Protein AF-A0A0G4GWV9-F1 (afdb_monomer)

Sequence (514 aa):
MKDGGTETILSQEGTQQGDTAGPLLFCLGLHPALVKLQEEFPDDFVSAFMDDIDSGLDETRVTGYVDRAEQLLSEKKLRLRRDKSAAWSCCWQQDSDIPADIAASGVECSTEGITVLGCPLGGNSFIQHSLDKITTSHQPLLEAIVTFAQKGLQGLGLLLRYCASPRLNYWLRLLPPKPGVSLAAAERHDAAIIMAFRRMFRFPGDFPDSVSAQVQLPIRLGGFGLVSASTIARAAFLGSIGVTASDVSSRFRGAPWMPQGGPAALLYLPWLQAAVPALAAISEMVAPSFSLPSLEDLVSRPQVRLQQRLTDQLHKFRFNELFNSLPPDGRARARLLSCQGPLSSGRLSAIPSSDTKVLNNFQYRHAVAGCLGIALPHATVSQRCICGGEVDKFGGHYYVCHTGRERVTRHNNMRNLFIRIFAEADVPSNMKVPLHSLGITPPDDNPNSQRIDIYCVIDGSDYLLDVTIAHPCRPDDSPIPFHRTLNRRSAQLPGGKTAQLAEKDKIDKYGPSA

Nearest PDB structures (foldseek):
  8oyx-assembly1_A  TM=1.896E-01  e=3.001E+00  synthetic construct
  7a0g-assembly1_III  TM=1.745E-01  e=2.737E+00  Serratia marcescens

Mean predicted aligned error: 7.7 Å

Organism: Vitrella brassicaformis (strain CCMP3155) (NCBI:txid1169540)

Structure (mmCIF, N/CA/C/O backbone):
data_AF-A0A0G4GWV9-F1
#
_entry.id   AF-A0A0G4GWV9-F1
#
loop_
_atom_site.group_PDB
_atom_site.id
_atom_site.type_symbol
_atom_site.label_atom_id
_atom_site.label_alt_id
_atom_site.label_comp_id
_atom_site.label_asym_id
_atom_site.label_entity_id
_atom_site.label_seq_id
_atom_site.pdbx_PDB_ins_code
_atom_site.Cartn_x
_atom_site.Cartn_y
_atom_site.Cartn_z
_atom_site.occupancy
_atom_site.B_iso_or_equiv
_atom_site.auth_seq_id
_atom_site.auth_comp_id
_atom_site.auth_asym_id
_atom_site.auth_atom_id
_atom_site.pdbx_PDB_model_num
ATOM 1 N N . MET A 1 1 ? 4.152 -42.670 21.517 1.00 50.66 1 MET A N 1
ATOM 2 C CA . MET A 1 1 ? 3.782 -44.085 21.741 1.00 50.66 1 MET A CA 1
ATOM 3 C C . MET A 1 1 ? 4.665 -44.947 20.840 1.00 50.66 1 MET A C 1
ATOM 5 O O . MET A 1 1 ? 4.975 -44.497 19.743 1.00 50.66 1 MET A O 1
ATOM 9 N N . LYS A 1 2 ? 5.208 -46.066 21.343 1.00 55.41 2 LYS A N 1
ATOM 10 C CA . LYS A 1 2 ? 6.302 -46.858 20.719 1.00 55.41 2 LYS A CA 1
ATOM 11 C C . LYS A 1 2 ? 5.819 -48.165 20.052 1.00 55.41 2 LYS A C 1
ATOM 13 O O . LYS A 1 2 ? 6.638 -48.975 19.642 1.00 55.41 2 LYS A O 1
ATOM 18 N N . ASP A 1 3 ? 4.513 -48.353 19.936 1.00 76.00 3 ASP A N 1
ATOM 19 C CA . ASP A 1 3 ? 3.826 -49.603 19.584 1.00 76.00 3 ASP A CA 1
ATOM 20 C C . ASP A 1 3 ? 2.960 -49.514 18.312 1.00 76.00 3 ASP A C 1
ATOM 22 O O . ASP A 1 3 ? 2.411 -50.520 17.878 1.00 76.00 3 ASP A O 1
ATOM 26 N N . GLY A 1 4 ? 2.856 -48.341 17.673 1.00 74.88 4 GLY A N 1
ATOM 27 C CA . GLY A 1 4 ? 2.122 -48.186 16.407 1.00 74.88 4 GLY A CA 1
ATOM 28 C C . GLY A 1 4 ? 0.599 -48.349 16.520 1.00 74.88 4 GLY A C 1
ATOM 29 O O . GLY A 1 4 ? -0.079 -48.415 15.496 1.00 74.88 4 GLY A O 1
ATOM 30 N N . GLY A 1 5 ? 0.058 -48.395 17.742 1.00 76.19 5 GLY A N 1
ATOM 31 C CA . GLY A 1 5 ? -1.379 -48.418 17.991 1.00 76.19 5 GLY A CA 1
ATOM 32 C C . GLY A 1 5 ? -2.046 -47.129 17.514 1.00 76.19 5 GLY A C 1
ATOM 33 O O . GLY A 1 5 ? -1.529 -46.031 17.724 1.00 76.19 5 GLY A O 1
ATOM 34 N N . THR A 1 6 ? -3.185 -47.263 16.839 1.00 80.38 6 THR A N 1
ATOM 35 C CA . THR A 1 6 ? -3.997 -46.121 16.405 1.00 80.38 6 THR A CA 1
ATOM 36 C C . THR A 1 6 ? -5.132 -45.919 17.404 1.00 80.38 6 THR A C 1
ATOM 38 O O . THR A 1 6 ? -5.976 -46.798 17.557 1.00 80.38 6 THR A O 1
ATOM 41 N N . GLU A 1 7 ? -5.168 -44.769 18.074 1.00 83.94 7 GLU A N 1
ATOM 42 C CA . GLU A 1 7 ? -6.296 -44.354 18.912 1.00 83.94 7 GLU A CA 1
ATOM 43 C C . GLU A 1 7 ? -7.130 -43.301 18.180 1.00 83.94 7 GLU A C 1
ATOM 45 O O . GLU A 1 7 ? -6.596 -42.391 17.544 1.00 83.94 7 GLU A O 1
ATOM 50 N N . THR A 1 8 ? -8.456 -43.426 18.262 1.00 85.50 8 THR A N 1
ATOM 51 C CA . THR A 1 8 ? -9.382 -42.434 17.703 1.00 85.50 8 THR A CA 1
ATOM 52 C C . THR A 1 8 ? -9.742 -41.419 18.778 1.00 85.50 8 THR A C 1
ATOM 54 O O . THR A 1 8 ? -10.329 -41.777 19.795 1.00 85.50 8 THR A O 1
ATOM 57 N N . ILE A 1 9 ? -9.431 -40.146 18.530 1.00 87.00 9 ILE A N 1
ATOM 58 C CA . ILE A 1 9 ? -9.819 -39.027 19.393 1.00 87.00 9 ILE A CA 1
ATOM 59 C C . ILE A 1 9 ? -10.986 -38.303 18.718 1.00 87.00 9 ILE A C 1
ATOM 61 O O . ILE A 1 9 ? -10.841 -37.777 17.615 1.00 87.00 9 ILE A O 1
ATOM 65 N N . LEU A 1 10 ? -12.149 -38.284 19.369 1.00 87.81 10 LEU A N 1
ATOM 66 C CA . LEU A 1 10 ? -13.320 -37.556 18.879 1.00 87.81 10 LEU A CA 1
ATOM 67 C C . LEU A 1 10 ? -13.212 -36.074 19.262 1.00 87.81 10 LEU A C 1
ATOM 69 O O . LEU A 1 10 ? -13.004 -35.747 20.429 1.00 87.81 10 LEU A O 1
ATOM 73 N N . SER A 1 11 ? -13.398 -35.174 18.294 1.00 85.69 11 SER A N 1
ATOM 74 C CA . SER A 1 11 ? -13.563 -33.741 18.562 1.00 85.69 11 SER A CA 1
ATOM 75 C C . SER A 1 11 ? -14.993 -33.497 19.051 1.00 85.69 11 SER A C 1
ATOM 77 O O . SER A 1 11 ? -15.941 -33.581 18.275 1.00 85.69 11 SER A O 1
ATOM 79 N N . GLN A 1 12 ? -15.149 -33.295 20.362 1.00 87.12 12 GLN A N 1
ATOM 80 C CA . GLN A 1 12 ? -16.458 -33.150 21.016 1.00 87.12 12 GLN A CA 1
ATOM 81 C C . GLN A 1 12 ? -16.874 -31.688 21.229 1.00 87.12 12 GLN A C 1
ATOM 83 O O . GLN A 1 12 ? -18.065 -31.411 21.354 1.00 87.12 12 GLN A O 1
ATOM 88 N N . GLU A 1 13 ? -15.915 -30.756 21.261 1.00 85.62 13 GLU A N 1
ATOM 89 C CA . GLU A 1 13 ? -16.152 -29.323 21.457 1.00 85.62 13 GLU A CA 1
ATOM 90 C C . GLU A 1 13 ? -15.186 -28.492 20.596 1.00 85.62 13 GLU A C 1
ATOM 92 O O . GLU A 1 13 ? -13.995 -28.800 20.506 1.00 85.62 13 GLU A O 1
ATOM 97 N N . GLY A 1 14 ? -15.708 -27.424 19.986 1.00 82.31 14 GLY A N 1
ATOM 98 C CA . GLY A 1 14 ? -14.953 -26.507 19.130 1.00 82.31 14 GLY A CA 1
ATOM 99 C C . GLY A 1 14 ? -14.901 -26.916 17.656 1.00 82.31 14 GLY A C 1
ATOM 100 O O . GLY A 1 14 ? -14.967 -28.086 17.293 1.00 82.31 14 GLY A O 1
ATOM 101 N N . THR A 1 15 ? -14.787 -25.918 16.784 1.00 86.00 15 THR A N 1
ATOM 102 C CA . THR A 1 15 ? -14.557 -26.115 15.348 1.00 86.00 15 THR A CA 1
ATOM 103 C C . THR A 1 15 ? -13.062 -26.269 15.080 1.00 86.00 15 THR A C 1
ATOM 105 O O . THR A 1 15 ? -12.241 -25.659 15.769 1.00 86.00 15 THR A O 1
ATOM 108 N N . GLN A 1 16 ? -12.682 -27.036 14.060 1.00 86.12 16 GLN A N 1
ATOM 109 C CA . GLN A 1 16 ? -11.270 -27.237 13.735 1.00 86.12 16 GLN A CA 1
ATOM 110 C C . GLN A 1 16 ? -10.622 -25.939 13.220 1.00 86.12 16 GLN A C 1
ATOM 112 O O . GLN A 1 16 ? -11.197 -25.220 12.404 1.00 86.12 16 GLN A O 1
ATOM 117 N N . GLN A 1 17 ? -9.396 -25.635 13.660 1.00 85.50 17 GLN A N 1
ATOM 118 C CA . GLN A 1 17 ? -8.643 -24.510 13.098 1.00 85.50 17 GLN A CA 1
ATOM 119 C C . GLN A 1 17 ? -8.349 -24.757 11.614 1.00 85.50 17 GLN A C 1
ATOM 121 O O . GLN A 1 17 ? -7.808 -25.799 11.245 1.00 85.50 17 GLN A O 1
ATOM 126 N N . GLY A 1 18 ? -8.704 -23.787 10.771 1.00 87.88 18 GLY A N 1
ATOM 127 C CA . GLY A 1 18 ? -8.648 -23.919 9.313 1.00 87.88 18 GLY A CA 1
ATOM 128 C C . GLY A 1 18 ? -9.937 -24.452 8.678 1.00 87.88 18 GLY A C 1
ATOM 129 O O . GLY A 1 18 ? -10.016 -24.487 7.451 1.00 87.88 18 GLY A O 1
ATOM 130 N N . ASP A 1 19 ? -10.953 -24.816 9.472 1.00 89.38 19 ASP A N 1
ATOM 131 C CA . ASP A 1 19 ? -12.294 -25.099 8.956 1.00 89.38 19 ASP A CA 1
ATOM 132 C C . ASP A 1 19 ? -12.907 -23.827 8.355 1.00 89.38 19 ASP A C 1
ATOM 134 O O . ASP A 1 19 ? -12.963 -22.772 8.990 1.00 89.38 19 ASP A O 1
ATOM 138 N N . THR A 1 20 ? -13.396 -23.944 7.121 1.00 91.94 20 THR A N 1
ATOM 139 C CA . THR A 1 20 ? -14.034 -22.846 6.388 1.00 91.94 20 THR A CA 1
ATOM 140 C C . THR A 1 20 ? -15.333 -22.393 7.059 1.00 91.94 20 THR A C 1
ATOM 142 O O . THR A 1 20 ? -15.629 -21.200 7.060 1.00 91.94 20 THR A O 1
ATOM 145 N N . ALA A 1 21 ? -16.101 -23.316 7.650 1.00 92.88 21 ALA A N 1
ATOM 146 C CA . ALA A 1 21 ? -17.347 -22.993 8.348 1.00 92.88 21 ALA A CA 1
ATOM 147 C C . ALA A 1 21 ? -17.125 -22.613 9.820 1.00 92.88 21 ALA A C 1
ATOM 149 O O . ALA A 1 21 ? -18.008 -22.011 10.435 1.00 92.88 21 ALA A O 1
ATOM 150 N N . GLY A 1 22 ? -15.950 -22.929 10.374 1.00 92.81 22 GLY A N 1
ATOM 151 C CA . GLY A 1 22 ? -15.634 -22.761 11.791 1.00 92.81 22 GLY A CA 1
ATOM 152 C C . GLY A 1 22 ? -15.952 -21.364 12.337 1.00 92.81 22 GLY A C 1
ATOM 153 O O . GLY A 1 22 ? -16.731 -21.254 13.286 1.00 92.81 22 GLY A O 1
ATOM 154 N N . PRO A 1 23 ? -15.451 -20.284 11.704 1.00 94.06 23 PRO A N 1
ATOM 155 C CA . PRO A 1 23 ? -15.734 -18.919 12.136 1.00 94.06 23 PRO A CA 1
ATOM 156 C C . PRO A 1 23 ? -17.225 -18.562 12.186 1.00 94.06 23 PRO A C 1
ATOM 158 O O . PRO A 1 23 ? -17.688 -17.955 13.149 1.00 94.06 23 PRO A O 1
ATOM 161 N N . LEU A 1 24 ? -17.995 -18.971 11.172 1.00 93.94 24 LEU A N 1
ATOM 162 C CA . LEU A 1 24 ? -19.437 -18.723 11.119 1.00 93.94 24 LEU A CA 1
ATOM 163 C C . LEU A 1 24 ? -20.156 -19.444 12.263 1.00 93.94 24 LEU A C 1
ATOM 165 O O . LEU A 1 24 ? -20.971 -18.836 12.950 1.00 93.94 24 LEU A O 1
ATOM 169 N N . LEU A 1 25 ? -19.849 -20.727 12.470 1.00 93.44 25 LEU A N 1
ATOM 170 C CA . LEU A 1 25 ? -20.466 -21.540 13.519 1.00 93.44 25 LEU A CA 1
ATOM 171 C C . LEU A 1 25 ? -20.151 -20.994 14.916 1.00 93.44 25 LEU A C 1
ATOM 173 O O . LEU A 1 25 ? -21.047 -20.927 15.758 1.00 93.44 25 LEU A O 1
ATOM 177 N N . PHE A 1 26 ? -18.914 -20.544 15.142 1.00 93.44 26 PHE A N 1
ATOM 178 C CA . PHE A 1 26 ? -18.528 -19.871 16.381 1.00 93.44 26 PHE A CA 1
ATOM 179 C C . PHE A 1 26 ? -19.364 -18.605 16.614 1.00 93.44 26 PHE A C 1
ATOM 181 O O . PHE A 1 26 ? -20.005 -18.469 17.656 1.00 93.44 26 PHE A O 1
ATOM 188 N N . CYS A 1 27 ? -19.436 -17.718 15.617 1.00 94.81 27 CYS A N 1
ATOM 189 C CA . CYS A 1 27 ? -20.220 -16.488 15.710 1.00 94.81 27 CYS A CA 1
ATOM 190 C C . CYS A 1 27 ? -21.717 -16.755 15.913 1.00 94.81 27 CYS A C 1
ATOM 192 O O . CYS A 1 27 ? -22.352 -16.048 16.688 1.00 94.81 27 CYS A O 1
ATOM 194 N N . LEU A 1 28 ? -22.285 -17.786 15.277 1.00 94.50 28 LEU A N 1
ATOM 195 C CA . LEU A 1 28 ? -23.681 -18.187 15.486 1.00 94.50 28 LEU A CA 1
ATOM 196 C C . LEU A 1 28 ? -23.948 -18.621 16.934 1.00 94.50 28 LEU A C 1
ATOM 198 O O . LEU A 1 28 ? -25.007 -18.308 17.476 1.00 94.50 28 LEU A O 1
ATOM 202 N N . GLY A 1 29 ? -22.997 -19.310 17.570 1.00 93.94 29 GLY A N 1
ATOM 203 C CA . GLY A 1 29 ? -23.090 -19.695 18.981 1.00 93.94 29 GLY A CA 1
ATOM 204 C C . GLY A 1 29 ? -22.927 -18.516 19.946 1.00 93.94 29 GLY A C 1
ATOM 205 O O . GLY A 1 29 ? -23.626 -18.452 20.960 1.00 93.94 29 GLY A O 1
ATOM 206 N N . LEU A 1 30 ? -22.040 -17.573 19.613 1.00 95.88 30 LEU A N 1
ATOM 207 C CA . LEU A 1 30 ? -21.751 -16.374 20.405 1.00 95.88 30 LEU A CA 1
ATOM 208 C C . LEU A 1 30 ? -22.863 -15.314 20.309 1.00 95.88 30 LEU A C 1
ATOM 210 O O . LEU A 1 30 ? -23.190 -14.667 21.303 1.00 95.88 30 LEU A O 1
ATOM 214 N N . HIS A 1 31 ? -23.471 -15.145 19.132 1.00 96.25 31 HIS A N 1
ATOM 215 C CA . HIS A 1 31 ? -24.389 -14.043 18.831 1.00 96.25 31 HIS A CA 1
ATOM 216 C C . HIS A 1 31 ? -25.540 -13.866 19.842 1.00 96.25 31 HIS A C 1
ATOM 218 O O . HIS A 1 31 ? -25.755 -12.731 20.267 1.00 96.25 31 HIS A O 1
ATOM 224 N N . PRO A 1 32 ? -26.234 -14.923 20.319 1.00 97.19 32 PRO A N 1
ATOM 225 C CA . PRO A 1 32 ? -27.290 -14.761 21.321 1.00 97.19 32 PRO A CA 1
ATOM 226 C C . PRO A 1 32 ? -26.811 -14.145 22.643 1.00 97.19 32 PRO A C 1
ATOM 228 O O . PRO A 1 32 ? -27.583 -13.449 23.295 1.00 97.19 32 PRO A O 1
ATOM 231 N N . ALA A 1 33 ? -25.558 -14.388 23.049 1.00 97.38 33 ALA A N 1
ATOM 232 C CA . ALA A 1 33 ? -24.993 -13.773 24.251 1.00 97.38 33 ALA A CA 1
ATOM 233 C C . ALA A 1 33 ? -24.763 -12.269 24.043 1.00 97.38 33 ALA A C 1
ATOM 235 O O . ALA A 1 33 ? -25.102 -11.477 24.916 1.00 97.38 33 ALA A O 1
ATOM 236 N N . LEU A 1 34 ? -24.265 -11.871 22.868 1.00 97.06 34 LEU A N 1
ATOM 237 C CA . LEU A 1 34 ? -24.050 -10.461 22.522 1.00 97.06 34 LEU A CA 1
ATOM 238 C C . LEU A 1 34 ? -25.366 -9.683 22.411 1.00 97.06 34 LEU A C 1
ATOM 240 O O . LEU A 1 34 ? -25.446 -8.562 22.900 1.00 97.06 34 LEU A O 1
ATOM 244 N N . VAL A 1 35 ? -26.404 -10.280 21.810 1.00 96.81 35 VAL A N 1
ATOM 245 C CA . VAL A 1 35 ? -27.744 -9.668 21.734 1.00 96.81 35 VAL A CA 1
ATOM 246 C C . VAL A 1 35 ? -28.284 -9.406 23.135 1.00 96.81 35 VAL A C 1
ATOM 248 O O . VAL A 1 35 ? -28.686 -8.289 23.437 1.00 96.81 35 VAL A O 1
ATOM 251 N N . LYS A 1 36 ? -28.210 -10.409 24.014 1.00 97.75 36 LYS A N 1
ATOM 252 C CA . LYS A 1 36 ? -28.675 -10.286 25.395 1.00 97.75 36 LYS A CA 1
ATOM 253 C C . LYS A 1 36 ? -27.868 -9.264 26.202 1.00 97.75 36 LYS A C 1
ATOM 255 O O . LYS A 1 36 ? -28.449 -8.520 26.981 1.00 97.75 36 LYS A O 1
ATOM 260 N N . LEU A 1 37 ? -26.551 -9.180 25.988 1.00 96.81 37 LEU A N 1
ATOM 261 C CA . LEU A 1 37 ? -25.728 -8.115 26.572 1.00 96.81 37 LEU A CA 1
ATOM 262 C C . LEU A 1 37 ? -26.189 -6.734 26.102 1.00 96.81 37 LEU A C 1
ATOM 264 O O . LEU A 1 37 ? -26.388 -5.853 26.926 1.00 96.81 37 LEU A O 1
ATOM 268 N N . GLN A 1 38 ? -26.407 -6.538 24.802 1.00 95.19 38 GLN A N 1
ATOM 269 C CA . GLN A 1 38 ? -26.859 -5.245 24.288 1.00 95.19 38 GLN A CA 1
ATOM 270 C C . GLN A 1 38 ? -28.263 -4.862 24.796 1.00 95.19 38 GLN A C 1
ATOM 272 O O . GLN A 1 38 ? -28.525 -3.680 25.000 1.00 95.19 38 GLN A O 1
ATOM 277 N N . GLU A 1 39 ? -29.154 -5.837 25.014 1.00 96.06 39 GLU A N 1
ATOM 278 C CA . GLU A 1 39 ? -30.483 -5.627 25.611 1.00 96.06 39 GLU A CA 1
ATOM 279 C C . GLU A 1 39 ? -30.410 -5.205 27.088 1.00 96.06 39 GLU A C 1
ATOM 281 O O . GLU A 1 39 ? -31.179 -4.348 27.520 1.00 96.06 39 GLU A O 1
ATOM 286 N N . GLU A 1 40 ? -29.499 -5.800 27.862 1.00 96.69 40 GLU A N 1
ATOM 287 C CA . GLU A 1 40 ? -29.320 -5.505 29.292 1.00 96.69 40 GLU A CA 1
ATOM 288 C C . GLU A 1 40 ? -28.504 -4.224 29.543 1.00 96.69 40 GLU A C 1
ATOM 290 O O . GLU A 1 40 ? -28.665 -3.589 30.585 1.00 96.69 40 GLU A O 1
ATOM 295 N N . PHE A 1 41 ? -27.689 -3.809 28.569 1.00 95.31 41 PHE A N 1
ATOM 296 C CA . PHE A 1 41 ? -26.883 -2.585 28.587 1.00 95.31 41 PHE A CA 1
ATOM 297 C C . PHE A 1 41 ? -27.255 -1.672 27.398 1.00 95.31 41 PHE A C 1
ATOM 299 O O . PHE A 1 41 ? -26.440 -1.445 26.501 1.00 95.31 41 PHE A O 1
ATOM 306 N N . PRO A 1 42 ? -28.497 -1.145 27.345 1.00 92.75 42 PRO A N 1
ATOM 307 C CA . PRO A 1 42 ? -29.033 -0.459 26.162 1.00 92.75 42 PRO A CA 1
ATOM 308 C C . PRO A 1 42 ? -28.376 0.895 25.868 1.00 92.75 42 PRO A C 1
ATOM 310 O O . PRO A 1 42 ? -28.467 1.389 24.744 1.00 92.75 42 PRO A O 1
ATOM 313 N N . ASP A 1 43 ? -27.724 1.494 26.865 1.00 92.94 43 ASP A N 1
ATOM 314 C CA . ASP A 1 43 ? -27.031 2.777 26.731 1.00 92.94 43 ASP A CA 1
ATOM 315 C C . ASP A 1 43 ? -25.549 2.634 26.373 1.00 92.94 43 ASP A C 1
ATOM 317 O O . ASP A 1 43 ? -24.880 3.643 26.152 1.00 92.94 43 ASP A O 1
ATOM 321 N N . ASP A 1 44 ? -25.037 1.406 26.324 1.00 92.88 44 ASP A N 1
ATOM 322 C CA . ASP A 1 44 ? -23.629 1.119 26.103 1.00 92.88 44 ASP A CA 1
ATOM 323 C C . ASP A 1 44 ? -23.402 0.464 24.734 1.00 92.88 44 ASP A C 1
ATOM 325 O O . ASP A 1 44 ? -24.268 -0.219 24.183 1.00 92.88 44 ASP A O 1
ATOM 329 N N . PHE A 1 45 ? -22.206 0.645 24.181 1.00 93.19 45 PHE A N 1
ATOM 330 C CA . PHE A 1 45 ? -21.823 0.028 22.916 1.00 93.19 45 PHE A CA 1
ATOM 331 C C . PHE A 1 45 ? -21.314 -1.396 23.150 1.00 93.19 45 PHE A C 1
ATOM 333 O O . PHE A 1 45 ? -20.355 -1.569 23.900 1.00 93.19 45 PHE A O 1
ATOM 340 N N . VAL A 1 46 ? -21.882 -2.388 22.456 1.00 94.31 46 VAL A N 1
ATOM 341 C CA . VAL A 1 46 ? -21.371 -3.769 22.419 1.00 94.31 46 VAL A CA 1
ATOM 342 C C . VAL A 1 46 ? -21.145 -4.204 20.973 1.00 94.31 46 VAL A C 1
ATOM 344 O O . VAL A 1 46 ? -22.048 -4.165 20.137 1.00 94.31 46 VAL A O 1
ATOM 347 N N . SER A 1 47 ? -19.932 -4.653 20.665 1.00 92.75 47 SER A N 1
ATOM 348 C CA . SER A 1 47 ? -19.573 -5.184 19.351 1.00 92.75 47 SER A CA 1
ATOM 349 C C . SER A 1 47 ? -18.585 -6.331 19.494 1.00 92.75 47 SER A C 1
ATOM 351 O O . SER A 1 47 ? -17.935 -6.480 20.521 1.00 92.75 47 SER A O 1
ATOM 353 N N . ALA A 1 48 ? -18.466 -7.152 18.456 1.00 95.19 48 ALA A N 1
ATOM 354 C CA . ALA A 1 48 ? -17.460 -8.199 18.423 1.00 95.19 48 ALA A CA 1
ATOM 355 C C . ALA A 1 48 ? -16.905 -8.402 17.016 1.00 95.19 48 ALA A C 1
ATOM 357 O O . ALA A 1 48 ? -17.636 -8.335 16.021 1.00 95.19 48 ALA A O 1
ATOM 358 N N . PHE A 1 49 ? -15.616 -8.708 16.945 1.00 94.69 49 PHE A N 1
ATOM 359 C CA . PHE A 1 49 ? -14.984 -9.307 15.784 1.00 94.69 49 PHE A CA 1
ATOM 360 C C . PHE A 1 49 ? -14.503 -10.699 16.182 1.00 94.69 49 PHE A C 1
ATOM 362 O O . PHE A 1 49 ? -13.454 -10.849 16.796 1.00 94.69 49 PHE A O 1
ATOM 369 N N . MET A 1 50 ? -15.271 -11.729 15.821 1.00 93.00 50 MET A N 1
ATOM 370 C CA . MET A 1 50 ? -15.030 -13.087 16.322 1.00 93.00 50 MET A CA 1
ATOM 371 C C . MET A 1 50 ? -15.071 -13.121 17.862 1.00 93.00 50 MET A C 1
ATOM 373 O O . MET A 1 50 ? -16.093 -12.764 18.442 1.00 93.00 50 MET A O 1
ATOM 377 N N . ASP A 1 51 ? -14.008 -13.599 18.506 1.00 92.50 51 ASP A N 1
ATOM 378 C CA . ASP A 1 51 ? -13.844 -13.705 19.954 1.00 92.50 51 ASP A CA 1
ATOM 379 C C . ASP A 1 51 ? -13.388 -12.398 20.620 1.00 92.50 51 ASP A C 1
ATOM 381 O O . ASP A 1 51 ? -13.510 -12.278 21.840 1.00 92.50 51 ASP A O 1
ATOM 385 N N . ASP A 1 52 ? -12.937 -11.411 19.840 1.00 94.62 52 ASP A N 1
ATOM 386 C CA . ASP A 1 52 ? -12.632 -10.070 20.338 1.00 94.62 52 ASP A CA 1
ATOM 387 C C . ASP A 1 52 ? -13.942 -9.294 20.535 1.00 94.62 52 ASP A C 1
ATOM 389 O O . ASP A 1 52 ? -14.540 -8.800 19.576 1.00 94.62 52 ASP A O 1
ATOM 393 N N . ILE A 1 53 ? -14.412 -9.228 21.783 1.00 95.62 53 ILE A N 1
ATOM 394 C CA . ILE A 1 53 ? -15.585 -8.447 22.195 1.00 95.62 53 ILE A CA 1
ATOM 395 C C . ILE A 1 53 ? -15.107 -7.073 22.670 1.00 95.62 53 ILE A C 1
ATOM 397 O O . ILE A 1 53 ? -14.354 -6.974 23.637 1.00 95.62 53 ILE A O 1
ATOM 401 N N . ASP A 1 54 ? -15.586 -6.021 22.012 1.00 94.38 54 ASP A N 1
ATOM 402 C CA . ASP A 1 54 ? -15.287 -4.626 22.319 1.00 94.38 54 ASP A CA 1
ATOM 403 C C . ASP A 1 54 ? -16.520 -3.950 22.919 1.00 94.38 54 ASP A C 1
ATOM 405 O O . ASP A 1 54 ? -17.650 -4.146 22.456 1.00 94.38 54 ASP A O 1
ATOM 409 N N . SER A 1 55 ? -16.328 -3.123 23.947 1.00 94.19 55 SER A N 1
ATOM 410 C CA . SER A 1 55 ? -17.435 -2.391 24.564 1.00 94.19 55 SER A CA 1
ATOM 411 C C . SER A 1 55 ? -17.058 -0.982 24.993 1.00 94.19 55 SER A C 1
ATOM 413 O O . SER A 1 55 ? -15.952 -0.736 25.466 1.00 94.19 55 SER A O 1
ATOM 415 N N . GLY A 1 56 ? -17.991 -0.051 24.795 1.00 94.06 56 GLY A N 1
ATOM 416 C CA . GLY A 1 56 ? -17.900 1.331 25.259 1.00 94.06 56 GLY A CA 1
ATOM 417 C C . GLY A 1 56 ? -18.925 1.540 26.360 1.00 94.06 56 GLY A C 1
ATOM 418 O O . GLY A 1 56 ? -20.115 1.589 26.057 1.00 94.06 56 GLY A O 1
ATOM 419 N N . LEU A 1 57 ? -18.454 1.608 27.604 1.00 92.56 57 LEU A N 1
ATOM 420 C CA . LEU A 1 57 ? -19.279 1.537 28.809 1.00 92.56 57 LEU A CA 1
ATOM 421 C C . LEU A 1 57 ? -19.104 2.790 29.674 1.00 92.56 57 LEU A C 1
ATOM 423 O O . LEU A 1 57 ? -18.018 3.373 29.707 1.00 92.56 57 LEU A O 1
ATOM 427 N N . ASP A 1 58 ? -20.139 3.146 30.434 1.00 90.81 58 ASP A N 1
ATOM 428 C CA . ASP A 1 58 ? -19.971 4.003 31.615 1.00 90.81 58 ASP A CA 1
ATOM 429 C C . ASP A 1 58 ? -19.147 3.276 32.693 1.00 90.81 58 ASP A C 1
ATOM 431 O O . ASP A 1 58 ? -19.368 2.089 32.952 1.00 90.81 58 ASP A O 1
ATOM 435 N N . GLU A 1 59 ? -18.213 3.982 33.341 1.00 91.06 59 GLU A N 1
ATOM 436 C CA . GLU A 1 59 ? -17.292 3.395 34.327 1.00 91.06 59 GLU A CA 1
ATOM 437 C C . GLU A 1 59 ? -18.038 2.683 35.467 1.00 91.06 59 GLU A C 1
ATOM 439 O O . GLU A 1 59 ? -17.618 1.614 35.906 1.00 91.06 59 GLU A O 1
ATOM 444 N N . THR A 1 60 ? -19.205 3.192 35.876 1.00 91.06 60 THR A N 1
ATOM 445 C CA . THR A 1 60 ? -20.018 2.589 36.947 1.00 91.06 60 THR A CA 1
ATOM 446 C C . THR A 1 60 ? -20.627 1.234 36.576 1.00 91.06 60 THR A C 1
ATOM 448 O O . THR A 1 60 ? -21.079 0.500 37.455 1.00 91.06 60 THR A O 1
ATOM 451 N N . ARG A 1 61 ? -20.654 0.885 35.282 1.00 93.00 61 ARG A N 1
ATOM 452 C CA . ARG A 1 61 ? -21.268 -0.346 34.757 1.00 93.00 61 ARG A CA 1
ATOM 453 C C . ARG A 1 61 ? -20.255 -1.411 34.348 1.00 93.00 61 ARG A C 1
ATOM 455 O O . ARG A 1 61 ? -20.659 -2.543 34.091 1.00 93.00 61 ARG A O 1
ATOM 462 N N . VAL A 1 62 ? -18.959 -1.093 34.314 1.00 93.25 62 VAL A N 1
ATOM 463 C CA . VAL A 1 62 ? -17.906 -1.986 33.794 1.00 93.25 62 VAL A CA 1
ATOM 464 C C . VAL A 1 62 ? -17.870 -3.328 34.526 1.00 93.25 62 VAL A C 1
ATOM 466 O O . VAL A 1 62 ? -17.886 -4.375 33.884 1.00 93.25 62 VAL A O 1
ATOM 469 N N . THR A 1 63 ? -17.854 -3.323 35.859 1.00 93.75 63 THR A N 1
ATOM 470 C CA . THR A 1 63 ? -17.775 -4.555 36.663 1.00 93.75 63 THR A CA 1
ATOM 471 C C . THR A 1 63 ? -18.999 -5.446 36.460 1.00 93.75 63 THR A C 1
ATOM 473 O O . THR A 1 63 ? -18.857 -6.626 36.134 1.00 93.75 63 THR A O 1
ATOM 476 N N . GLY A 1 64 ? -20.199 -4.863 36.532 1.00 95.19 64 GLY A N 1
ATOM 477 C CA . GLY A 1 64 ? -21.453 -5.566 36.254 1.00 95.19 64 GLY A CA 1
ATOM 478 C C . GLY A 1 64 ? -21.526 -6.124 34.828 1.00 95.19 64 GLY A C 1
ATOM 479 O O . GLY A 1 64 ? -21.985 -7.250 34.634 1.00 95.19 64 GLY A O 1
ATOM 480 N N . TYR A 1 65 ? -21.026 -5.380 33.838 1.00 95.81 65 TYR A N 1
ATOM 481 C CA . TYR A 1 65 ? -20.938 -5.838 32.452 1.00 95.81 65 TYR A CA 1
ATOM 482 C C . TYR A 1 65 ? -20.006 -7.042 32.305 1.00 95.81 65 TYR A C 1
ATOM 484 O O . TYR A 1 65 ? -20.396 -8.043 31.709 1.00 95.81 65 TYR A O 1
ATOM 492 N N . VAL A 1 66 ? -18.793 -6.979 32.862 1.00 95.69 66 VAL A N 1
ATOM 493 C CA . VAL A 1 66 ? -17.798 -8.060 32.754 1.00 95.69 66 VAL A CA 1
ATOM 494 C C . VAL A 1 66 ? -18.307 -9.342 33.412 1.00 95.69 66 VAL A C 1
ATOM 496 O O . VAL A 1 66 ? -18.229 -10.413 32.805 1.00 95.69 66 VAL A O 1
ATOM 499 N N . ASP A 1 67 ? -18.879 -9.242 34.614 1.00 96.31 67 ASP A N 1
ATOM 500 C CA . ASP A 1 67 ? -19.463 -10.384 35.323 1.00 96.31 67 ASP A CA 1
ATOM 501 C C . ASP A 1 67 ? -20.614 -11.004 34.520 1.00 96.31 67 ASP A C 1
ATOM 503 O O . ASP A 1 67 ? -20.715 -12.229 34.377 1.00 96.31 67 ASP A O 1
ATOM 507 N N . ARG A 1 68 ? -21.464 -10.156 33.931 1.00 97.19 68 ARG A N 1
ATOM 508 C CA . ARG A 1 68 ? -22.590 -10.613 33.121 1.00 97.19 68 ARG A CA 1
ATOM 509 C C . ARG A 1 68 ? -22.146 -11.243 31.805 1.00 97.19 68 ARG A C 1
ATOM 511 O O . ARG A 1 68 ? -22.681 -12.284 31.418 1.00 97.19 68 ARG A O 1
ATOM 518 N N . ALA A 1 69 ? -21.159 -10.657 31.136 1.00 96.81 69 ALA A N 1
ATOM 519 C CA . ALA A 1 69 ? -20.567 -11.212 29.929 1.00 96.81 69 ALA A CA 1
ATOM 520 C C . ALA A 1 69 ? -19.959 -12.588 30.212 1.00 96.81 69 ALA A C 1
ATOM 522 O O . ALA A 1 69 ? -20.231 -13.535 29.478 1.00 96.81 69 ALA A O 1
ATOM 523 N N . GLU A 1 70 ? -19.218 -12.746 31.310 1.00 97.12 70 GLU A N 1
ATOM 524 C CA . GLU A 1 70 ? -18.669 -14.043 31.709 1.00 97.12 70 GLU A CA 1
ATOM 525 C C . GLU A 1 70 ? -19.763 -15.091 31.943 1.00 97.12 70 GLU A C 1
ATOM 527 O O . GLU A 1 70 ? -19.647 -16.219 31.455 1.00 97.12 70 GLU A O 1
ATOM 532 N N . GLN A 1 71 ? -20.854 -14.721 32.619 1.00 98.00 71 GLN A N 1
ATOM 533 C CA . GLN A 1 71 ? -21.991 -15.616 32.821 1.00 98.00 71 GLN A CA 1
ATOM 534 C C . GLN A 1 71 ? -22.611 -16.062 31.488 1.00 98.00 71 GLN A C 1
ATOM 536 O O . GLN A 1 71 ? -22.790 -17.259 31.260 1.00 98.00 71 GLN A O 1
ATOM 541 N N . LEU A 1 72 ? -22.919 -15.118 30.594 1.00 97.81 72 LEU A N 1
ATOM 542 C CA . LEU A 1 72 ? -23.561 -15.412 29.310 1.00 97.81 72 LEU A CA 1
ATOM 543 C C . LEU A 1 72 ? -22.654 -16.211 28.371 1.00 97.81 72 LEU A C 1
ATOM 545 O O . LEU A 1 72 ? -23.131 -17.079 27.641 1.00 97.81 72 LEU A O 1
ATOM 549 N N . LEU A 1 73 ? -21.345 -15.964 28.406 1.00 96.62 73 LEU A N 1
ATOM 550 C CA . LEU A 1 73 ? -20.360 -16.758 27.675 1.00 96.62 73 LEU A CA 1
ATOM 551 C C . LEU A 1 73 ? -20.268 -18.182 28.237 1.00 96.62 73 LEU A C 1
ATOM 553 O O . LEU A 1 73 ? -20.253 -19.141 27.464 1.00 96.62 73 LEU A O 1
ATOM 557 N N . SER A 1 74 ? -20.306 -18.341 29.561 1.00 96.44 74 SER A N 1
ATOM 558 C CA . SER A 1 74 ? -20.314 -19.650 30.224 1.00 96.44 74 SER A CA 1
ATOM 559 C C . SER A 1 74 ? -21.542 -20.491 29.845 1.00 96.44 74 SER A C 1
ATOM 561 O O . SER A 1 74 ? -21.413 -21.685 29.571 1.00 96.44 74 SER A O 1
ATOM 563 N N . GLU A 1 75 ? -22.720 -19.872 29.683 1.00 96.00 75 GLU A N 1
ATOM 564 C CA . GLU A 1 75 ? -23.925 -20.534 29.146 1.00 96.00 75 GLU A CA 1
ATOM 565 C C . GLU A 1 75 ? -23.715 -21.095 27.724 1.00 96.00 75 GLU A C 1
ATOM 567 O O . GLU A 1 75 ? -24.397 -22.036 27.310 1.00 96.00 75 GLU A O 1
ATOM 572 N N . LYS A 1 76 ? -22.759 -20.541 26.968 1.00 93.31 76 LYS A N 1
ATOM 573 C CA . LYS A 1 76 ? -22.337 -21.018 25.641 1.00 93.31 76 LYS A CA 1
ATOM 574 C C . LYS A 1 76 ? -21.108 -21.926 25.687 1.00 93.31 76 LYS A C 1
ATOM 576 O O . LYS A 1 76 ? -20.558 -22.240 24.635 1.00 93.31 76 LYS A O 1
ATOM 581 N N . LYS A 1 77 ? -20.689 -22.364 26.881 1.00 92.81 77 LYS A N 1
ATOM 582 C CA . LYS A 1 77 ? -19.448 -23.116 27.134 1.00 92.81 77 LYS A CA 1
ATOM 583 C C . LYS A 1 77 ? -18.179 -22.367 26.709 1.00 92.81 77 LYS A C 1
ATOM 585 O O . LYS A 1 77 ? -17.150 -22.978 26.427 1.00 92.81 77 LYS A O 1
ATOM 590 N N . LEU A 1 78 ? -18.247 -21.041 26.659 1.00 94.19 78 LEU A N 1
ATOM 591 C CA . LEU A 1 78 ? -17.102 -20.174 26.427 1.00 94.19 78 LEU A CA 1
ATOM 592 C C . LEU A 1 78 ? -16.584 -19.653 27.766 1.00 94.19 78 LEU A C 1
ATOM 594 O O . LEU A 1 78 ? -17.337 -19.465 28.718 1.00 94.19 78 LEU A O 1
ATOM 598 N N . ARG A 1 79 ? -15.277 -19.409 27.837 1.00 94.81 79 ARG A N 1
ATOM 599 C CA . ARG A 1 79 ? -14.631 -18.859 29.028 1.00 94.81 79 ARG A CA 1
ATOM 600 C C . ARG A 1 79 ? -14.090 -17.474 28.716 1.00 94.81 79 ARG A C 1
ATOM 602 O O . ARG A 1 79 ? -13.175 -17.358 27.900 1.00 94.81 79 ARG A O 1
ATOM 609 N N . LEU A 1 80 ? -14.600 -16.457 29.409 1.00 95.62 80 LEU A N 1
ATOM 610 C CA . LEU A 1 80 ? -14.011 -15.124 29.357 1.00 95.62 80 LEU A CA 1
ATOM 611 C C . LEU A 1 80 ? -12.613 -15.160 29.986 1.00 95.62 80 LEU A C 1
ATOM 613 O O . LEU A 1 80 ? -12.399 -15.711 31.067 1.00 95.62 80 LEU A O 1
ATOM 617 N N . ARG A 1 81 ? -11.634 -14.599 29.283 1.00 96.00 81 ARG A N 1
ATOM 618 C CA . ARG A 1 81 ? -10.251 -14.504 29.751 1.00 96.00 81 ARG A CA 1
ATOM 619 C C . ARG A 1 81 ? -10.002 -13.107 30.290 1.00 96.00 81 ARG A C 1
ATOM 621 O O . ARG A 1 81 ? -9.407 -12.299 29.591 1.00 96.00 81 ARG A O 1
ATOM 628 N N . ARG A 1 82 ? -10.440 -12.847 31.529 1.00 94.31 82 ARG A N 1
ATOM 629 C CA . ARG A 1 82 ? -10.246 -11.540 32.187 1.00 94.31 82 ARG A CA 1
ATOM 630 C C . ARG A 1 82 ? -8.777 -11.106 32.184 1.00 94.31 82 ARG A C 1
ATOM 632 O O . ARG A 1 82 ? -8.482 -9.968 31.861 1.00 94.31 82 ARG A O 1
ATOM 639 N N . ASP A 1 83 ? -7.866 -12.063 32.376 1.00 92.88 83 ASP A N 1
ATOM 640 C CA . ASP A 1 83 ? -6.408 -11.876 32.332 1.00 92.88 83 ASP A CA 1
ATOM 641 C C . ASP A 1 83 ? -5.846 -11.470 30.956 1.00 92.88 83 ASP A C 1
ATOM 643 O O . ASP A 1 83 ? -4.665 -11.160 30.837 1.00 92.88 83 ASP A O 1
ATOM 647 N N . LYS A 1 84 ? -6.669 -11.529 29.906 1.00 92.69 84 LYS A N 1
ATOM 648 C CA . LYS A 1 84 ? -6.357 -11.056 28.552 1.00 92.69 84 LYS A CA 1
ATOM 649 C C . LYS A 1 84 ? -7.264 -9.912 28.100 1.00 92.69 84 LYS A C 1
ATOM 651 O O . LYS A 1 84 ? -7.077 -9.401 26.999 1.00 92.69 84 LYS A O 1
ATOM 656 N N . SER A 1 85 ? -8.261 -9.560 28.902 1.00 94.94 85 SER A N 1
ATOM 657 C CA . SER A 1 85 ? -9.117 -8.408 28.669 1.00 94.94 85 SER A CA 1
ATOM 658 C C . SER A 1 85 ? -8.401 -7.161 29.171 1.00 94.94 85 SER A C 1
ATOM 660 O O . SER A 1 85 ? -7.701 -7.213 30.182 1.00 94.94 85 SER A O 1
ATOM 662 N N . ALA A 1 86 ? -8.613 -6.040 28.488 1.00 94.88 86 ALA A N 1
ATOM 663 C CA . ALA A 1 86 ? -8.051 -4.755 28.875 1.00 94.88 86 ALA A CA 1
ATOM 664 C C . ALA A 1 86 ? -9.145 -3.691 29.002 1.00 94.88 86 ALA A C 1
ATOM 666 O O . ALA A 1 86 ? -10.133 -3.725 28.269 1.00 94.88 86 ALA A O 1
ATOM 667 N N . ALA A 1 87 ? -8.946 -2.738 29.909 1.00 95.56 87 ALA A N 1
ATOM 668 C CA . ALA A 1 87 ? -9.808 -1.578 30.101 1.00 95.56 87 ALA A CA 1
ATOM 669 C C . ALA A 1 87 ? -8.977 -0.290 30.091 1.00 95.56 87 ALA A C 1
ATOM 671 O O . ALA A 1 87 ? -7.871 -0.236 30.631 1.00 95.56 87 ALA A O 1
ATOM 672 N N . TRP A 1 88 ? -9.523 0.757 29.478 1.00 96.00 88 TRP A N 1
ATOM 673 C CA . TRP A 1 88 ? -8.911 2.080 29.422 1.00 96.00 88 TRP A CA 1
ATOM 674 C C . TRP A 1 88 ? -9.996 3.150 29.318 1.00 96.00 88 TRP A C 1
ATOM 676 O O . TRP A 1 88 ? -10.972 2.978 28.586 1.00 96.00 88 TRP A O 1
ATOM 686 N N . SER A 1 89 ? -9.778 4.276 29.993 1.00 94.06 89 SER A N 1
ATOM 687 C CA . SER A 1 89 ? -10.592 5.485 29.889 1.00 94.06 89 SER A CA 1
ATOM 688 C C . SER A 1 89 ? -9.683 6.683 29.652 1.00 94.06 89 SER A C 1
ATOM 690 O O . SER A 1 89 ? -8.593 6.777 30.215 1.00 94.06 89 SER A O 1
ATOM 692 N N . CYS A 1 90 ? -10.143 7.657 28.862 1.00 90.06 90 CYS A N 1
ATOM 693 C CA . CYS A 1 90 ? -9.426 8.925 28.726 1.00 90.06 90 CYS A CA 1
ATOM 694 C C . CYS A 1 90 ? -9.393 9.733 30.035 1.00 90.06 90 CYS A C 1
ATOM 696 O O . CYS A 1 90 ? -8.630 10.694 30.134 1.00 90.06 90 CYS A O 1
ATOM 698 N N . CYS A 1 91 ? -10.211 9.364 31.023 1.00 91.44 91 CYS A N 1
ATOM 699 C CA . CYS A 1 91 ? -10.240 9.980 32.344 1.00 91.44 91 CYS A CA 1
ATOM 700 C C . CYS A 1 91 ? -9.176 9.415 33.296 1.00 91.44 91 CYS A C 1
ATOM 702 O O . CYS A 1 91 ? -8.863 10.081 34.278 1.00 91.44 91 CYS A O 1
ATOM 704 N N . TRP A 1 92 ? -8.585 8.250 33.004 1.00 94.56 92 TRP A N 1
ATOM 705 C CA . TRP A 1 92 ? -7.582 7.623 33.869 1.00 94.56 92 TRP A CA 1
ATOM 706 C C . TRP A 1 92 ? -6.179 8.121 33.521 1.00 94.56 92 TRP A C 1
ATOM 708 O O . TRP A 1 92 ? -5.508 7.557 32.663 1.00 94.56 92 TRP A O 1
ATOM 718 N N . GLN A 1 93 ? -5.732 9.205 34.157 1.00 92.62 93 GLN A N 1
ATOM 719 C CA . GLN A 1 93 ? -4.410 9.797 33.913 1.00 92.62 93 GLN A CA 1
ATOM 720 C C . GLN A 1 93 ? -3.326 9.205 34.828 1.00 92.62 93 GLN A C 1
ATOM 722 O O . GLN A 1 93 ? -2.140 9.252 34.504 1.00 92.62 93 GLN A O 1
ATOM 727 N N . GLN A 1 94 ? -3.728 8.638 35.961 1.00 94.44 94 GLN A N 1
ATOM 728 C CA . GLN A 1 94 ? -2.883 7.980 36.959 1.00 94.44 94 GLN A CA 1
ATOM 729 C C . GLN A 1 94 ? -3.650 6.814 37.597 1.00 94.44 94 GLN A C 1
ATOM 731 O O . GLN A 1 94 ? -4.878 6.775 37.548 1.00 94.44 94 GLN A O 1
ATOM 736 N N . ASP A 1 95 ? -2.944 5.875 38.230 1.00 93.38 95 ASP A N 1
ATOM 737 C CA . ASP A 1 95 ? -3.557 4.652 38.775 1.00 93.38 95 ASP A CA 1
ATOM 738 C C . ASP A 1 95 ? -4.656 4.932 39.813 1.00 93.38 95 ASP A C 1
ATOM 740 O O . ASP A 1 95 ? -5.597 4.156 39.948 1.00 93.38 95 ASP A O 1
ATOM 744 N N . SER A 1 96 ? -4.574 6.060 40.528 1.00 93.81 96 SER A N 1
ATOM 745 C CA . SER A 1 96 ? -5.596 6.478 41.496 1.00 93.81 96 SER A CA 1
ATOM 746 C C . SER A 1 96 ? -6.908 6.943 40.864 1.00 93.81 96 SER A C 1
ATOM 748 O O . SER A 1 96 ? -7.894 7.084 41.583 1.00 93.81 96 SER A O 1
ATOM 750 N N . ASP A 1 97 ? -6.918 7.220 39.560 1.00 94.94 97 ASP A N 1
ATOM 751 C CA . ASP A 1 97 ? -8.128 7.598 38.827 1.00 94.94 97 ASP A CA 1
ATOM 752 C C . ASP A 1 97 ? -8.942 6.360 38.419 1.00 94.94 97 ASP A C 1
ATOM 754 O O . ASP A 1 97 ? -10.110 6.490 38.061 1.00 94.94 97 ASP A O 1
ATOM 758 N N . ILE A 1 98 ? -8.337 5.166 38.471 1.00 94.81 98 ILE A N 1
ATOM 759 C CA . ILE A 1 98 ? -8.995 3.905 38.128 1.00 94.81 98 ILE A CA 1
ATOM 760 C C . ILE A 1 98 ? -9.925 3.510 39.286 1.00 94.81 98 ILE A C 1
ATOM 762 O O . ILE A 1 98 ? -9.454 3.338 40.417 1.00 94.81 98 ILE A O 1
ATOM 766 N N . PRO A 1 99 ? -11.231 3.310 39.037 1.00 95.00 99 PRO A N 1
ATOM 767 C CA . PRO A 1 99 ? -12.153 2.833 40.060 1.00 95.00 99 PRO A CA 1
ATOM 768 C C . PRO A 1 99 ? -11.691 1.509 40.687 1.00 95.00 99 PRO A C 1
ATOM 770 O O . PRO A 1 99 ? -11.299 0.566 39.994 1.00 95.00 99 PRO A O 1
ATOM 773 N N . ALA A 1 100 ? -11.728 1.435 42.021 1.00 93.88 100 ALA A N 1
ATOM 774 C CA . ALA A 1 100 ? -11.172 0.312 42.781 1.00 93.88 100 ALA A CA 1
ATOM 775 C C . ALA A 1 100 ? -11.846 -1.034 42.461 1.00 93.88 100 ALA A C 1
ATOM 777 O O . ALA A 1 100 ? -11.202 -2.081 42.510 1.00 93.88 100 ALA A O 1
ATOM 778 N N . ASP A 1 101 ? -13.133 -1.012 42.126 1.00 93.94 101 ASP A N 1
ATOM 779 C CA . ASP A 1 101 ? -13.903 -2.180 41.710 1.00 93.94 101 ASP A CA 1
ATOM 780 C C . ASP A 1 101 ? -13.469 -2.682 40.322 1.00 93.94 101 ASP A C 1
ATOM 782 O O . ASP A 1 101 ? -13.299 -3.887 40.135 1.00 93.94 101 ASP A O 1
ATOM 786 N N . ILE A 1 102 ? -13.191 -1.776 39.378 1.00 94.06 102 ILE A N 1
ATOM 787 C CA . ILE A 1 102 ? -12.636 -2.128 38.063 1.00 94.06 102 ILE A CA 1
ATOM 788 C C . ILE A 1 102 ? -11.219 -2.684 38.218 1.00 94.06 102 ILE A C 1
ATOM 790 O O . ILE A 1 102 ? -10.918 -3.741 37.661 1.00 94.06 102 ILE A O 1
ATOM 794 N N . ALA A 1 103 ? -10.370 -2.048 39.027 1.00 93.25 103 ALA A N 1
ATOM 795 C CA . ALA A 1 103 ? -9.019 -2.540 39.305 1.00 93.25 103 ALA A CA 1
ATOM 796 C C . ALA A 1 103 ? -9.026 -3.949 39.939 1.00 93.25 103 ALA A C 1
ATOM 798 O O . ALA A 1 103 ? -8.138 -4.760 39.678 1.00 93.25 103 ALA A O 1
ATOM 799 N N . ALA A 1 104 ? -10.053 -4.271 40.734 1.00 93.00 104 ALA A N 1
ATOM 800 C CA . ALA A 1 104 ? -10.245 -5.588 41.341 1.00 93.00 104 ALA A CA 1
ATOM 801 C C . ALA A 1 104 ? -10.956 -6.609 40.427 1.00 93.00 104 ALA A C 1
ATOM 803 O O . ALA A 1 104 ? -11.038 -7.786 40.781 1.00 93.00 104 ALA A O 1
ATOM 804 N N . SER A 1 105 ? -11.449 -6.200 39.251 1.00 90.44 105 SER A N 1
ATOM 805 C CA . SER A 1 105 ? -12.252 -7.050 38.353 1.00 90.44 105 SER A CA 1
ATOM 806 C C . SER A 1 105 ? -11.460 -8.172 37.670 1.00 90.44 105 SER A C 1
ATOM 808 O O . SER A 1 105 ? -12.057 -9.081 37.087 1.00 90.44 105 SER A O 1
ATOM 810 N N . GLY A 1 106 ? -10.125 -8.121 37.734 1.00 90.50 106 GLY A N 1
ATOM 811 C CA . GLY A 1 106 ? -9.220 -9.059 37.068 1.00 90.50 106 GLY A CA 1
ATOM 812 C C . GLY A 1 106 ? -8.922 -8.725 35.603 1.00 90.50 106 GLY A C 1
ATOM 813 O O . GLY A 1 106 ? -8.248 -9.515 34.946 1.00 90.50 106 GLY A O 1
ATOM 814 N N . VAL A 1 107 ? -9.422 -7.589 35.103 1.00 93.06 107 VAL A N 1
ATOM 815 C CA . VAL A 1 107 ? -9.116 -7.020 33.781 1.00 93.06 107 VAL A CA 1
ATOM 816 C C . VAL A 1 107 ? -7.863 -6.143 33.867 1.00 93.06 107 VAL A C 1
ATOM 818 O O . VAL A 1 107 ? -7.673 -5.419 34.845 1.00 93.06 107 VAL A O 1
ATOM 821 N N . GLU A 1 108 ? -7.007 -6.179 32.845 1.00 94.88 108 GLU A N 1
ATOM 822 C CA . GLU A 1 108 ? -5.811 -5.333 32.783 1.00 94.88 108 GLU A CA 1
ATOM 823 C C . GLU A 1 108 ? -6.203 -3.867 32.534 1.00 94.88 108 GLU A C 1
ATOM 825 O O . GLU A 1 108 ? -6.663 -3.502 31.452 1.00 94.88 108 GLU A O 1
ATOM 830 N N . CYS A 1 109 ? -6.043 -3.010 33.541 1.00 94.94 109 CYS A N 1
ATOM 831 C CA . CYS A 1 109 ? -6.364 -1.589 33.428 1.00 94.94 109 CYS A CA 1
ATOM 832 C C . CYS A 1 109 ? -5.136 -0.795 32.972 1.00 94.94 109 CYS A C 1
ATOM 834 O O . CYS A 1 109 ? -4.035 -1.000 33.482 1.00 94.94 109 CYS A O 1
ATOM 836 N N . SER A 1 110 ? -5.327 0.136 32.040 1.00 95.00 110 SER A N 1
ATOM 837 C CA . SER A 1 110 ? -4.278 1.040 31.564 1.00 95.00 110 SER A CA 1
ATOM 838 C C . SER A 1 110 ? -4.691 2.496 31.736 1.00 95.00 110 SER A C 1
ATOM 840 O O . SER A 1 110 ? -5.851 2.842 31.524 1.00 95.00 110 SER A O 1
ATOM 842 N N . THR A 1 111 ? -3.729 3.359 32.055 1.00 95.38 111 THR A N 1
ATOM 843 C CA . THR A 1 111 ? -3.869 4.827 32.037 1.00 95.38 111 THR A CA 1
ATOM 844 C C . THR A 1 111 ? -3.419 5.432 30.702 1.00 95.38 111 THR A C 1
ATOM 846 O O . THR A 1 111 ? -3.780 6.550 30.339 1.00 95.38 111 THR A O 1
ATOM 849 N N . GLU A 1 112 ? -2.652 4.685 29.905 1.00 95.06 112 GLU A N 1
ATOM 850 C CA . GLU A 1 112 ? -2.030 5.215 28.692 1.00 95.06 112 GLU A CA 1
ATOM 851 C C . GLU A 1 112 ? -2.858 4.963 27.426 1.00 95.06 112 GLU A C 1
ATOM 853 O O . GLU A 1 112 ? -2.903 5.818 26.531 1.00 95.06 112 GLU A O 1
ATOM 858 N N . GLY A 1 113 ? -3.494 3.793 27.323 1.00 96.06 113 GLY A N 1
ATOM 859 C CA . GLY A 1 113 ? -4.271 3.410 26.149 1.00 96.06 113 GLY A CA 1
ATOM 860 C C . GLY A 1 113 ? -4.685 1.941 26.102 1.00 96.06 113 GLY A C 1
ATOM 861 O O . GLY A 1 113 ? -4.352 1.139 26.969 1.00 96.06 113 GLY A O 1
ATOM 862 N N . ILE A 1 114 ? -5.391 1.579 25.034 1.00 96.06 114 ILE A N 1
ATOM 863 C CA . ILE A 1 114 ? -5.866 0.224 24.739 1.00 96.06 114 ILE A CA 1
ATOM 864 C C . ILE A 1 114 ? -5.606 -0.129 23.273 1.00 96.06 114 ILE A C 1
ATOM 866 O O . ILE A 1 114 ? -5.543 0.741 22.406 1.00 96.06 114 ILE A O 1
ATOM 870 N N . THR A 1 115 ? -5.436 -1.416 22.972 1.00 95.31 115 THR A N 1
ATOM 871 C CA . THR A 1 115 ? -5.327 -1.903 21.590 1.00 95.31 115 THR A CA 1
ATOM 872 C C . THR A 1 115 ? -6.611 -2.614 21.189 1.00 95.31 115 THR A C 1
ATOM 874 O O . THR A 1 115 ? -6.934 -3.645 21.764 1.00 95.31 115 THR A O 1
ATOM 877 N N . VAL A 1 116 ? -7.293 -2.101 20.165 1.00 93.31 116 VAL A N 1
ATOM 878 C CA . VAL A 1 116 ? -8.539 -2.667 19.624 1.00 93.31 116 VAL A CA 1
ATOM 879 C C . VAL A 1 116 ? -8.282 -3.143 18.200 1.00 93.31 116 VAL A C 1
ATOM 881 O O . VAL A 1 116 ? -7.826 -2.364 17.360 1.00 93.31 116 VAL A O 1
ATOM 884 N N . LEU A 1 117 ? -8.507 -4.432 17.925 1.00 92.75 117 LEU A N 1
ATOM 885 C CA . LEU A 1 117 ? -8.228 -5.070 16.626 1.00 92.75 117 LEU A CA 1
ATOM 886 C C . LEU A 1 117 ? -6.809 -4.764 16.101 1.00 92.75 117 LEU A C 1
ATOM 888 O O . LEU A 1 117 ? -6.586 -4.493 14.919 1.00 92.75 117 LEU A O 1
ATOM 892 N N . GLY A 1 118 ? -5.824 -4.725 16.999 1.00 93.19 118 GLY A N 1
ATOM 893 C CA . GLY A 1 118 ? -4.434 -4.389 16.673 1.00 93.19 118 GLY A CA 1
ATOM 894 C C . GLY A 1 118 ? -4.155 -2.900 16.409 1.00 93.19 118 GLY A C 1
ATOM 895 O O . GLY A 1 118 ? -3.022 -2.556 16.067 1.00 93.19 118 GLY A O 1
ATOM 896 N N . CYS A 1 119 ? -5.138 -2.007 16.555 1.00 95.31 119 CYS A N 1
ATOM 897 C CA . CYS A 1 119 ? -4.961 -0.559 16.476 1.00 95.31 119 CYS A CA 1
ATOM 898 C C . CYS A 1 119 ? -4.822 0.056 17.878 1.00 95.31 119 CYS A C 1
ATOM 900 O O . CYS A 1 119 ? -5.720 -0.124 18.699 1.00 95.31 119 CYS A O 1
ATOM 902 N N . PRO A 1 120 ? -3.746 0.811 18.162 1.00 96.44 120 PRO A N 1
ATOM 903 C CA . PRO A 1 120 ? -3.604 1.489 19.443 1.00 96.44 120 PRO A CA 1
ATOM 904 C C . PRO A 1 120 ? -4.509 2.726 19.517 1.00 96.44 120 PRO A C 1
ATOM 906 O O . PRO A 1 120 ? -4.530 3.550 18.600 1.00 96.44 120 PRO A O 1
ATOM 909 N N . LEU A 1 121 ? -5.216 2.873 20.630 1.00 93.69 121 LEU A N 1
ATOM 910 C CA . LEU A 1 121 ? -6.043 4.018 20.998 1.00 93.69 121 LEU A CA 1
ATOM 911 C C . LEU A 1 121 ? -5.555 4.543 22.349 1.00 93.69 121 LEU A C 1
ATOM 913 O O . LEU A 1 121 ? -5.275 3.753 23.242 1.00 93.69 121 LEU A O 1
ATOM 917 N N . GLY A 1 122 ? -5.430 5.859 22.503 1.00 94.12 122 GLY A N 1
ATOM 918 C CA . GLY A 1 122 ? -4.994 6.459 23.764 1.00 94.12 122 GLY A CA 1
ATOM 919 C C . GLY A 1 122 ? -4.090 7.669 23.583 1.00 94.12 122 GLY A C 1
ATOM 920 O O . GLY A 1 122 ? -4.197 8.411 22.598 1.00 94.12 122 GLY A O 1
ATOM 921 N N . GLY A 1 123 ? -3.195 7.865 24.549 1.00 93.44 123 GLY A N 1
ATOM 922 C CA . GLY A 1 123 ? -2.210 8.937 24.549 1.00 93.44 123 GLY A CA 1
ATOM 923 C C . GLY A 1 123 ? -1.233 8.851 23.373 1.00 93.44 123 GLY A C 1
ATOM 924 O O . GLY A 1 123 ? -0.960 7.786 22.815 1.00 93.44 123 GLY A O 1
ATOM 925 N N . ASN A 1 124 ? -0.660 9.994 22.989 1.00 94.81 124 ASN A N 1
ATOM 926 C CA . ASN A 1 124 ? 0.307 10.044 21.887 1.00 94.81 124 ASN A CA 1
ATOM 927 C C . ASN A 1 124 ? 1.542 9.159 22.159 1.00 94.81 124 ASN A C 1
ATOM 929 O O . ASN A 1 124 ? 2.040 8.532 21.225 1.00 94.81 124 ASN A O 1
ATOM 933 N N . SER A 1 125 ? 2.003 9.079 23.414 1.00 95.31 125 SER A N 1
ATOM 934 C CA . SER A 1 125 ? 3.107 8.207 23.845 1.00 95.31 125 SER A CA 1
ATOM 935 C C . SER A 1 125 ? 2.779 6.728 23.635 1.00 95.31 125 SER A C 1
ATOM 937 O O . SER A 1 125 ? 3.571 6.011 23.026 1.00 95.31 125 SER A O 1
ATOM 939 N N . PHE A 1 126 ? 1.586 6.295 24.046 1.00 96.62 126 PHE A N 1
ATOM 940 C CA . PHE A 1 126 ? 1.104 4.925 23.875 1.00 96.62 126 PHE A CA 1
ATOM 941 C C . PHE A 1 126 ? 1.026 4.517 22.400 1.00 96.62 126 PHE A C 1
ATOM 943 O O . PHE A 1 126 ? 1.522 3.460 21.997 1.00 96.62 126 PHE A O 1
ATOM 950 N N . ILE A 1 127 ? 0.444 5.387 21.564 1.00 97.44 127 ILE A N 1
ATOM 951 C CA . ILE A 1 127 ? 0.341 5.162 20.117 1.00 97.44 127 ILE A CA 1
ATOM 952 C C . ILE A 1 127 ? 1.738 5.083 19.494 1.00 97.44 127 ILE A C 1
ATOM 954 O O . ILE A 1 127 ? 2.000 4.188 18.688 1.00 97.44 127 ILE A O 1
ATOM 958 N N . GLN A 1 128 ? 2.645 5.990 19.867 1.00 97.44 128 GLN A N 1
ATOM 959 C CA . GLN A 1 128 ? 4.020 5.986 19.376 1.00 97.44 128 GLN A CA 1
ATOM 960 C C . GLN A 1 128 ? 4.749 4.694 19.764 1.00 97.44 128 GLN A C 1
ATOM 962 O O . GLN A 1 128 ? 5.291 4.025 18.887 1.00 97.44 128 GLN A O 1
ATOM 967 N N . HIS A 1 129 ? 4.700 4.299 21.038 1.00 97.12 129 HIS A N 1
ATOM 968 C CA . HIS A 1 129 ? 5.330 3.073 21.527 1.00 97.12 129 HIS A CA 1
ATOM 969 C C . HIS A 1 129 ? 4.778 1.823 20.822 1.00 97.12 129 HIS A C 1
ATOM 971 O O . HIS A 1 129 ? 5.528 0.939 20.402 1.00 97.12 129 HIS A O 1
ATOM 977 N N . SER A 1 130 ? 3.463 1.775 20.612 1.00 97.88 130 SER A N 1
ATOM 978 C CA . SER A 1 130 ? 2.813 0.692 19.875 1.00 97.88 130 SER A CA 1
ATOM 979 C C . SER A 1 130 ? 3.299 0.624 18.425 1.00 97.88 130 SER A C 1
ATOM 981 O O . SER A 1 130 ? 3.665 -0.449 17.943 1.00 97.88 130 SER A O 1
ATOM 983 N N . LEU A 1 131 ? 3.377 1.765 17.731 1.00 97.81 131 LEU A N 1
ATOM 984 C CA . LEU A 1 131 ? 3.915 1.843 16.370 1.00 97.81 131 LEU A CA 1
ATOM 985 C C . LEU A 1 131 ? 5.406 1.480 16.305 1.00 97.81 131 LEU A C 1
ATOM 987 O O . LEU A 1 131 ? 5.843 0.872 15.325 1.00 97.81 131 LEU A O 1
ATOM 991 N N . ASP A 1 132 ? 6.185 1.789 17.340 1.00 96.81 132 ASP A N 1
ATOM 992 C CA . ASP A 1 132 ? 7.590 1.388 17.459 1.00 96.81 132 ASP A CA 1
ATOM 993 C C . ASP A 1 132 ? 7.721 -0.128 17.571 1.00 96.81 132 ASP A C 1
ATOM 995 O O . ASP A 1 132 ? 8.497 -0.742 16.835 1.00 96.81 132 ASP A O 1
ATOM 999 N N . LYS A 1 133 ? 6.908 -0.759 18.422 1.00 97.31 133 LYS A N 1
ATOM 1000 C CA . LYS A 1 133 ? 6.849 -2.219 18.552 1.00 97.31 133 LYS A CA 1
ATOM 1001 C C . LYS A 1 133 ? 6.419 -2.877 17.242 1.00 97.31 133 LYS A C 1
ATOM 1003 O O . LYS A 1 133 ? 7.055 -3.834 16.790 1.00 97.31 133 LYS A O 1
ATOM 1008 N N . ILE A 1 134 ? 5.384 -2.330 16.599 1.00 96.38 134 ILE A N 1
ATOM 1009 C CA . ILE A 1 134 ? 4.901 -2.774 15.290 1.00 96.38 134 ILE A CA 1
ATOM 1010 C C . ILE A 1 134 ? 6.048 -2.696 14.288 1.00 96.38 134 ILE A C 1
ATOM 1012 O O . ILE A 1 134 ? 6.484 -3.735 13.808 1.00 96.38 134 ILE A O 1
ATOM 1016 N N . THR A 1 135 ? 6.611 -1.522 14.013 1.00 94.75 135 THR A N 1
ATOM 1017 C CA . THR A 1 135 ? 7.678 -1.346 13.009 1.00 94.75 135 THR A CA 1
ATOM 1018 C C . THR A 1 135 ? 8.947 -2.147 13.332 1.00 94.75 135 THR A C 1
ATOM 1020 O O . THR A 1 135 ? 9.586 -2.673 12.419 1.00 94.75 135 THR A O 1
ATOM 1023 N N . THR A 1 136 ? 9.272 -2.353 14.611 1.00 96.25 136 THR A N 1
ATOM 1024 C CA . THR A 1 136 ? 10.369 -3.236 15.044 1.00 96.25 136 THR A CA 1
ATOM 1025 C C . THR A 1 136 ? 10.110 -4.691 14.650 1.00 96.25 136 THR A C 1
ATOM 1027 O O . THR A 1 136 ? 10.999 -5.352 14.113 1.00 96.25 136 THR A O 1
ATOM 1030 N N . SER A 1 137 ? 8.876 -5.185 14.796 1.00 96.12 137 SER A N 1
ATOM 1031 C CA . SER A 1 137 ? 8.501 -6.545 14.370 1.00 96.12 137 SER A CA 1
ATOM 1032 C C . SER A 1 137 ? 8.603 -6.776 12.853 1.00 96.12 137 SER A C 1
ATOM 1034 O O . SER A 1 137 ? 8.632 -7.919 12.399 1.00 96.12 137 SER A O 1
ATOM 1036 N N . HIS A 1 138 ? 8.712 -5.709 12.050 1.00 95.19 138 HIS A N 1
ATOM 1037 C CA . HIS A 1 138 ? 8.910 -5.803 10.600 1.00 95.19 138 HIS A CA 1
ATOM 1038 C C . HIS A 1 138 ? 10.382 -6.024 10.225 1.00 95.19 138 HIS A C 1
ATOM 1040 O O . HIS A 1 138 ? 10.665 -6.521 9.132 1.00 95.19 138 HIS A O 1
ATOM 1046 N N . GLN A 1 139 ? 11.321 -5.683 11.115 1.00 96.56 139 GLN A N 1
ATOM 1047 C CA . GLN A 1 139 ? 12.757 -5.743 10.833 1.00 96.56 139 GLN A CA 1
ATOM 1048 C C . GLN A 1 139 ? 13.257 -7.154 10.492 1.00 96.56 139 GLN A C 1
ATOM 1050 O O . GLN A 1 139 ? 13.982 -7.274 9.505 1.00 96.56 139 GLN A O 1
ATOM 1055 N N . PRO A 1 140 ? 12.839 -8.241 11.180 1.00 97.88 140 PRO A N 1
ATOM 1056 C CA . PRO A 1 140 ? 13.275 -9.593 10.825 1.00 97.88 140 PRO A CA 1
ATOM 1057 C C . PRO A 1 140 ? 12.998 -9.965 9.365 1.00 97.88 140 PRO A C 1
ATOM 1059 O O . PRO A 1 140 ? 13.826 -10.600 8.712 1.00 97.88 140 PRO A O 1
ATOM 1062 N N . LEU A 1 141 ? 11.861 -9.527 8.813 1.00 97.75 141 LEU A N 1
ATOM 1063 C CA . LEU A 1 141 ? 11.561 -9.733 7.400 1.00 97.75 141 LEU A CA 1
ATOM 1064 C C . LEU A 1 141 ? 12.501 -8.936 6.496 1.00 97.75 141 LEU A C 1
ATOM 1066 O O . LEU A 1 141 ? 12.974 -9.477 5.498 1.00 97.75 141 LEU A O 1
ATOM 1070 N N . LEU A 1 142 ? 12.727 -7.653 6.791 1.00 98.12 142 LEU A N 1
ATOM 1071 C CA . LEU A 1 142 ? 13.614 -6.812 5.984 1.00 98.12 142 LEU A CA 1
ATOM 1072 C C . LEU A 1 142 ? 15.031 -7.385 5.970 1.00 98.12 142 LEU A C 1
ATOM 1074 O O . LEU A 1 142 ? 15.631 -7.507 4.901 1.00 98.12 142 LEU A O 1
ATOM 1078 N N . GLU A 1 143 ? 15.524 -7.829 7.126 1.00 97.94 143 GLU A N 1
ATOM 1079 C CA . GLU A 1 143 ? 16.814 -8.504 7.235 1.00 97.94 143 GLU A CA 1
ATOM 1080 C C . GLU A 1 143 ? 16.848 -9.812 6.444 1.00 97.94 143 GLU A C 1
ATOM 1082 O O . GLU A 1 143 ? 17.806 -10.055 5.707 1.00 97.94 143 GLU A O 1
ATOM 1087 N N . ALA A 1 144 ? 15.796 -10.632 6.507 1.00 98.00 144 ALA A N 1
ATOM 1088 C CA . ALA A 1 144 ? 15.704 -11.846 5.701 1.00 98.00 144 ALA A CA 1
ATOM 1089 C C . ALA A 1 144 ? 15.730 -11.533 4.194 1.00 98.00 144 ALA A C 1
ATOM 1091 O O . ALA A 1 144 ? 16.498 -12.143 3.447 1.00 98.00 144 ALA A O 1
ATOM 1092 N N . ILE A 1 145 ? 14.954 -10.543 3.740 1.00 98.25 145 ILE A N 1
ATOM 1093 C CA . ILE A 1 145 ? 14.928 -10.105 2.338 1.00 98.25 145 ILE A CA 1
ATOM 1094 C C . ILE A 1 145 ? 16.329 -9.679 1.884 1.00 98.25 145 ILE A C 1
ATOM 1096 O O . ILE A 1 145 ? 16.792 -10.118 0.830 1.00 98.25 145 ILE A O 1
ATOM 1100 N N . VAL A 1 146 ? 17.026 -8.860 2.675 1.00 97.88 146 VAL A N 1
ATOM 1101 C CA . VAL A 1 146 ? 18.390 -8.406 2.365 1.00 97.88 146 VAL A CA 1
ATOM 1102 C C . VAL A 1 146 ? 19.375 -9.578 2.338 1.00 97.88 146 VAL A C 1
ATOM 1104 O O . VAL A 1 146 ? 20.191 -9.676 1.418 1.00 97.88 146 VAL A O 1
ATOM 1107 N N . THR A 1 147 ? 19.282 -10.481 3.313 1.00 96.94 147 THR A N 1
ATOM 1108 C CA . THR A 1 147 ? 20.178 -11.635 3.475 1.00 96.94 147 THR A CA 1
ATOM 1109 C C . THR A 1 147 ? 20.063 -12.595 2.293 1.00 96.94 147 THR A C 1
ATOM 1111 O O . THR A 1 147 ? 21.068 -13.006 1.710 1.00 96.94 147 THR A O 1
ATOM 1114 N N . PHE A 1 148 ? 18.836 -12.906 1.873 1.00 96.56 148 PHE A N 1
ATOM 1115 C CA . PHE A 1 148 ? 18.577 -13.843 0.782 1.00 96.56 148 PHE A CA 1
ATOM 1116 C C . PHE A 1 148 ? 18.622 -13.203 -0.611 1.00 96.56 148 PHE A C 1
ATOM 1118 O O . PHE A 1 148 ? 18.613 -13.926 -1.608 1.00 96.56 148 PHE A O 1
ATOM 1125 N N . ALA A 1 149 ? 18.759 -11.877 -0.723 1.00 95.62 149 ALA A N 1
ATOM 1126 C CA . ALA A 1 149 ? 18.783 -11.178 -2.010 1.00 95.62 149 ALA A CA 1
ATOM 1127 C C . ALA A 1 149 ? 19.885 -11.669 -2.963 1.00 95.62 149 ALA A C 1
ATOM 1129 O O . ALA A 1 149 ? 19.684 -11.657 -4.174 1.00 95.62 149 ALA A O 1
ATOM 1130 N N . GLN A 1 150 ? 21.024 -12.160 -2.453 1.00 89.31 150 GLN A N 1
ATOM 1131 C CA . GLN A 1 150 ? 22.070 -12.726 -3.318 1.00 89.31 150 GLN A CA 1
ATOM 1132 C C . GLN A 1 150 ? 21.734 -14.129 -3.854 1.00 89.31 150 GLN A C 1
ATOM 1134 O O . GLN A 1 150 ? 22.387 -14.577 -4.790 1.00 89.31 150 GLN A O 1
ATOM 1139 N N . LYS A 1 151 ? 20.707 -14.810 -3.330 1.00 91.88 151 LYS A N 1
ATOM 1140 C CA . LYS A 1 151 ? 20.218 -16.089 -3.875 1.00 91.88 151 LYS A CA 1
ATOM 1141 C C . LYS A 1 151 ? 19.152 -15.908 -4.962 1.00 91.88 151 LYS A C 1
ATOM 1143 O O . LYS A 1 151 ? 18.998 -16.790 -5.795 1.00 91.88 151 LYS A O 1
ATOM 1148 N N . GLY A 1 152 ? 18.448 -14.773 -4.988 1.00 93.19 152 GLY A N 1
ATOM 1149 C CA . GLY A 1 152 ? 17.385 -14.521 -5.968 1.00 93.19 152 GLY A CA 1
ATOM 1150 C C . GLY A 1 152 ? 16.844 -13.094 -5.929 1.00 93.19 152 GLY A C 1
ATOM 1151 O O . GLY A 1 152 ? 15.723 -12.858 -5.484 1.00 93.19 152 GLY A O 1
ATOM 1152 N N . LEU A 1 153 ? 17.624 -12.125 -6.410 1.00 95.00 153 LEU A N 1
ATOM 1153 C CA . LEU A 1 153 ? 17.347 -10.692 -6.253 1.00 95.00 153 LEU A CA 1
ATOM 1154 C C . LEU A 1 153 ? 15.983 -10.268 -6.819 1.00 95.00 153 LEU A C 1
ATOM 1156 O O . LEU A 1 153 ? 15.306 -9.430 -6.225 1.00 95.00 153 LEU A O 1
ATOM 1160 N N . GLN A 1 154 ? 15.564 -10.862 -7.940 1.00 95.62 154 GLN A N 1
ATOM 1161 C CA . GLN A 1 154 ? 14.254 -10.608 -8.546 1.00 95.62 154 GLN A CA 1
ATOM 1162 C C . GLN A 1 154 ? 13.108 -11.011 -7.606 1.00 95.62 154 GLN A C 1
ATOM 1164 O O . GLN A 1 154 ? 12.235 -10.192 -7.325 1.00 95.62 154 GLN A O 1
ATOM 1169 N N . GLY A 1 155 ? 13.141 -12.236 -7.068 1.00 95.81 155 GLY A N 1
ATOM 1170 C CA . GLY A 1 155 ? 12.124 -12.737 -6.138 1.00 95.81 155 GLY A CA 1
ATOM 1171 C C . GLY A 1 155 ? 12.087 -11.947 -4.830 1.00 95.81 155 GLY A C 1
ATOM 1172 O O . GLY A 1 155 ? 11.018 -11.544 -4.377 1.00 95.81 155 GLY A O 1
ATOM 1173 N N . LEU A 1 156 ? 13.254 -11.625 -4.266 1.00 97.06 156 LEU A N 1
ATOM 1174 C CA . LEU A 1 156 ? 13.331 -10.801 -3.059 1.00 97.06 156 LEU A CA 1
ATOM 1175 C C . LEU A 1 156 ? 12.824 -9.369 -3.306 1.00 97.06 156 LEU A C 1
ATOM 1177 O O . LEU A 1 156 ? 12.213 -8.778 -2.419 1.00 97.06 156 LEU A O 1
ATOM 1181 N N . GLY A 1 157 ? 13.006 -8.819 -4.511 1.00 96.62 157 GLY A N 1
ATOM 1182 C CA . GLY A 1 157 ? 12.415 -7.536 -4.902 1.00 96.62 157 GLY A CA 1
ATOM 1183 C C . GLY A 1 157 ? 10.880 -7.554 -4.921 1.00 96.62 157 GLY A C 1
ATOM 1184 O O . GLY A 1 157 ? 10.256 -6.554 -4.562 1.00 96.62 157 GLY A O 1
ATOM 1185 N N . LEU A 1 158 ? 10.268 -8.688 -5.285 1.00 96.94 158 LEU A N 1
ATOM 1186 C CA . LEU A 1 158 ? 8.816 -8.883 -5.201 1.00 96.94 158 LEU A CA 1
ATOM 1187 C C . LEU A 1 158 ? 8.352 -8.955 -3.743 1.00 96.94 158 LEU A C 1
ATOM 1189 O O . LEU A 1 158 ? 7.378 -8.294 -3.400 1.00 96.94 158 LEU A O 1
ATOM 1193 N N . LEU A 1 159 ? 9.063 -9.679 -2.870 1.00 97.44 159 LEU A N 1
ATOM 1194 C CA . LEU A 1 159 ? 8.744 -9.724 -1.435 1.00 97.44 159 LEU A CA 1
ATOM 1195 C C . LEU A 1 159 ? 8.882 -8.348 -0.772 1.00 97.44 159 LEU A C 1
ATOM 1197 O O . LEU A 1 159 ? 8.043 -7.972 0.048 1.00 97.44 159 LEU A O 1
ATOM 1201 N N . LEU A 1 160 ? 9.890 -7.559 -1.162 1.00 98.06 160 LEU A N 1
ATOM 1202 C CA . LEU A 1 160 ? 10.026 -6.187 -0.675 1.00 98.06 160 LEU A CA 1
ATOM 1203 C C . LEU A 1 160 ? 8.794 -5.346 -1.042 1.00 98.06 160 LEU A C 1
ATOM 1205 O O . LEU A 1 160 ? 8.269 -4.623 -0.198 1.00 98.06 160 LEU A O 1
ATOM 1209 N N . ARG A 1 161 ? 8.299 -5.477 -2.279 1.00 97.12 161 ARG A N 1
ATOM 1210 C CA . ARG A 1 161 ? 7.160 -4.700 -2.781 1.00 97.12 161 ARG A CA 1
ATOM 1211 C C . ARG A 1 161 ? 5.807 -5.179 -2.273 1.00 97.12 161 ARG A C 1
ATOM 1213 O O . ARG A 1 161 ? 5.003 -4.355 -1.867 1.00 97.12 161 ARG A O 1
ATOM 1220 N N . TYR A 1 162 ? 5.524 -6.473 -2.348 1.00 96.69 162 TYR A N 1
ATOM 1221 C CA . TYR A 1 162 ? 4.192 -7.013 -2.063 1.00 96.69 162 TYR A CA 1
ATOM 1222 C C . TYR A 1 162 ? 4.003 -7.400 -0.603 1.00 96.69 162 TYR A C 1
ATOM 1224 O O . TYR A 1 162 ? 2.869 -7.507 -0.149 1.00 96.69 162 TYR A O 1
ATOM 1232 N N . CYS A 1 163 ? 5.093 -7.592 0.140 1.00 96.75 163 CYS A N 1
ATOM 1233 C CA . CYS A 1 163 ? 5.019 -8.022 1.526 1.00 96.75 163 CYS A CA 1
ATOM 1234 C C . CYS A 1 163 ? 5.538 -6.932 2.468 1.00 96.75 163 CYS A C 1
ATOM 1236 O O . CYS A 1 163 ? 4.819 -6.546 3.382 1.00 96.75 163 CYS A O 1
ATOM 1238 N N . ALA A 1 164 ? 6.766 -6.437 2.307 1.00 97.88 164 ALA A N 1
ATOM 1239 C CA . ALA A 1 164 ? 7.346 -5.493 3.272 1.00 97.88 164 ALA A CA 1
ATOM 1240 C C . ALA A 1 164 ? 6.787 -4.064 3.144 1.00 97.88 164 ALA A C 1
ATOM 1242 O O . ALA A 1 164 ? 6.349 -3.495 4.138 1.00 97.88 164 ALA A O 1
ATOM 1243 N N . SER A 1 165 ? 6.745 -3.495 1.937 1.00 97.25 165 SER A N 1
ATOM 1244 C CA . SER A 1 165 ? 6.267 -2.123 1.702 1.00 97.25 165 SER A CA 1
ATOM 1245 C C . SER A 1 165 ? 4.830 -1.851 2.191 1.00 97.25 165 SER A C 1
ATOM 1247 O O . SER A 1 165 ? 4.652 -0.855 2.892 1.00 97.25 165 SER A O 1
ATOM 1249 N N . PRO A 1 166 ? 3.810 -2.698 1.928 1.00 96.75 166 PRO A N 1
ATOM 1250 C CA . PRO A 1 166 ? 2.424 -2.389 2.288 1.00 96.75 166 PRO A CA 1
ATOM 1251 C C . PRO A 1 166 ? 2.076 -2.681 3.749 1.00 96.75 166 PRO A C 1
ATOM 1253 O O . PRO A 1 166 ? 0.949 -2.417 4.162 1.00 96.75 166 PRO A O 1
ATOM 1256 N N . ARG A 1 167 ? 2.993 -3.257 4.531 1.00 96.44 167 ARG A N 1
ATOM 1257 C CA . ARG A 1 167 ? 2.679 -3.797 5.857 1.00 96.44 167 ARG A CA 1
ATOM 1258 C C . ARG A 1 167 ? 2.155 -2.749 6.849 1.00 96.44 167 ARG A C 1
ATOM 1260 O O . ARG A 1 167 ? 1.295 -3.086 7.650 1.00 96.44 167 ARG A O 1
ATOM 1267 N N . LEU A 1 168 ? 2.584 -1.486 6.751 1.00 97.25 168 LEU A N 1
ATOM 1268 C CA . LEU A 1 168 ? 2.095 -0.416 7.633 1.00 97.25 168 LEU A CA 1
ATOM 1269 C C . LEU A 1 168 ? 0.691 0.105 7.245 1.00 97.25 168 LEU A C 1
ATOM 1271 O O . LEU A 1 168 ? 0.057 0.808 8.028 1.00 97.25 168 LEU A O 1
ATOM 1275 N N . ASN A 1 169 ? 0.167 -0.249 6.062 1.00 97.00 169 ASN A N 1
ATOM 1276 C CA . ASN A 1 169 ? -1.056 0.346 5.501 1.00 97.00 169 ASN A CA 1
ATOM 1277 C C . ASN A 1 169 ? -2.295 0.203 6.386 1.00 97.00 169 ASN A C 1
ATOM 1279 O O . ASN A 1 169 ? -3.180 1.051 6.309 1.00 97.00 169 ASN A O 1
ATOM 1283 N N . TYR A 1 170 ? -2.377 -0.865 7.182 1.00 97.50 170 TYR A N 1
ATOM 1284 C CA . TYR A 1 170 ? -3.479 -1.062 8.119 1.00 97.50 170 TYR A CA 1
ATOM 1285 C C . TYR A 1 170 ? -3.572 0.109 9.106 1.00 97.50 170 TYR A C 1
ATOM 1287 O O . TYR A 1 170 ? -4.581 0.807 9.143 1.00 97.50 170 TYR A O 1
ATOM 1295 N N . TRP A 1 171 ? -2.477 0.419 9.802 1.00 98.19 171 TRP A N 1
ATOM 1296 C CA . TRP A 1 171 ? -2.432 1.508 10.779 1.00 98.19 171 TRP A CA 1
ATOM 1297 C C . TRP A 1 171 ? -2.543 2.894 10.144 1.00 98.19 171 TRP A C 1
ATOM 1299 O O . TRP A 1 171 ? -3.140 3.782 10.743 1.00 98.19 171 TRP A O 1
ATOM 1309 N N . LEU A 1 172 ? -2.065 3.078 8.906 1.00 97.75 172 LEU A N 1
ATOM 1310 C CA . LEU A 1 172 ? -2.261 4.338 8.172 1.00 97.75 172 LEU A CA 1
ATOM 1311 C C . LEU A 1 172 ? -3.741 4.654 7.903 1.00 97.75 172 LEU A C 1
ATOM 1313 O O . LEU A 1 172 ? -4.088 5.816 7.719 1.00 97.75 172 LEU A O 1
ATOM 1317 N N . ARG A 1 173 ? -4.610 3.636 7.831 1.00 97.25 173 ARG A N 1
ATOM 1318 C CA . ARG A 1 173 ? -6.058 3.823 7.643 1.00 97.25 173 ARG A CA 1
ATOM 1319 C C . ARG A 1 173 ? -6.791 4.149 8.936 1.00 97.25 173 ARG A C 1
ATOM 1321 O O . ARG A 1 173 ? -7.852 4.759 8.875 1.00 97.25 173 ARG A O 1
ATOM 1328 N N . LEU A 1 174 ? -6.260 3.714 10.073 1.00 96.00 174 LEU A N 1
ATOM 1329 C CA . LEU A 1 174 ? -6.948 3.794 11.360 1.00 96.00 174 LEU A CA 1
ATOM 1330 C C . LEU A 1 174 ? -6.479 4.976 12.206 1.00 96.00 174 LEU A C 1
ATOM 1332 O O . LEU A 1 174 ? -7.277 5.580 12.915 1.00 96.00 174 LEU A O 1
ATOM 1336 N N . LEU A 1 175 ? -5.199 5.337 12.109 1.00 96.31 175 LEU A N 1
ATOM 1337 C CA . LEU A 1 175 ? -4.617 6.401 12.913 1.00 96.31 175 LEU A CA 1
ATOM 1338 C C . LEU A 1 175 ? -4.621 7.732 12.154 1.00 96.31 175 LEU A C 1
ATOM 1340 O O . LEU A 1 175 ? -4.150 7.787 11.013 1.00 96.31 175 LEU A O 1
ATOM 1344 N N . PRO A 1 176 ? -5.051 8.834 12.795 1.00 95.19 176 PRO A N 1
ATOM 1345 C CA . PRO A 1 176 ? -4.880 10.161 12.231 1.00 95.19 176 PRO A CA 1
ATOM 1346 C C . PRO A 1 176 ? -3.410 10.441 11.893 1.00 95.19 176 PRO A C 1
ATOM 1348 O O . PRO A 1 176 ? -2.540 10.071 12.687 1.00 95.19 176 PRO A O 1
ATOM 1351 N N . PRO A 1 177 ? -3.101 11.121 10.773 1.00 95.56 177 PRO A N 1
ATOM 1352 C CA . PRO A 1 177 ? -1.737 11.422 10.332 1.00 95.56 177 PRO A CA 1
ATOM 1353 C C . PRO A 1 177 ? -1.123 12.569 11.157 1.00 95.56 177 PRO A C 1
ATOM 1355 O O . PRO A 1 177 ? -0.923 13.679 10.663 1.00 95.56 177 PRO A O 1
ATOM 1358 N N . LYS A 1 178 ? -0.844 12.307 12.436 1.00 94.81 178 LYS A N 1
ATOM 1359 C CA . LYS A 1 178 ? -0.287 13.264 13.395 1.00 94.81 178 LYS A CA 1
ATOM 1360 C C . LYS A 1 178 ? 1.234 13.396 13.218 1.00 94.81 178 LYS A C 1
ATOM 1362 O O . LYS A 1 178 ? 1.933 12.373 13.245 1.00 94.81 178 LYS A O 1
ATOM 1367 N N . PRO A 1 179 ? 1.766 14.628 13.087 1.00 94.38 179 PRO A N 1
ATOM 1368 C CA . PRO A 1 179 ? 3.205 14.882 13.149 1.00 94.38 179 PRO A CA 1
ATOM 1369 C C . PRO A 1 179 ? 3.817 14.347 14.449 1.00 94.38 179 PRO A C 1
ATOM 1371 O O . PRO A 1 179 ? 3.174 14.379 15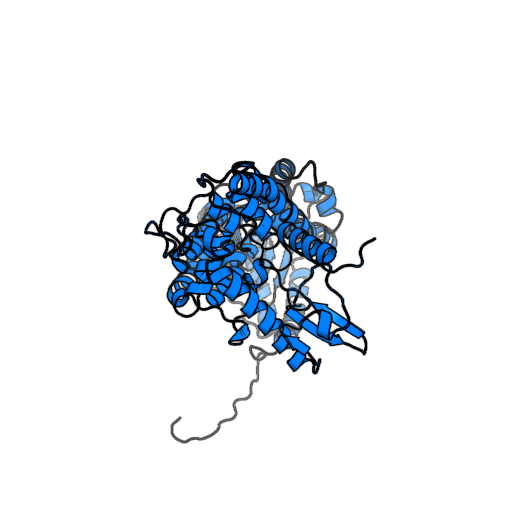.495 1.00 94.38 179 PRO A O 1
ATOM 1374 N N . GLY A 1 180 ? 5.042 13.822 14.381 1.00 93.81 180 GLY A N 1
ATOM 1375 C CA . GLY A 1 180 ? 5.762 13.283 15.544 1.00 93.81 180 GLY A CA 1
ATOM 1376 C C . GLY A 1 180 ? 5.279 11.920 16.061 1.00 93.81 180 GLY A C 1
ATOM 1377 O O . GLY A 1 180 ? 6.020 11.272 16.787 1.00 93.81 180 GLY A O 1
ATOM 1378 N N . VAL A 1 181 ? 4.092 11.448 15.654 1.00 95.88 181 VAL A N 1
ATOM 1379 C CA . VAL A 1 181 ? 3.522 10.162 16.100 1.00 95.88 181 VAL A CA 1
ATOM 1380 C C . VAL A 1 181 ? 3.386 9.192 14.920 1.00 95.88 181 VAL A C 1
ATOM 1382 O O . VAL A 1 181 ? 4.329 8.477 14.580 1.00 95.88 181 VAL A O 1
ATOM 1385 N N . SER A 1 182 ? 2.236 9.181 14.240 1.00 96.38 182 SER A N 1
ATOM 1386 C CA . SER A 1 182 ? 1.952 8.231 13.157 1.00 96.38 182 SER A CA 1
ATOM 1387 C C . SER A 1 182 ? 2.690 8.572 11.862 1.00 96.38 182 SER A C 1
ATOM 1389 O O . SER A 1 182 ? 3.155 7.664 11.173 1.00 96.38 182 SER A O 1
ATOM 1391 N N . LEU A 1 183 ? 2.877 9.862 11.550 1.00 96.88 183 LEU A N 1
ATOM 1392 C CA . LEU A 1 183 ? 3.693 10.273 10.401 1.00 96.88 183 LEU A CA 1
ATOM 1393 C C . LEU A 1 183 ? 5.175 9.937 10.606 1.00 96.88 183 LEU A C 1
ATOM 1395 O O . LEU A 1 183 ? 5.802 9.420 9.687 1.00 96.88 183 LEU A O 1
ATOM 1399 N N . ALA A 1 184 ? 5.704 10.119 11.818 1.00 97.06 184 ALA A N 1
ATOM 1400 C CA . ALA A 1 184 ? 7.087 9.756 12.136 1.00 97.06 184 ALA A CA 1
ATOM 1401 C C . ALA A 1 184 ? 7.325 8.236 12.033 1.00 97.06 184 ALA A C 1
ATOM 1403 O O . ALA A 1 184 ? 8.394 7.785 11.618 1.00 97.06 184 ALA A O 1
ATOM 1404 N N . ALA A 1 185 ? 6.330 7.412 12.384 1.00 97.88 185 ALA A N 1
ATOM 1405 C CA . ALA A 1 185 ? 6.386 5.969 12.143 1.00 97.88 185 ALA A CA 1
ATOM 1406 C C . ALA A 1 185 ? 6.372 5.631 10.641 1.00 97.88 185 ALA A C 1
ATOM 1408 O O . ALA A 1 185 ? 7.135 4.772 10.196 1.00 97.88 185 ALA A O 1
ATOM 1409 N N . ALA A 1 186 ? 5.555 6.332 9.849 1.00 98.25 186 ALA A N 1
ATOM 1410 C CA . ALA A 1 186 ? 5.509 6.167 8.398 1.00 98.25 186 ALA A CA 1
ATOM 1411 C C . ALA A 1 186 ? 6.835 6.554 7.716 1.00 98.25 186 ALA A C 1
ATOM 1413 O O . ALA A 1 186 ? 7.299 5.843 6.828 1.00 98.25 186 ALA A O 1
ATOM 1414 N N . GLU A 1 187 ? 7.482 7.630 8.166 1.00 97.62 187 GLU A N 1
ATOM 1415 C CA . GLU A 1 187 ? 8.801 8.068 7.688 1.00 97.62 187 GLU A CA 1
ATOM 1416 C C . GLU A 1 187 ? 9.904 7.056 8.029 1.00 97.62 187 GLU A C 1
ATOM 1418 O O . GLU A 1 187 ? 10.725 6.717 7.175 1.00 97.62 187 GLU A O 1
ATOM 1423 N N . ARG A 1 188 ? 9.900 6.503 9.250 1.00 97.31 188 ARG A N 1
ATOM 1424 C CA . ARG A 1 188 ? 10.843 5.438 9.636 1.00 97.31 188 ARG A CA 1
ATOM 1425 C C . ARG A 1 188 ? 10.638 4.159 8.832 1.00 97.31 188 ARG A C 1
ATOM 1427 O O . ARG A 1 188 ? 11.618 3.527 8.438 1.00 97.31 188 ARG A O 1
ATOM 1434 N N . HIS A 1 189 ? 9.387 3.789 8.557 1.00 98.00 189 HIS A N 1
ATOM 1435 C CA . HIS A 1 189 ? 9.067 2.669 7.668 1.00 98.00 189 HIS A CA 1
ATOM 1436 C C . HIS A 1 189 ? 9.601 2.912 6.253 1.00 98.00 189 HIS A C 1
ATOM 1438 O O . HIS A 1 189 ? 10.288 2.052 5.703 1.00 98.00 189 HIS A O 1
ATOM 1444 N N . ASP A 1 190 ? 9.374 4.102 5.697 1.00 98.12 190 ASP A N 1
ATOM 1445 C CA . ASP A 1 190 ? 9.894 4.496 4.384 1.00 98.12 190 ASP A CA 1
ATOM 1446 C C . ASP A 1 190 ? 11.427 4.414 4.328 1.00 98.12 190 ASP A C 1
ATOM 1448 O O . ASP A 1 190 ? 11.986 3.813 3.403 1.00 98.12 190 ASP A O 1
ATOM 1452 N N . ALA A 1 191 ? 12.112 4.940 5.349 1.00 97.00 191 ALA A N 1
ATOM 1453 C CA . ALA A 1 191 ? 13.565 4.866 5.470 1.00 97.00 191 ALA A CA 1
ATOM 1454 C C . ALA A 1 191 ? 14.066 3.413 5.537 1.00 97.00 191 ALA A C 1
ATOM 1456 O O . ALA A 1 191 ? 15.026 3.059 4.847 1.00 97.00 191 ALA A O 1
ATOM 1457 N N . ALA A 1 192 ? 13.397 2.546 6.303 1.00 98.00 192 ALA A N 1
ATOM 1458 C CA . ALA A 1 192 ? 13.752 1.133 6.411 1.00 98.00 192 ALA A CA 1
ATOM 1459 C C . ALA A 1 192 ? 13.586 0.386 5.074 1.00 98.00 192 ALA A C 1
ATOM 1461 O O . ALA A 1 192 ? 14.459 -0.397 4.690 1.00 98.00 192 ALA A O 1
ATOM 1462 N N . ILE A 1 193 ? 12.516 0.665 4.320 1.00 98.31 193 ILE A N 1
ATOM 1463 C CA . ILE A 1 193 ? 12.279 0.083 2.989 1.00 98.31 193 ILE A CA 1
ATOM 1464 C C . ILE A 1 193 ? 13.349 0.529 1.987 1.00 98.31 193 ILE A C 1
ATOM 1466 O O . ILE A 1 193 ? 13.896 -0.307 1.259 1.00 98.31 193 ILE A O 1
ATOM 1470 N N . ILE A 1 194 ? 13.693 1.820 1.961 1.00 97.44 194 ILE A N 1
ATOM 1471 C CA . ILE A 1 194 ? 14.750 2.347 1.086 1.00 97.44 194 ILE A CA 1
ATOM 1472 C C . ILE A 1 194 ? 16.122 1.790 1.468 1.00 97.44 194 ILE A C 1
ATOM 1474 O O . ILE A 1 194 ? 16.893 1.389 0.592 1.00 97.44 194 ILE A O 1
ATOM 1478 N N . MET A 1 195 ? 16.419 1.687 2.763 1.00 96.31 195 MET A N 1
ATOM 1479 C CA . MET A 1 195 ? 17.652 1.075 3.247 1.00 96.31 195 MET A CA 1
ATOM 1480 C C . MET A 1 195 ? 17.745 -0.399 2.830 1.00 96.31 195 MET A C 1
ATOM 1482 O O . MET A 1 195 ? 18.788 -0.827 2.328 1.00 96.31 195 MET A O 1
ATOM 1486 N N . ALA A 1 196 ? 16.665 -1.170 2.984 1.00 97.44 196 ALA A N 1
ATOM 1487 C CA . ALA A 1 196 ? 16.608 -2.559 2.540 1.00 97.44 196 ALA A CA 1
ATOM 1488 C C . ALA A 1 196 ? 16.840 -2.661 1.026 1.00 97.44 196 ALA A C 1
ATOM 1490 O O . ALA A 1 196 ? 17.713 -3.415 0.592 1.00 97.44 196 ALA A O 1
ATOM 1491 N N . PHE A 1 197 ? 16.156 -1.836 0.224 1.00 96.75 197 PHE A N 1
ATOM 1492 C CA . PHE A 1 197 ? 16.370 -1.757 -1.222 1.00 96.75 197 PHE A CA 1
ATOM 1493 C C . PHE A 1 197 ? 17.848 -1.496 -1.551 1.00 96.75 197 PHE A C 1
ATOM 1495 O O . PHE A 1 197 ? 18.478 -2.266 -2.280 1.00 96.75 197 PHE A O 1
ATOM 1502 N N . ARG A 1 198 ? 18.459 -0.470 -0.952 1.00 94.31 198 ARG A N 1
ATOM 1503 C CA . ARG A 1 198 ? 19.874 -0.139 -1.171 1.00 94.31 198 ARG A CA 1
ATOM 1504 C C . ARG A 1 198 ? 20.800 -1.316 -0.830 1.00 94.31 198 ARG A C 1
ATOM 1506 O O . ARG A 1 198 ? 21.683 -1.647 -1.627 1.00 94.31 198 ARG A O 1
ATOM 1513 N N . ARG A 1 199 ? 20.578 -1.988 0.306 1.00 94.25 199 ARG A N 1
ATOM 1514 C CA . ARG A 1 199 ? 21.383 -3.140 0.763 1.00 94.25 199 ARG A CA 1
ATOM 1515 C C . ARG A 1 199 ? 21.229 -4.372 -0.134 1.00 94.25 199 ARG A C 1
ATOM 1517 O O . ARG A 1 199 ? 22.218 -5.062 -0.379 1.00 94.25 199 ARG A O 1
ATOM 1524 N N . MET A 1 200 ? 20.032 -4.634 -0.663 1.00 94.88 200 MET A N 1
ATOM 1525 C CA . MET A 1 200 ? 19.786 -5.738 -1.603 1.00 94.88 200 MET A CA 1
ATOM 1526 C C . MET A 1 200 ? 20.586 -5.571 -2.898 1.00 94.88 200 MET A C 1
ATOM 1528 O O . MET A 1 200 ? 21.225 -6.513 -3.382 1.00 94.88 200 MET A O 1
ATOM 1532 N N . PHE A 1 201 ? 20.547 -4.364 -3.467 1.00 91.25 201 PHE A N 1
ATOM 1533 C CA . PHE A 1 201 ? 21.123 -4.105 -4.780 1.00 91.25 201 PHE A CA 1
ATOM 1534 C C . PHE A 1 201 ? 22.622 -3.811 -4.753 1.00 91.25 201 PHE A C 1
ATOM 1536 O O . PHE A 1 201 ? 23.272 -4.103 -5.754 1.00 91.25 201 PHE A O 1
ATOM 1543 N N . ARG A 1 202 ? 23.190 -3.321 -3.640 1.00 87.56 202 ARG A N 1
ATOM 1544 C CA . ARG A 1 202 ? 24.638 -3.053 -3.489 1.00 87.56 202 ARG A CA 1
ATOM 1545 C C . ARG A 1 202 ? 25.208 -2.189 -4.624 1.00 87.56 202 ARG A C 1
ATOM 1547 O O . ARG A 1 202 ? 26.235 -2.523 -5.213 1.00 87.56 202 ARG A O 1
ATOM 1554 N N . PHE A 1 203 ? 24.502 -1.121 -4.986 1.00 83.94 203 PHE A N 1
ATOM 1555 C CA . PHE A 1 203 ? 24.991 -0.196 -6.006 1.00 83.94 203 PHE A CA 1
ATOM 1556 C C . PHE A 1 203 ? 26.275 0.515 -5.543 1.00 83.94 203 PHE A C 1
ATOM 1558 O O . PHE A 1 203 ? 26.368 0.852 -4.360 1.00 83.94 203 PHE A O 1
ATOM 1565 N N . PRO A 1 204 ? 27.254 0.749 -6.438 1.00 73.56 204 PRO A N 1
ATOM 1566 C CA . PRO A 1 204 ? 28.431 1.543 -6.106 1.00 73.56 204 PRO A CA 1
ATOM 1567 C C . PRO A 1 204 ? 28.087 3.039 -6.036 1.00 73.56 204 PRO A C 1
ATOM 1569 O O . PRO A 1 204 ? 27.320 3.541 -6.858 1.00 73.56 204 PRO A O 1
ATOM 1572 N N . GLY A 1 205 ? 28.717 3.753 -5.102 1.00 74.25 205 GLY A N 1
ATOM 1573 C CA . GLY A 1 205 ? 28.613 5.209 -4.981 1.00 74.25 205 GLY A CA 1
ATOM 1574 C C . GLY A 1 205 ? 27.357 5.709 -4.264 1.00 74.25 205 GLY A C 1
ATOM 1575 O O . GLY A 1 205 ? 26.729 4.989 -3.480 1.00 74.25 205 GLY A O 1
ATOM 1576 N N . ASP A 1 206 ? 27.036 6.976 -4.518 1.00 74.50 206 ASP A N 1
ATOM 1577 C CA . ASP A 1 206 ? 25.971 7.695 -3.824 1.00 74.50 206 ASP A CA 1
ATOM 1578 C C . ASP A 1 206 ? 24.575 7.215 -4.231 1.00 74.50 206 ASP A C 1
ATOM 1580 O O . ASP A 1 206 ? 24.315 6.828 -5.373 1.00 74.50 206 ASP A O 1
ATOM 1584 N N . PHE A 1 207 ? 23.654 7.285 -3.273 1.00 86.00 207 PHE A N 1
ATOM 1585 C CA . PHE A 1 207 ? 22.231 7.023 -3.463 1.00 86.00 207 PHE A CA 1
ATOM 1586 C C . PHE A 1 207 ? 21.476 8.325 -3.163 1.00 86.00 207 PHE A C 1
ATOM 1588 O O . PHE A 1 207 ? 21.051 8.518 -2.025 1.00 86.00 207 PHE A O 1
ATOM 1595 N N . PRO A 1 208 ? 21.404 9.261 -4.128 1.00 90.06 208 PRO A N 1
ATOM 1596 C CA . PRO A 1 208 ? 20.825 10.579 -3.892 1.00 90.06 208 PRO A CA 1
ATOM 1597 C C . PRO A 1 208 ? 19.308 10.495 -3.695 1.00 90.06 208 PRO A C 1
ATOM 1599 O O . PRO A 1 208 ? 18.659 9.552 -4.155 1.00 90.06 208 PRO A O 1
ATOM 1602 N N . ASP A 1 209 ? 18.724 11.530 -3.094 1.00 92.00 209 ASP A N 1
ATOM 1603 C CA . ASP A 1 209 ? 17.288 11.579 -2.784 1.00 92.00 209 ASP A CA 1
ATOM 1604 C C . ASP A 1 209 ? 16.393 11.426 -4.019 1.00 92.00 209 ASP A C 1
ATOM 1606 O O . ASP A 1 209 ? 15.317 10.839 -3.938 1.00 92.00 209 ASP A O 1
ATOM 1610 N N . SER A 1 210 ? 16.858 11.855 -5.197 1.00 94.06 210 SER A N 1
ATOM 1611 C CA . SER A 1 210 ? 16.145 11.656 -6.465 1.00 94.06 210 SER A CA 1
ATOM 1612 C C . SER A 1 210 ? 15.963 10.176 -6.830 1.00 94.06 210 SER A C 1
ATOM 1614 O O . SER A 1 210 ? 14.952 9.801 -7.430 1.00 94.06 210 SER A O 1
ATOM 1616 N N . VAL A 1 211 ? 16.906 9.312 -6.437 1.00 94.81 211 VAL A N 1
ATOM 1617 C CA . VAL A 1 211 ? 16.801 7.858 -6.611 1.00 94.81 211 VAL A CA 1
ATOM 1618 C C . VAL A 1 211 ? 15.797 7.287 -5.615 1.00 94.81 211 VAL A C 1
ATOM 1620 O O . VAL A 1 211 ? 14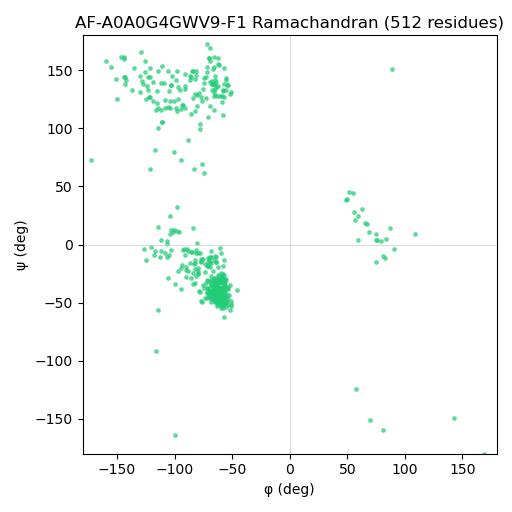.925 6.522 -6.030 1.00 94.81 211 VAL A O 1
ATOM 1623 N N . SER A 1 212 ? 15.870 7.678 -4.338 1.00 95.94 212 SER A N 1
ATOM 1624 C CA . SER A 1 212 ? 14.884 7.293 -3.315 1.00 95.94 212 SER A CA 1
ATOM 1625 C C . SER A 1 212 ? 13.466 7.664 -3.754 1.00 95.94 212 SER A C 1
ATOM 1627 O O . SER A 1 212 ? 12.582 6.806 -3.781 1.00 95.94 212 SER A O 1
ATOM 1629 N N . ALA A 1 213 ? 13.277 8.906 -4.207 1.00 96.88 213 ALA A N 1
ATOM 1630 C CA . ALA A 1 213 ? 12.006 9.413 -4.705 1.00 96.88 213 ALA A CA 1
ATOM 1631 C C . ALA A 1 213 ? 11.481 8.569 -5.874 1.00 96.88 213 ALA A C 1
ATOM 1633 O O . ALA A 1 213 ? 10.324 8.153 -5.861 1.00 96.88 213 ALA A O 1
ATOM 1634 N N . GLN A 1 214 ? 12.326 8.233 -6.857 1.00 97.44 214 GLN A N 1
ATOM 1635 C CA . GLN A 1 214 ? 11.902 7.381 -7.969 1.00 97.44 214 GLN A CA 1
ATOM 1636 C C . GLN A 1 214 ? 11.545 5.961 -7.525 1.00 97.44 214 GLN A C 1
ATOM 1638 O O . GLN A 1 214 ? 10.567 5.400 -8.014 1.00 97.44 214 GLN A O 1
ATOM 1643 N N . VAL A 1 215 ? 12.318 5.357 -6.621 1.00 97.44 215 VAL A N 1
ATOM 1644 C CA . VAL A 1 215 ? 12.034 4.010 -6.102 1.00 97.44 215 VAL A CA 1
ATOM 1645 C C . VAL A 1 215 ? 10.634 3.951 -5.479 1.00 97.44 215 VAL A C 1
ATOM 1647 O O . VAL A 1 215 ? 9.904 2.980 -5.708 1.00 97.44 215 VAL A O 1
ATOM 1650 N N . GLN A 1 216 ? 10.228 5.009 -4.775 1.00 97.69 216 GLN A N 1
ATOM 1651 C CA . GLN A 1 216 ? 8.914 5.091 -4.136 1.00 97.69 216 GLN A CA 1
ATOM 1652 C C . GLN A 1 216 ? 7.758 5.392 -5.095 1.00 97.69 216 GLN A C 1
ATOM 1654 O O . GLN A 1 216 ? 6.597 5.179 -4.738 1.00 97.69 216 GLN A O 1
ATOM 1659 N N . LEU A 1 217 ? 8.034 5.840 -6.324 1.00 97.19 217 LEU A N 1
ATOM 1660 C CA . LEU A 1 217 ? 6.982 6.048 -7.314 1.00 97.19 217 LEU A CA 1
ATOM 1661 C C . LEU A 1 217 ? 6.331 4.717 -7.736 1.00 97.19 217 LEU A C 1
ATOM 1663 O O . LEU A 1 217 ? 6.987 3.670 -7.797 1.00 97.19 217 LEU A O 1
ATOM 1667 N N . PRO A 1 218 ? 5.045 4.739 -8.127 1.00 95.81 218 PRO A N 1
ATOM 1668 C CA . PRO A 1 218 ? 4.408 3.607 -8.784 1.00 95.81 218 PRO A CA 1
ATOM 1669 C C . PRO A 1 218 ? 5.136 3.187 -10.059 1.00 95.81 218 PRO A C 1
ATOM 1671 O O . PRO A 1 218 ? 5.678 4.015 -10.793 1.00 95.81 218 PRO A O 1
ATOM 1674 N N . ILE A 1 219 ? 5.025 1.902 -10.395 1.00 95.12 219 ILE A N 1
ATOM 1675 C CA . ILE A 1 219 ? 5.612 1.321 -11.613 1.00 95.12 219 ILE A CA 1
ATOM 1676 C C . ILE A 1 219 ? 5.153 2.070 -12.873 1.00 95.12 219 ILE A C 1
ATOM 1678 O O . ILE A 1 219 ? 5.969 2.400 -13.729 1.00 95.12 219 ILE A O 1
ATOM 1682 N N . ARG A 1 220 ? 3.860 2.417 -12.954 1.00 93.69 220 ARG A N 1
ATOM 1683 C CA . ARG A 1 220 ? 3.282 3.178 -14.078 1.00 93.69 220 ARG A CA 1
ATOM 1684 C C . ARG A 1 220 ? 3.865 4.589 -14.249 1.00 93.69 220 ARG A C 1
ATOM 1686 O O . ARG A 1 220 ? 3.715 5.174 -15.311 1.00 93.69 220 ARG A O 1
ATOM 1693 N N . LEU A 1 221 ? 4.495 5.142 -13.210 1.00 95.00 221 LEU A N 1
ATOM 1694 C CA . LEU A 1 221 ? 5.168 6.445 -13.241 1.00 95.00 221 LEU A CA 1
ATOM 1695 C C . LEU A 1 221 ? 6.696 6.314 -13.335 1.00 95.00 221 LEU A C 1
ATOM 1697 O O . LEU A 1 221 ? 7.402 7.306 -13.184 1.00 95.00 221 LEU A O 1
ATOM 1701 N N . GLY A 1 222 ? 7.207 5.115 -13.631 1.00 94.06 222 GLY A N 1
ATOM 1702 C CA . GLY A 1 222 ? 8.634 4.856 -13.813 1.00 94.06 222 GLY A CA 1
ATOM 1703 C C . GLY A 1 222 ? 9.393 4.529 -12.526 1.00 94.06 222 GLY A C 1
ATOM 1704 O O . GLY A 1 222 ? 10.627 4.557 -12.529 1.00 94.06 222 GLY A O 1
ATOM 1705 N N . GLY A 1 223 ? 8.675 4.232 -11.439 1.00 96.06 223 GLY A N 1
ATOM 1706 C CA . GLY A 1 223 ? 9.254 3.807 -10.169 1.00 96.06 223 GLY A CA 1
ATOM 1707 C C . GLY A 1 223 ? 9.232 2.302 -9.926 1.00 96.06 223 GLY A C 1
ATOM 1708 O O . GLY A 1 223 ? 9.041 1.498 -10.839 1.00 96.06 223 GLY A O 1
ATOM 1709 N N . PHE A 1 224 ? 9.430 1.919 -8.663 1.00 96.69 224 PHE A N 1
ATOM 1710 C CA . PHE A 1 224 ? 9.545 0.522 -8.232 1.00 96.69 224 PHE A CA 1
ATOM 1711 C C . PHE A 1 224 ? 8.367 0.053 -7.383 1.00 96.69 224 PHE A C 1
ATOM 1713 O O . PHE A 1 224 ? 8.374 -1.087 -6.921 1.00 96.69 224 PHE A O 1
ATOM 1720 N N . GLY A 1 225 ? 7.349 0.894 -7.191 1.00 95.94 225 GLY A N 1
ATOM 1721 C CA . GLY A 1 225 ? 6.148 0.555 -6.434 1.00 95.94 225 GLY A CA 1
ATOM 1722 C C . GLY A 1 225 ? 6.395 0.336 -4.943 1.00 95.94 225 GLY A C 1
ATOM 1723 O O . GLY A 1 225 ? 5.553 -0.276 -4.295 1.00 95.94 225 GLY A O 1
ATOM 1724 N N . LEU A 1 226 ? 7.526 0.805 -4.402 1.00 97.38 226 LEU A N 1
ATOM 1725 C CA . LEU A 1 226 ? 7.792 0.810 -2.962 1.00 97.38 226 LEU A CA 1
ATOM 1726 C C . LEU A 1 226 ? 7.139 2.046 -2.341 1.00 97.38 226 LEU A C 1
ATOM 1728 O O . LEU A 1 226 ? 7.824 2.972 -1.921 1.00 97.38 226 LEU A O 1
ATOM 1732 N N . VAL A 1 227 ? 5.807 2.080 -2.396 1.00 95.12 227 VAL A N 1
ATOM 1733 C CA . VAL A 1 227 ? 4.995 3.262 -2.089 1.00 95.12 227 VAL A CA 1
ATOM 1734 C C . VAL A 1 227 ? 5.371 3.833 -0.725 1.00 95.12 227 VAL A C 1
ATOM 1736 O O . VAL A 1 227 ? 5.400 3.108 0.268 1.00 95.12 227 VAL A O 1
ATOM 1739 N N . SER A 1 228 ? 5.625 5.141 -0.702 1.00 97.69 228 SER A N 1
ATOM 1740 C CA . SER A 1 228 ? 5.898 5.889 0.522 1.00 97.69 228 SER A CA 1
ATOM 1741 C C . SER A 1 228 ? 4.660 5.919 1.421 1.00 97.69 228 SER A C 1
ATOM 1743 O O . SER A 1 228 ? 3.640 6.517 1.065 1.00 97.69 228 SER A O 1
ATOM 1745 N N . ALA A 1 229 ? 4.766 5.303 2.597 1.00 98.06 229 ALA A N 1
ATOM 1746 C CA . ALA A 1 229 ? 3.771 5.322 3.657 1.00 98.06 229 ALA A CA 1
ATOM 1747 C C . ALA A 1 229 ? 3.470 6.755 4.108 1.00 98.06 229 ALA A C 1
ATOM 1749 O O . ALA A 1 229 ? 2.303 7.117 4.243 1.00 98.06 229 ALA A O 1
ATOM 1750 N N . SER A 1 230 ? 4.498 7.594 4.273 1.00 97.12 230 SER A N 1
ATOM 1751 C CA . SER A 1 230 ? 4.323 8.996 4.680 1.00 97.12 230 SER A CA 1
ATOM 1752 C C . SER A 1 230 ? 3.559 9.812 3.629 1.00 97.12 230 SER A C 1
ATOM 1754 O O . SER A 1 230 ? 2.689 10.615 3.973 1.00 97.12 230 SER A O 1
ATOM 1756 N N . THR A 1 231 ? 3.801 9.546 2.339 1.00 96.31 231 THR A N 1
ATOM 1757 C CA . THR A 1 231 ? 3.065 10.172 1.231 1.00 96.31 231 THR A CA 1
ATOM 1758 C C . THR A 1 231 ? 1.590 9.774 1.244 1.00 96.31 231 THR A C 1
ATOM 1760 O O . THR A 1 231 ? 0.732 10.633 1.057 1.00 96.31 231 THR A O 1
ATOM 1763 N N . ILE A 1 232 ? 1.265 8.496 1.473 1.00 97.31 232 ILE A N 1
ATOM 1764 C CA . ILE A 1 232 ? -0.124 8.016 1.387 1.00 97.31 232 ILE A CA 1
ATOM 1765 C C . ILE A 1 232 ? -0.900 8.067 2.706 1.00 97.31 232 ILE A C 1
ATOM 1767 O O . ILE A 1 232 ? -2.109 7.857 2.671 1.00 97.31 232 ILE A O 1
ATOM 1771 N N . ALA A 1 233 ? -0.260 8.352 3.845 1.00 97.81 233 ALA A N 1
ATOM 1772 C CA . ALA A 1 233 ? -0.875 8.285 5.176 1.00 97.81 233 ALA A CA 1
ATOM 1773 C C . ALA A 1 233 ? -2.198 9.061 5.263 1.00 97.81 233 ALA A C 1
ATOM 1775 O O . ALA A 1 233 ? -3.222 8.521 5.674 1.00 97.81 233 ALA A O 1
ATOM 1776 N N . ARG A 1 234 ? -2.207 10.310 4.780 1.00 96.75 234 ARG A N 1
ATOM 1777 C CA . ARG A 1 234 ? -3.412 11.156 4.771 1.00 96.75 234 ARG A CA 1
ATOM 1778 C C . ARG A 1 234 ? -4.516 10.573 3.885 1.00 96.75 234 ARG A C 1
ATOM 1780 O O . ARG A 1 234 ? -5.672 10.535 4.288 1.00 96.75 234 ARG A O 1
ATOM 1787 N N . ALA A 1 235 ? -4.162 10.082 2.697 1.00 97.31 235 ALA A N 1
ATOM 1788 C CA . ALA A 1 235 ? -5.117 9.475 1.770 1.00 97.31 235 ALA A CA 1
ATOM 1789 C C . ALA A 1 235 ? -5.685 8.148 2.298 1.00 97.31 235 ALA A C 1
ATOM 1791 O O . ALA A 1 235 ? -6.854 7.847 2.065 1.00 97.31 235 ALA A O 1
ATOM 1792 N N . ALA A 1 236 ? -4.872 7.358 3.006 1.00 98.00 236 ALA A N 1
ATOM 1793 C CA . ALA A 1 236 ? -5.293 6.123 3.655 1.00 98.00 236 ALA A CA 1
ATOM 1794 C C . ALA A 1 236 ? -6.307 6.403 4.771 1.00 98.00 236 ALA A C 1
ATOM 1796 O O . ALA A 1 236 ? -7.386 5.813 4.761 1.00 98.00 236 ALA A O 1
ATOM 1797 N N . PHE A 1 237 ? -5.999 7.347 5.661 1.00 97.88 237 PHE A N 1
ATOM 1798 C CA . PHE A 1 237 ? -6.888 7.765 6.743 1.00 97.88 237 PHE A CA 1
ATOM 1799 C C . PHE A 1 237 ? -8.222 8.315 6.216 1.00 97.88 237 PHE A C 1
ATOM 1801 O O . PHE A 1 237 ? -9.289 7.814 6.565 1.00 97.88 237 PHE A O 1
ATOM 1808 N N . LEU A 1 238 ? -8.177 9.274 5.285 1.00 97.25 238 LEU A N 1
ATOM 1809 C CA . LEU A 1 238 ? -9.387 9.849 4.685 1.00 97.25 238 LEU A CA 1
ATOM 1810 C C . LEU A 1 238 ? -10.195 8.828 3.889 1.00 97.25 238 LEU A C 1
ATOM 1812 O O . LEU A 1 238 ? -11.419 8.881 3.877 1.00 97.25 238 LEU A O 1
ATOM 1816 N N . GLY A 1 239 ? -9.525 7.894 3.217 1.00 97.19 239 GLY A N 1
ATOM 1817 C CA . GLY A 1 239 ? -10.198 6.820 2.507 1.00 97.19 239 GLY A CA 1
ATOM 1818 C C . GLY A 1 239 ? -10.955 5.876 3.436 1.00 97.19 239 GLY A C 1
ATOM 1819 O O . GLY A 1 239 ? -12.039 5.441 3.067 1.00 97.19 239 GLY A O 1
ATOM 1820 N N . SER A 1 240 ? -10.405 5.602 4.623 1.00 97.06 240 SER A N 1
ATOM 1821 C CA . SER A 1 240 ? -11.071 4.831 5.676 1.00 97.06 240 SER A CA 1
ATOM 1822 C C . SER A 1 240 ? -12.323 5.556 6.168 1.00 97.06 240 SER A C 1
ATOM 1824 O O . SER A 1 240 ? -13.419 5.017 6.066 1.00 97.06 240 SER A O 1
ATOM 1826 N N . ILE A 1 241 ? -12.187 6.827 6.561 1.00 96.38 241 ILE A N 1
ATOM 1827 C CA . ILE A 1 241 ? -13.320 7.672 6.977 1.00 96.38 241 ILE A CA 1
ATOM 1828 C C . ILE A 1 241 ? -14.386 7.744 5.886 1.00 96.38 241 ILE A C 1
ATOM 1830 O O . ILE A 1 241 ? -15.571 7.583 6.159 1.00 96.38 241 ILE A O 1
ATOM 1834 N N . GLY A 1 242 ? -13.967 7.948 4.639 1.00 96.00 242 GLY A N 1
ATOM 1835 C CA . GLY A 1 242 ? -14.880 8.084 3.516 1.00 96.00 242 GLY A CA 1
ATOM 1836 C C . GLY A 1 242 ? -15.735 6.849 3.268 1.00 96.00 242 GLY A C 1
ATOM 1837 O O . GLY A 1 242 ? -16.833 6.998 2.751 1.00 96.00 242 GLY A O 1
ATOM 1838 N N . VAL A 1 243 ? -15.284 5.644 3.629 1.00 95.81 243 VAL A N 1
ATOM 1839 C CA . VAL A 1 243 ? -16.103 4.429 3.480 1.00 95.81 243 VAL A CA 1
ATOM 1840 C C . VAL A 1 243 ? -16.874 4.058 4.745 1.00 95.81 243 VAL A C 1
ATOM 1842 O O . VAL A 1 243 ? -17.851 3.331 4.629 1.00 95.81 243 VAL A O 1
ATOM 1845 N N . THR A 1 244 ? -16.479 4.546 5.926 1.00 94.50 244 THR A N 1
ATOM 1846 C CA . THR A 1 244 ? -17.091 4.134 7.201 1.00 94.50 244 THR A CA 1
ATOM 1847 C C . THR A 1 244 ? -18.016 5.173 7.829 1.00 94.50 244 THR A C 1
ATOM 1849 O O . THR A 1 244 ? -18.955 4.788 8.517 1.00 94.50 244 THR A O 1
ATOM 1852 N N . ALA A 1 245 ? -17.809 6.475 7.613 1.00 94.00 245 ALA A N 1
ATOM 1853 C CA . ALA A 1 245 ? -18.500 7.507 8.392 1.00 94.00 245 ALA A CA 1
ATOM 1854 C C . ALA A 1 245 ? -20.027 7.506 8.205 1.00 94.00 245 ALA A C 1
ATOM 1856 O O . ALA A 1 245 ? -20.774 7.565 9.184 1.00 94.00 245 ALA A O 1
ATOM 1857 N N . SER A 1 246 ? -20.490 7.382 6.960 1.00 93.06 246 SER A N 1
ATOM 1858 C CA . SER A 1 246 ? -21.921 7.265 6.653 1.00 93.06 246 SER A CA 1
ATOM 1859 C C . SER A 1 246 ? -22.536 5.982 7.230 1.00 93.06 246 SER A C 1
ATOM 1861 O O . SER A 1 246 ? -23.620 6.017 7.815 1.00 93.06 246 SER A O 1
ATOM 1863 N N . ASP A 1 247 ? -21.802 4.867 7.171 1.00 92.69 247 ASP A N 1
ATOM 1864 C CA . ASP A 1 247 ? -22.233 3.581 7.724 1.00 92.69 247 ASP A CA 1
ATOM 1865 C C . ASP A 1 247 ? -22.363 3.625 9.249 1.00 92.69 247 ASP A C 1
ATOM 1867 O O . ASP A 1 247 ? -23.346 3.123 9.786 1.00 92.69 247 ASP A O 1
ATOM 1871 N N . VAL A 1 248 ? -21.417 4.257 9.951 1.00 91.12 248 VAL A N 1
ATOM 1872 C CA . VAL A 1 248 ? -21.484 4.471 11.408 1.00 91.12 248 VAL A CA 1
ATOM 1873 C C . VAL A 1 248 ? -22.738 5.271 11.765 1.00 91.12 248 VAL A C 1
ATOM 1875 O O . VAL A 1 248 ? -23.500 4.864 12.642 1.00 91.12 248 VAL A O 1
ATOM 1878 N N . SER A 1 249 ? -23.007 6.364 11.041 1.00 89.19 249 SER A N 1
ATOM 1879 C CA . SER A 1 249 ? -24.215 7.177 11.241 1.00 89.19 249 SER A CA 1
ATOM 1880 C C . SER A 1 249 ? -25.504 6.381 11.023 1.00 89.19 249 SER A C 1
ATOM 1882 O O . SER A 1 249 ? -26.468 6.527 11.774 1.00 89.19 249 SER A O 1
ATOM 1884 N N . SER A 1 250 ? -25.528 5.531 9.994 1.00 90.75 250 SER A N 1
ATOM 1885 C CA . SER A 1 250 ? -26.694 4.719 9.656 1.00 90.75 250 SER A CA 1
ATOM 1886 C C . SER A 1 250 ? -26.927 3.583 10.651 1.00 90.75 250 SER A C 1
ATOM 1888 O O . SER A 1 250 ? -28.066 3.361 11.053 1.00 90.75 250 SER A O 1
ATOM 1890 N N . ARG A 1 251 ? -25.874 2.845 11.017 1.00 90.62 251 ARG A N 1
ATOM 1891 C CA . ARG A 1 251 ? -25.960 1.635 11.851 1.00 90.62 251 ARG A CA 1
ATOM 1892 C C . ARG A 1 251 ? -26.323 1.950 13.294 1.00 90.62 251 ARG A C 1
ATOM 1894 O O . ARG A 1 251 ? -27.118 1.228 13.877 1.00 90.62 251 ARG A O 1
ATOM 1901 N N . PHE A 1 252 ? -25.775 3.030 13.843 1.00 89.50 252 PHE A N 1
ATOM 1902 C CA . PHE A 1 252 ? -25.977 3.408 15.244 1.00 89.50 252 PHE A CA 1
ATOM 1903 C C . PHE A 1 252 ? -26.967 4.569 15.395 1.00 89.50 252 PHE A C 1
ATOM 1905 O O . PHE A 1 252 ? -26.928 5.323 16.366 1.00 89.50 252 PHE A O 1
ATOM 1912 N N . ARG A 1 253 ? -27.864 4.760 14.420 1.00 88.81 253 ARG A N 1
ATOM 1913 C CA . ARG A 1 253 ? -28.858 5.835 14.470 1.00 88.81 253 ARG A CA 1
ATOM 1914 C C . ARG A 1 253 ? -29.737 5.692 15.714 1.00 88.81 253 ARG A C 1
ATOM 1916 O O . ARG A 1 253 ? -30.433 4.696 15.864 1.00 88.81 253 ARG A O 1
ATOM 1923 N N . GLY A 1 254 ? -29.759 6.735 16.543 1.00 87.25 254 GLY A N 1
ATOM 1924 C CA . GLY A 1 254 ? -30.586 6.786 17.751 1.00 87.25 254 GLY A CA 1
ATOM 1925 C C . GLY A 1 254 ? -30.012 6.026 18.947 1.00 87.25 254 GLY A C 1
ATOM 1926 O O . GLY A 1 254 ? -30.667 5.996 19.983 1.00 87.25 254 GLY A O 1
ATOM 1927 N N . ALA A 1 255 ? -28.814 5.445 18.830 1.00 89.88 255 ALA A N 1
ATOM 1928 C CA . ALA A 1 255 ? -28.144 4.828 19.966 1.00 89.88 255 ALA A CA 1
ATOM 1929 C C . ALA A 1 255 ? -27.806 5.884 21.044 1.00 89.88 255 ALA A C 1
ATOM 1931 O O . ALA A 1 255 ? -27.369 6.979 20.673 1.00 89.88 255 ALA A O 1
ATOM 1932 N N . PRO A 1 256 ? -27.961 5.591 22.351 1.00 89.06 256 PRO A N 1
ATOM 1933 C CA . PRO A 1 256 ? -27.763 6.583 23.417 1.00 89.06 256 PRO A CA 1
ATOM 1934 C C . PRO A 1 256 ? -26.349 7.175 23.485 1.00 89.06 256 PRO A C 1
ATOM 1936 O O . PRO A 1 256 ? -26.185 8.343 23.832 1.00 89.06 256 PRO A O 1
ATOM 1939 N N . TRP A 1 257 ? -25.335 6.400 23.088 1.00 85.75 257 TRP A N 1
ATOM 1940 C CA . TRP A 1 257 ? -23.931 6.825 23.032 1.00 85.75 257 TRP A CA 1
ATOM 1941 C C . TRP A 1 257 ? -23.573 7.656 21.788 1.00 85.75 257 TRP A C 1
ATOM 1943 O O . TRP A 1 257 ? -22.456 8.164 21.675 1.00 85.75 257 TRP A O 1
ATOM 1953 N N . MET A 1 258 ? -24.486 7.785 20.822 1.00 88.81 258 MET A N 1
ATOM 1954 C CA . MET A 1 258 ? -24.270 8.602 19.629 1.00 88.81 258 MET A CA 1
ATOM 1955 C C . MET A 1 258 ? -24.675 10.057 19.892 1.00 88.81 258 MET A C 1
ATOM 1957 O O . MET A 1 258 ? -25.640 10.319 20.610 1.00 88.81 258 MET A O 1
ATOM 1961 N N . PRO A 1 259 ? -23.973 11.041 19.300 1.00 86.06 259 PRO A N 1
ATOM 1962 C CA . PRO A 1 259 ? -24.254 12.440 19.574 1.00 86.06 259 PRO A CA 1
ATOM 1963 C C . PRO A 1 259 ? -25.650 12.847 19.078 1.00 86.06 259 PRO A C 1
ATOM 1965 O O . PRO A 1 259 ? -26.075 12.504 17.969 1.00 86.06 259 PRO A O 1
ATOM 1968 N N . GLN A 1 260 ? -26.350 13.628 19.902 1.00 83.62 260 GLN A N 1
ATOM 1969 C CA . GLN A 1 260 ? -27.664 14.184 19.577 1.00 83.62 260 GLN A CA 1
ATOM 1970 C C . GLN A 1 260 ? -27.542 15.217 18.447 1.00 83.62 260 GLN A C 1
ATOM 1972 O O . GLN A 1 260 ? -26.624 16.033 18.446 1.00 83.62 260 GLN A O 1
ATOM 1977 N N . GLY A 1 261 ? -28.471 15.201 17.484 1.00 80.62 261 GLY A N 1
ATOM 1978 C CA . GLY A 1 261 ? -28.444 16.096 16.311 1.00 80.62 261 GLY A CA 1
ATOM 1979 C C . GLY A 1 261 ? -28.115 15.414 14.976 1.00 80.62 261 GLY A C 1
ATOM 1980 O O . GLY A 1 261 ? -27.931 16.085 13.961 1.00 80.62 261 GLY A O 1
ATOM 1981 N N . GLY A 1 262 ? -28.073 14.079 14.948 1.00 81.75 262 GLY A N 1
ATOM 1982 C CA . GLY A 1 262 ? -27.958 13.302 13.713 1.00 81.75 262 GLY A CA 1
ATOM 1983 C C . GLY A 1 262 ? -26.588 13.438 13.029 1.00 81.75 262 GLY A C 1
ATOM 1984 O O . GLY A 1 262 ? -25.581 13.660 13.701 1.00 81.75 262 GLY A O 1
ATOM 1985 N N . PRO A 1 263 ? -26.513 13.301 11.690 1.00 81.88 263 PRO A N 1
ATOM 1986 C CA . PRO A 1 263 ? -25.245 13.317 10.953 1.00 81.88 263 PRO A CA 1
ATOM 1987 C C . PRO A 1 263 ? -24.382 14.568 11.176 1.00 81.88 263 PRO A C 1
ATOM 1989 O O . PRO A 1 263 ? -23.160 14.469 11.179 1.00 81.88 263 PRO A O 1
ATOM 1992 N N . ALA A 1 264 ? -24.993 15.736 11.403 1.00 86.81 264 ALA A N 1
ATOM 1993 C CA . ALA A 1 264 ? -24.256 16.974 11.656 1.00 86.81 264 ALA A CA 1
ATOM 1994 C C . ALA A 1 264 ? -23.479 16.924 12.981 1.00 86.81 264 ALA A C 1
ATOM 1996 O O . ALA A 1 264 ? -22.363 17.429 13.066 1.00 86.81 264 ALA A O 1
ATOM 1997 N N . ALA A 1 265 ? -24.034 16.262 13.998 1.00 88.75 265 ALA A N 1
ATOM 1998 C CA . ALA A 1 265 ? -23.398 16.143 15.303 1.00 88.75 265 ALA A CA 1
ATOM 1999 C C . ALA A 1 265 ? -22.138 15.259 15.262 1.00 88.75 265 ALA A C 1
ATOM 2001 O O . ALA A 1 265 ? -21.198 15.478 16.026 1.00 88.75 265 ALA A O 1
ATOM 2002 N N . LEU A 1 266 ? -22.074 14.311 14.317 1.00 88.56 266 LEU A N 1
ATOM 2003 C CA . LEU A 1 266 ? -20.884 13.483 14.102 1.00 88.56 266 LEU A CA 1
ATOM 2004 C C . LEU A 1 266 ? -19.668 14.306 13.703 1.00 88.56 266 LEU A C 1
ATOM 2006 O O . LEU A 1 266 ? -18.556 13.953 14.084 1.00 88.56 266 LEU A O 1
ATOM 2010 N N . LEU A 1 267 ? -19.865 15.411 12.979 1.00 91.50 267 LEU A N 1
ATOM 2011 C CA . LEU A 1 267 ? -18.764 16.250 12.518 1.00 91.50 267 LEU A CA 1
ATOM 2012 C C . LEU A 1 267 ? -17.902 16.731 13.682 1.00 91.50 267 LEU A C 1
ATOM 2014 O O . LEU A 1 267 ? -16.703 16.879 13.499 1.00 91.50 267 LEU A O 1
ATOM 2018 N N . TYR A 1 268 ? -18.468 16.911 14.877 1.00 91.50 268 TYR A N 1
ATOM 2019 C CA . TYR A 1 268 ? -17.746 17.366 16.066 1.00 91.50 268 TYR A CA 1
ATOM 2020 C C . TYR A 1 268 ? -16.983 16.256 16.800 1.00 91.50 268 TYR A C 1
ATOM 2022 O O . TYR A 1 268 ? -16.217 16.553 17.715 1.00 91.50 268 TYR A O 1
ATOM 2030 N N . LEU A 1 269 ? -17.152 14.985 16.416 1.00 90.50 269 LEU A N 1
ATOM 2031 C CA . LEU A 1 269 ? -16.439 13.888 17.062 1.00 90.50 269 LEU A CA 1
ATOM 2032 C C . LEU A 1 269 ? -14.930 13.965 16.771 1.00 90.50 269 LEU A C 1
ATOM 2034 O O . LEU A 1 269 ? -14.538 14.223 15.626 1.00 90.50 269 LEU A O 1
ATOM 2038 N N . PRO A 1 270 ? -14.060 13.671 17.760 1.00 90.00 270 PRO A N 1
ATOM 2039 C CA . PRO A 1 270 ? -12.611 13.830 17.615 1.00 90.00 270 PRO A CA 1
ATOM 2040 C C . PRO A 1 270 ? -12.004 13.107 16.407 1.00 90.00 270 PRO A C 1
ATOM 2042 O O . PRO A 1 270 ? -11.103 13.634 15.754 1.00 90.00 270 PRO A O 1
ATOM 2045 N N . TRP A 1 271 ? -12.500 11.913 16.077 1.00 87.50 271 TRP A N 1
ATOM 2046 C CA . TRP A 1 271 ? -11.984 11.121 14.959 1.00 87.50 271 TRP A CA 1
ATOM 2047 C C . TRP A 1 271 ? -12.336 11.722 13.584 1.00 87.50 271 TRP A C 1
ATOM 2049 O O . TRP A 1 271 ? -11.523 11.622 12.665 1.00 87.50 271 TRP A O 1
ATOM 2059 N N . LEU A 1 272 ? -13.487 12.399 13.448 1.00 93.44 272 LEU A N 1
ATOM 2060 C CA . LEU A 1 272 ? -13.860 13.146 12.237 1.00 93.44 272 LEU A CA 1
ATOM 2061 C C . LEU A 1 272 ? -13.144 14.493 12.167 1.00 93.44 272 LEU A C 1
ATOM 2063 O O . LEU A 1 272 ? -12.627 14.856 11.114 1.00 93.44 272 LEU A O 1
ATOM 2067 N N . GLN A 1 273 ? -13.019 15.201 13.291 1.00 94.56 273 GLN A N 1
ATOM 2068 C CA . GLN A 1 273 ? -12.238 16.440 13.359 1.00 94.56 273 GLN A CA 1
ATOM 2069 C C . GLN A 1 273 ? -10.768 16.216 12.988 1.00 94.56 273 GLN A C 1
ATOM 2071 O O . GLN A 1 273 ? -10.144 17.054 12.338 1.00 94.56 273 GLN A O 1
ATOM 2076 N N . ALA A 1 274 ? -10.222 15.037 13.290 1.00 93.56 274 ALA A N 1
ATOM 2077 C CA . ALA A 1 274 ? -8.879 14.659 12.874 1.00 93.5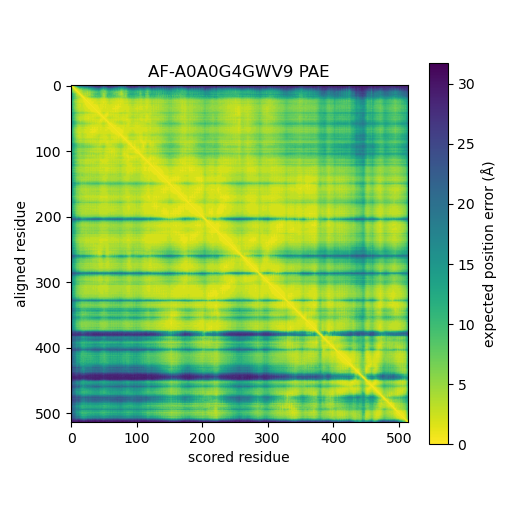6 274 ALA A CA 1
ATOM 2078 C C . ALA A 1 274 ? -8.700 14.555 11.339 1.00 93.56 274 ALA A C 1
ATOM 2080 O O . ALA A 1 274 ? -7.565 14.559 10.855 1.00 93.56 274 ALA A O 1
ATOM 2081 N N . ALA A 1 275 ? -9.786 14.500 10.557 1.00 95.50 275 ALA A N 1
ATOM 2082 C CA . ALA A 1 275 ? -9.752 14.524 9.094 1.00 95.50 275 ALA A CA 1
ATOM 2083 C C . ALA A 1 275 ? -9.567 15.931 8.508 1.00 95.50 275 ALA A C 1
ATOM 2085 O O . ALA A 1 275 ? -9.007 16.047 7.418 1.00 95.50 275 ALA A O 1
ATOM 2086 N N . VAL A 1 276 ? -9.965 16.990 9.225 1.00 94.81 276 VAL A N 1
ATOM 2087 C CA . VAL A 1 276 ? -9.818 18.395 8.794 1.00 94.81 276 VAL A CA 1
ATOM 2088 C C . VAL A 1 276 ? -8.375 18.713 8.365 1.00 94.81 276 VAL A C 1
ATOM 2090 O O . VAL A 1 276 ? -8.174 19.101 7.210 1.00 94.81 276 VAL A O 1
ATOM 2093 N N . PRO A 1 277 ? -7.338 18.513 9.213 1.00 94.62 277 PRO A N 1
ATOM 2094 C CA . PRO A 1 277 ? -5.962 18.820 8.820 1.00 94.62 277 PRO A CA 1
ATOM 2095 C C . PRO A 1 277 ? -5.454 17.915 7.689 1.00 94.62 277 PRO A C 1
ATOM 2097 O O . PRO A 1 277 ? -4.613 18.331 6.893 1.00 94.62 277 PRO A O 1
ATOM 2100 N N . ALA A 1 278 ? -5.959 16.680 7.584 1.00 94.69 278 ALA A N 1
ATOM 2101 C CA . ALA A 1 278 ? -5.595 15.778 6.496 1.00 94.69 278 ALA A CA 1
ATOM 2102 C C . ALA A 1 278 ? -6.170 16.251 5.149 1.00 94.69 278 ALA A C 1
ATOM 2104 O O . ALA A 1 278 ? -5.451 16.218 4.149 1.00 94.69 278 ALA A O 1
ATOM 2105 N N . LEU A 1 279 ? -7.424 16.720 5.126 1.00 94.94 279 LEU A N 1
ATOM 2106 C CA . LEU A 1 279 ? -8.063 17.310 3.947 1.00 94.94 279 LEU A CA 1
ATOM 2107 C C . LEU A 1 279 ? -7.340 18.581 3.503 1.00 94.94 279 LEU A C 1
ATOM 2109 O O . LEU A 1 279 ? -6.997 18.691 2.327 1.00 94.94 279 LEU A O 1
ATOM 2113 N N . ALA A 1 280 ? -7.050 19.493 4.436 1.00 93.81 280 ALA A N 1
ATOM 2114 C CA . ALA A 1 280 ? -6.334 20.734 4.144 1.00 93.81 280 ALA A CA 1
ATOM 2115 C C . ALA A 1 280 ? -4.962 20.458 3.505 1.00 93.81 280 ALA A C 1
ATOM 2117 O O . ALA A 1 280 ? -4.679 20.938 2.409 1.00 93.81 280 ALA A O 1
ATOM 2118 N N . ALA A 1 281 ? -4.161 19.584 4.124 1.00 92.69 281 ALA A N 1
ATOM 2119 C CA . ALA A 1 281 ? -2.828 19.247 3.630 1.00 92.69 281 ALA A CA 1
ATOM 2120 C C . ALA A 1 281 ? -2.840 18.538 2.263 1.00 92.69 281 ALA A C 1
ATOM 2122 O O . ALA A 1 281 ? -1.929 18.726 1.462 1.00 92.69 281 ALA A O 1
ATOM 2123 N N . ILE A 1 282 ? -3.848 17.705 1.971 1.00 93.44 282 ILE A N 1
ATOM 2124 C CA . ILE A 1 282 ? -3.981 17.118 0.630 1.00 93.44 282 ILE A CA 1
ATOM 2125 C C . ILE A 1 282 ? -4.420 18.176 -0.379 1.00 93.44 282 ILE A C 1
ATOM 2127 O O . ILE A 1 282 ? -3.903 18.176 -1.495 1.00 93.44 282 ILE A O 1
ATOM 2131 N N . SER A 1 283 ? -5.344 19.065 -0.004 1.00 92.88 283 SER A N 1
ATOM 2132 C CA . SER A 1 283 ? -5.837 20.138 -0.872 1.00 92.88 283 SER A CA 1
ATOM 2133 C C . SER A 1 283 ? -4.681 20.965 -1.426 1.00 92.88 283 SER A C 1
ATOM 2135 O O . SER A 1 283 ? -4.566 21.116 -2.637 1.00 92.88 283 SER A O 1
ATOM 2137 N N . GLU A 1 284 ? -3.732 21.365 -0.579 1.00 90.88 284 GLU A N 1
ATOM 2138 C CA . GLU A 1 284 ? -2.529 22.099 -1.000 1.00 90.88 284 GLU A CA 1
ATOM 2139 C C . GLU A 1 284 ? -1.714 21.383 -2.094 1.00 90.88 284 GLU A C 1
ATOM 2141 O O . GLU A 1 284 ? -1.094 22.033 -2.934 1.00 90.88 284 GLU A O 1
ATOM 2146 N N . MET A 1 285 ? -1.739 20.047 -2.131 1.00 88.38 285 MET A N 1
ATOM 2147 C CA . MET A 1 285 ? -0.993 19.244 -3.105 1.00 88.38 285 MET A CA 1
ATOM 2148 C C . MET A 1 285 ? -1.781 18.944 -4.389 1.00 88.38 285 MET A C 1
ATOM 2150 O O . MET A 1 285 ? -1.171 18.703 -5.432 1.00 88.38 285 MET A O 1
ATOM 2154 N N . VAL A 1 286 ? -3.119 18.897 -4.330 1.00 87.75 286 VAL A N 1
ATOM 2155 C CA . VAL A 1 286 ? -3.960 18.365 -5.428 1.00 87.75 286 VAL A CA 1
ATOM 2156 C C . VAL A 1 286 ? -5.066 19.309 -5.915 1.00 87.75 286 VAL A C 1
ATOM 2158 O O . VAL A 1 286 ? -5.738 18.984 -6.895 1.00 87.75 286 VAL A O 1
ATOM 2161 N N . ALA A 1 287 ? -5.257 20.475 -5.290 1.00 70.00 287 ALA A N 1
ATOM 2162 C CA . ALA A 1 287 ? -6.408 21.358 -5.515 1.00 70.00 287 ALA A CA 1
ATOM 2163 C C . ALA A 1 287 ? -6.654 21.850 -6.957 1.00 70.00 287 ALA A C 1
ATOM 2165 O O . ALA A 1 287 ? -7.820 22.086 -7.270 1.00 70.00 287 ALA A O 1
ATOM 2166 N N . PRO A 1 288 ? -5.681 21.972 -7.886 1.00 73.75 288 PRO A N 1
ATOM 2167 C CA . PRO A 1 288 ? -6.040 22.312 -9.262 1.00 73.75 288 PRO A CA 1
ATOM 2168 C C . PRO A 1 288 ? -6.546 21.107 -10.075 1.00 73.75 288 PRO A C 1
ATOM 2170 O O . PRO A 1 288 ? -7.204 21.298 -11.093 1.00 73.75 288 PRO A O 1
ATOM 2173 N N . SER A 1 289 ? -6.249 19.867 -9.667 1.00 79.00 289 SER A N 1
ATOM 2174 C CA . SER A 1 289 ? -6.524 18.657 -10.460 1.00 79.00 289 SER A CA 1
ATOM 2175 C C . SER A 1 289 ? -7.592 17.736 -9.869 1.00 79.00 289 SER A C 1
ATOM 2177 O O . SER A 1 289 ? -8.006 16.781 -10.537 1.00 79.00 289 SER A O 1
ATOM 2179 N N . PHE A 1 290 ? -8.021 17.972 -8.628 1.00 86.81 290 PHE A N 1
ATOM 2180 C CA . PHE A 1 290 ? -8.961 17.103 -7.931 1.00 86.81 290 PHE A CA 1
ATOM 2181 C C . PHE A 1 290 ? -9.823 17.870 -6.924 1.00 86.81 290 PHE A C 1
ATOM 2183 O O . PHE A 1 290 ? -9.308 18.504 -6.008 1.00 86.81 290 PHE A O 1
ATOM 2190 N N . SER A 1 291 ? -11.146 17.751 -7.063 1.00 89.44 291 SER A N 1
ATOM 2191 C CA . SER A 1 291 ? -12.101 18.251 -6.072 1.00 89.44 291 SER A CA 1
ATOM 2192 C C . SER A 1 291 ? -12.212 17.255 -4.918 1.00 89.44 291 SER A C 1
ATOM 2194 O O . SER A 1 291 ? -12.547 16.084 -5.122 1.00 89.44 291 SER A O 1
ATOM 2196 N N . LEU A 1 292 ? -11.874 17.714 -3.715 1.00 91.94 292 LEU A N 1
ATOM 2197 C CA . LEU A 1 292 ? -11.970 16.926 -2.492 1.00 91.94 292 LEU A CA 1
ATOM 2198 C C . LEU A 1 292 ? -13.407 16.944 -1.950 1.00 91.94 292 LEU A C 1
ATOM 2200 O O . LEU A 1 292 ? -14.043 17.996 -2.004 1.00 91.94 292 LEU A O 1
ATOM 2204 N N . PRO A 1 293 ? -13.905 15.819 -1.404 1.00 93.38 293 PRO A N 1
ATOM 2205 C CA . PRO A 1 293 ? -15.157 15.824 -0.655 1.00 93.38 293 PRO A CA 1
ATOM 2206 C C . PRO A 1 293 ? -15.010 16.675 0.611 1.00 93.38 293 PRO A C 1
ATOM 2208 O O . PRO A 1 293 ? -13.945 16.675 1.240 1.00 93.38 293 PRO A O 1
ATOM 2211 N N . SER A 1 294 ? -16.080 17.366 0.998 1.00 93.38 294 SER A N 1
ATOM 2212 C CA . SER A 1 294 ? -16.146 18.018 2.307 1.00 93.38 294 SER A CA 1
ATOM 2213 C C . SER A 1 294 ? -16.298 16.983 3.435 1.00 93.38 294 SER A C 1
ATOM 2215 O O . SER A 1 294 ? -16.492 15.790 3.187 1.00 93.38 294 SER A O 1
ATOM 2217 N N . LEU A 1 295 ? -16.222 17.406 4.700 1.00 92.69 295 LEU A N 1
ATOM 2218 C CA . LEU A 1 295 ? -16.512 16.494 5.817 1.00 92.69 295 LEU A CA 1
ATOM 2219 C C . LEU A 1 295 ? -17.976 16.042 5.803 1.00 92.69 295 LEU A C 1
ATOM 2221 O O . LEU A 1 295 ? -18.272 14.878 6.066 1.00 92.69 295 LEU A O 1
ATOM 2225 N N . GLU A 1 296 ? -18.881 16.939 5.425 1.00 93.56 296 GLU A N 1
ATOM 2226 C CA . GLU A 1 296 ? -20.304 16.662 5.246 1.00 93.56 296 GLU A CA 1
ATOM 2227 C C . GLU A 1 296 ? -20.526 15.611 4.147 1.00 93.56 296 GLU A C 1
ATOM 2229 O O . GLU A 1 296 ? -21.347 14.705 4.308 1.00 93.56 296 GLU A O 1
ATOM 2234 N N . ASP A 1 297 ? -19.757 15.660 3.055 1.00 93.88 297 ASP A N 1
ATOM 2235 C CA . ASP A 1 297 ? -19.786 14.635 2.006 1.00 93.88 297 ASP A CA 1
ATOM 2236 C C . ASP A 1 297 ? -19.346 13.251 2.510 1.00 93.88 297 ASP A C 1
ATOM 2238 O O . ASP A 1 297 ? -19.856 12.238 2.026 1.00 93.88 297 ASP A O 1
ATOM 2242 N N . LEU A 1 298 ? -18.392 13.188 3.449 1.00 93.06 298 LEU A N 1
ATOM 2243 C CA . LEU A 1 298 ? -17.901 11.924 4.016 1.00 93.06 298 LEU A CA 1
ATOM 2244 C C . LEU A 1 298 ? -18.945 11.267 4.926 1.00 93.06 298 LEU A C 1
ATOM 2246 O O . LEU A 1 298 ? -19.077 10.044 4.927 1.00 93.06 298 LEU A O 1
ATOM 2250 N N . VAL A 1 299 ? -19.698 12.066 5.685 1.00 92.81 299 VAL A N 1
ATOM 2251 C CA . VAL A 1 299 ? -20.738 11.559 6.595 1.00 92.81 299 VAL A CA 1
ATOM 2252 C C . VAL A 1 299 ? -22.049 11.275 5.853 1.00 92.81 299 VAL A C 1
ATOM 2254 O O . VAL A 1 299 ? -22.770 10.340 6.196 1.00 92.81 299 VAL A O 1
ATOM 2257 N N . SER A 1 300 ? -22.371 12.046 4.815 1.00 92.00 300 SER A N 1
ATOM 2258 C CA . SER A 1 300 ? -23.641 11.899 4.092 1.00 92.00 300 SER A CA 1
ATOM 2259 C C . SER A 1 300 ? -23.705 10.656 3.205 1.00 92.00 300 SER A C 1
ATOM 2261 O O . SER A 1 300 ? -24.785 10.084 3.057 1.00 92.00 300 SER A O 1
ATOM 2263 N N . ARG A 1 301 ? -22.582 10.219 2.617 1.00 93.00 301 ARG A N 1
ATOM 2264 C CA . ARG A 1 301 ? -22.540 9.034 1.748 1.00 93.00 301 ARG A CA 1
ATOM 2265 C C . ARG A 1 301 ? -21.154 8.381 1.683 1.00 93.00 301 ARG A C 1
ATOM 2267 O O . ARG A 1 301 ? -20.147 9.087 1.755 1.00 93.00 301 ARG A O 1
ATOM 2274 N N . PRO A 1 302 ? -21.075 7.064 1.419 1.00 94.81 302 PRO A N 1
ATOM 2275 C CA . PRO A 1 302 ? -19.801 6.392 1.192 1.00 94.81 302 PRO A CA 1
ATOM 2276 C C . PRO A 1 302 ? -19.030 6.946 -0.019 1.00 94.81 302 PRO A C 1
ATOM 2278 O O . PRO A 1 302 ? -19.520 6.980 -1.149 1.00 94.81 302 PRO A O 1
ATOM 2281 N N . GLN A 1 303 ? -17.769 7.308 0.195 1.00 95.44 303 GLN A N 1
ATOM 2282 C CA . GLN A 1 303 ? -16.822 7.782 -0.813 1.00 95.44 303 GLN A CA 1
ATOM 2283 C C . GLN A 1 303 ? -15.958 6.629 -1.337 1.00 95.44 303 GLN A C 1
ATOM 2285 O O . GLN A 1 303 ? -14.760 6.506 -1.056 1.00 95.44 303 GLN A O 1
ATOM 2290 N N . VAL A 1 304 ? -16.570 5.763 -2.144 1.00 94.00 304 VAL A N 1
ATOM 2291 C CA . VAL A 1 304 ? -15.903 4.585 -2.713 1.00 94.00 304 VAL A CA 1
ATOM 2292 C C . VAL A 1 304 ? -14.658 4.996 -3.520 1.00 94.00 304 VAL A C 1
ATOM 2294 O O . VAL A 1 304 ? -14.648 5.994 -4.252 1.00 94.00 304 VAL A O 1
ATOM 2297 N N . ARG A 1 305 ? -13.569 4.227 -3.370 1.00 95.31 305 ARG A N 1
ATOM 2298 C CA . ARG A 1 305 ? -12.259 4.466 -4.016 1.00 95.31 305 ARG A CA 1
ATOM 2299 C C . ARG A 1 305 ? -11.637 5.842 -3.719 1.00 95.31 305 ARG A C 1
ATOM 2301 O O . ARG A 1 305 ? -10.766 6.277 -4.473 1.00 95.31 305 ARG A O 1
ATOM 2308 N N . LEU A 1 306 ? -12.033 6.535 -2.645 1.00 96.19 306 LEU A N 1
ATOM 2309 C CA . LEU A 1 306 ? -11.414 7.813 -2.272 1.00 96.19 306 LEU A CA 1
ATOM 2310 C C . LEU A 1 306 ? -9.905 7.660 -2.037 1.00 96.19 306 LEU A C 1
ATOM 2312 O O . LEU A 1 306 ? -9.136 8.370 -2.679 1.00 96.19 306 LEU A O 1
ATOM 2316 N N . GLN A 1 307 ? -9.474 6.668 -1.241 1.00 96.62 307 GLN A N 1
ATOM 2317 C CA . GLN A 1 307 ? -8.045 6.376 -1.034 1.00 96.62 307 GLN A CA 1
ATOM 2318 C C . GLN A 1 307 ? -7.302 6.244 -2.369 1.00 96.62 307 GLN A C 1
ATOM 2320 O O . GLN A 1 307 ? -6.296 6.908 -2.584 1.00 96.62 307 GLN A O 1
ATOM 2325 N N . GLN A 1 308 ? -7.817 5.412 -3.281 1.00 96.44 308 GLN A N 1
ATOM 2326 C CA . GLN A 1 308 ? -7.180 5.150 -4.572 1.00 96.44 308 GLN A CA 1
ATOM 2327 C C . GLN A 1 308 ? -7.025 6.433 -5.398 1.00 96.44 308 GLN A C 1
ATOM 2329 O O . GLN A 1 308 ? -5.931 6.717 -5.880 1.00 96.44 308 GLN A O 1
ATOM 2334 N N . ARG A 1 309 ? -8.097 7.229 -5.523 1.00 96.12 309 ARG A N 1
ATOM 2335 C CA . ARG A 1 309 ? -8.087 8.486 -6.287 1.00 96.12 309 ARG A CA 1
ATOM 2336 C C . ARG A 1 309 ? -7.108 9.503 -5.700 1.00 96.12 309 ARG A C 1
ATOM 2338 O O . ARG A 1 309 ? -6.339 10.098 -6.452 1.00 96.12 309 ARG A O 1
ATOM 2345 N N . LEU A 1 310 ? -7.097 9.664 -4.376 1.00 96.19 310 LEU A N 1
ATOM 2346 C CA . LEU A 1 310 ? -6.174 10.565 -3.680 1.00 96.19 310 LEU A CA 1
ATOM 2347 C C . LEU A 1 310 ? -4.722 10.113 -3.836 1.00 96.19 310 LEU A C 1
ATOM 2349 O O . LEU A 1 310 ? -3.868 10.898 -4.237 1.00 96.19 310 LEU A O 1
ATOM 2353 N N . THR A 1 311 ? -4.446 8.832 -3.590 1.00 96.56 311 THR A N 1
ATOM 2354 C CA . THR A 1 311 ? -3.120 8.238 -3.777 1.00 96.56 311 THR A CA 1
ATOM 2355 C C . THR A 1 311 ? -2.629 8.413 -5.217 1.00 96.56 311 THR A C 1
ATOM 2357 O O . THR A 1 311 ? -1.469 8.757 -5.426 1.00 96.56 311 THR A O 1
ATOM 2360 N N . ASP A 1 312 ? -3.493 8.259 -6.224 1.00 95.94 312 ASP A N 1
ATOM 2361 C CA . ASP A 1 312 ? -3.121 8.486 -7.622 1.00 95.94 312 ASP A CA 1
ATOM 2362 C C . ASP A 1 312 ? -2.732 9.940 -7.923 1.00 95.94 312 ASP A C 1
ATOM 2364 O O . ASP A 1 312 ? -1.800 10.153 -8.706 1.00 95.94 312 ASP A O 1
ATOM 2368 N N . GLN A 1 313 ? -3.407 10.923 -7.318 1.00 96.12 313 GLN A N 1
ATOM 2369 C CA . GLN A 1 313 ? -3.047 12.341 -7.448 1.00 96.12 313 GLN A CA 1
ATOM 2370 C C . GLN A 1 313 ? -1.743 12.661 -6.717 1.00 96.12 313 GLN A C 1
ATOM 2372 O O . GLN A 1 313 ? -0.855 13.272 -7.306 1.00 96.12 313 GLN A O 1
ATOM 2377 N N . LEU A 1 314 ? -1.569 12.161 -5.491 1.00 96.12 314 LEU A N 1
ATOM 2378 C CA . LEU A 1 314 ? -0.329 12.321 -4.727 1.00 96.12 314 LEU A CA 1
ATOM 2379 C C . LEU A 1 314 ? 0.870 11.711 -5.464 1.00 96.12 314 LEU A C 1
ATOM 2381 O O . LEU A 1 314 ? 1.937 12.314 -5.533 1.00 96.12 314 LEU A O 1
ATOM 2385 N N . HIS A 1 315 ? 0.697 10.553 -6.104 1.00 96.31 315 HIS A N 1
ATOM 2386 C CA . HIS A 1 315 ? 1.741 9.957 -6.935 1.00 96.31 315 HIS A CA 1
ATOM 2387 C C . HIS A 1 315 ? 2.099 10.813 -8.156 1.00 96.31 315 HIS A C 1
ATOM 2389 O O . HIS A 1 315 ? 3.275 10.907 -8.504 1.00 96.31 315 HIS A O 1
ATOM 2395 N N . LYS A 1 316 ? 1.113 11.439 -8.816 1.00 95.44 316 LYS A N 1
ATOM 2396 C CA . LYS A 1 316 ? 1.370 12.377 -9.924 1.00 95.44 316 LYS A CA 1
ATOM 2397 C C . LYS A 1 316 ? 2.106 13.621 -9.431 1.00 95.44 316 LYS A C 1
ATOM 2399 O O . LYS A 1 316 ? 3.058 14.042 -10.077 1.00 95.44 316 LYS A O 1
ATOM 2404 N N . PHE A 1 317 ? 1.706 14.160 -8.280 1.00 95.19 317 PHE A N 1
ATOM 2405 C CA . PHE A 1 317 ? 2.383 15.281 -7.634 1.00 95.19 317 PHE A CA 1
ATOM 2406 C C . PHE A 1 317 ? 3.857 14.950 -7.353 1.00 95.19 317 PHE A C 1
ATOM 2408 O O . PHE A 1 317 ? 4.739 15.650 -7.843 1.00 95.19 317 PHE A O 1
ATOM 2415 N N . ARG A 1 318 ? 4.138 13.822 -6.683 1.00 96.12 318 ARG A N 1
ATOM 2416 C CA . ARG A 1 318 ? 5.513 13.362 -6.404 1.00 96.12 318 ARG A CA 1
ATOM 2417 C C . ARG A 1 318 ? 6.324 13.089 -7.667 1.00 96.12 318 ARG A C 1
ATOM 2419 O O . ARG A 1 318 ? 7.517 13.377 -7.709 1.00 96.12 318 ARG A O 1
ATOM 2426 N N . PHE A 1 319 ? 5.693 12.555 -8.714 1.00 96.38 319 PHE A N 1
ATOM 2427 C CA . PHE A 1 319 ? 6.357 12.399 -10.005 1.00 96.38 319 PHE A CA 1
ATOM 2428 C C . PHE A 1 319 ? 6.760 13.754 -10.591 1.00 96.38 319 PHE A C 1
ATOM 2430 O O . PHE A 1 319 ? 7.897 13.896 -11.024 1.00 96.38 319 PHE A O 1
ATOM 2437 N N . ASN A 1 320 ? 5.859 14.739 -10.591 1.00 95.31 320 ASN A N 1
ATOM 2438 C CA . ASN A 1 320 ? 6.141 16.071 -11.121 1.00 95.31 320 ASN A CA 1
ATOM 2439 C C . ASN A 1 320 ? 7.226 16.786 -10.310 1.00 95.31 320 ASN A C 1
ATOM 2441 O O . ASN A 1 320 ? 8.100 17.412 -10.898 1.00 95.31 320 ASN A O 1
ATOM 2445 N N . GLU A 1 321 ? 7.214 16.655 -8.983 1.00 95.31 321 GLU A N 1
ATOM 2446 C CA . GLU A 1 321 ? 8.256 17.177 -8.092 1.00 95.31 321 GLU A CA 1
ATOM 2447 C C . GLU A 1 321 ? 9.637 16.600 -8.448 1.00 95.31 321 GLU A C 1
ATOM 2449 O O . GLU A 1 321 ? 10.585 17.347 -8.703 1.00 95.31 321 GLU A O 1
ATOM 2454 N N . LEU A 1 322 ? 9.737 15.271 -8.574 1.00 96.62 322 LEU A N 1
ATOM 2455 C CA . LEU A 1 322 ? 10.963 14.612 -9.022 1.00 96.62 322 LEU A CA 1
ATOM 2456 C C . LEU A 1 322 ? 11.345 15.030 -10.447 1.00 96.62 322 LEU A C 1
ATOM 2458 O O . LEU A 1 322 ? 12.500 15.322 -10.719 1.00 96.62 322 LEU A O 1
ATOM 2462 N N . PHE A 1 323 ? 10.398 15.045 -11.380 1.00 96.00 323 PHE A N 1
ATOM 2463 C CA . PHE A 1 323 ? 10.670 15.379 -12.773 1.00 96.00 323 PHE A CA 1
ATOM 2464 C C . PHE A 1 323 ? 11.203 16.811 -12.909 1.00 96.00 323 PHE A C 1
ATOM 2466 O O . PHE A 1 323 ? 12.184 17.042 -13.620 1.00 96.00 323 PHE A O 1
ATOM 2473 N N . ASN A 1 324 ? 10.604 17.754 -12.180 1.00 95.06 324 ASN A N 1
ATOM 2474 C CA . ASN A 1 324 ? 10.971 19.163 -12.206 1.00 95.06 324 ASN A CA 1
ATOM 2475 C C . ASN A 1 324 ? 12.316 19.441 -11.527 1.00 95.06 324 ASN A C 1
ATOM 2477 O O . ASN A 1 324 ? 13.028 20.326 -11.996 1.00 95.06 324 ASN A O 1
ATOM 2481 N N . SER A 1 325 ? 12.703 18.663 -10.509 1.00 95.06 325 SER A N 1
ATOM 2482 C CA . SER A 1 325 ? 14.024 18.787 -9.873 1.00 95.06 325 SER A CA 1
ATOM 2483 C C . SER A 1 325 ? 15.179 18.292 -10.754 1.00 95.06 325 SER A C 1
ATOM 2485 O O . SER A 1 325 ? 16.332 18.664 -10.535 1.00 95.06 325 SER A O 1
ATOM 2487 N N . LEU A 1 326 ? 14.895 17.481 -11.780 1.00 92.88 326 LEU A N 1
ATOM 2488 C CA . LEU A 1 326 ? 15.899 17.014 -12.738 1.00 92.88 326 LEU A CA 1
ATOM 2489 C C . LEU A 1 326 ? 16.181 18.065 -13.832 1.00 92.88 326 LEU A C 1
ATOM 2491 O O . LEU A 1 326 ? 15.253 18.764 -14.252 1.00 92.88 326 LEU A O 1
ATOM 2495 N N . PRO A 1 327 ? 17.413 18.122 -14.384 1.00 89.25 327 PRO A N 1
ATOM 2496 C CA . PRO A 1 327 ? 17.757 19.053 -15.460 1.00 89.25 327 PRO A CA 1
ATOM 2497 C C . PRO A 1 327 ? 16.863 18.887 -16.706 1.00 89.25 327 PRO A C 1
ATOM 2499 O O . PRO A 1 327 ? 16.687 17.753 -17.168 1.00 89.25 327 PRO A O 1
ATOM 2502 N N . PRO A 1 328 ? 16.334 19.985 -17.289 1.00 82.44 328 PRO A N 1
ATOM 2503 C CA . PRO A 1 328 ? 15.301 19.941 -18.328 1.00 82.44 328 PRO A CA 1
ATOM 2504 C C . PRO A 1 328 ? 15.701 19.229 -19.618 1.00 82.44 328 PRO A C 1
ATOM 2506 O O . PRO A 1 328 ? 14.906 18.465 -20.156 1.00 82.44 328 PRO A O 1
ATOM 2509 N N . ASP A 1 329 ? 16.947 19.401 -20.048 1.00 79.62 329 ASP A N 1
ATOM 2510 C CA . ASP A 1 329 ? 17.501 18.754 -21.243 1.00 79.62 329 ASP A CA 1
ATOM 2511 C C . ASP A 1 329 ? 18.375 17.535 -20.895 1.00 79.62 329 ASP A C 1
ATOM 2513 O O . ASP A 1 329 ? 19.135 17.031 -21.722 1.00 79.62 329 ASP A O 1
ATOM 2517 N N . GLY A 1 330 ? 18.312 17.083 -19.641 1.00 83.31 330 GLY A N 1
ATOM 2518 C CA . GLY A 1 330 ? 19.216 16.079 -19.108 1.00 83.31 330 GLY A CA 1
ATOM 2519 C C . GLY A 1 330 ? 18.783 14.650 -19.416 1.00 83.31 330 GLY A C 1
ATOM 2520 O O . GLY A 1 330 ? 17.597 14.300 -19.403 1.00 83.31 330 GLY A O 1
ATOM 2521 N N . ARG A 1 331 ? 19.774 13.767 -19.555 1.00 87.88 331 ARG A N 1
ATOM 2522 C CA . ARG A 1 331 ? 19.592 12.311 -19.594 1.00 87.88 331 ARG A CA 1
ATOM 2523 C C . ARG A 1 331 ? 18.650 11.775 -18.515 1.00 87.88 331 ARG A C 1
ATOM 2525 O O . ARG A 1 331 ? 17.883 10.850 -18.779 1.00 87.88 331 ARG A O 1
ATOM 2532 N N . ALA A 1 332 ? 18.716 12.317 -17.298 1.00 90.69 332 ALA A N 1
ATOM 2533 C CA . ALA A 1 332 ? 17.936 11.827 -16.165 1.00 90.69 332 ALA A CA 1
ATOM 2534 C C . ALA A 1 332 ? 16.418 11.912 -16.407 1.00 90.69 332 ALA A C 1
ATOM 2536 O O . ALA A 1 332 ? 15.715 10.952 -16.070 1.00 90.69 332 ALA A O 1
ATOM 2537 N N . ARG A 1 333 ? 15.937 13.000 -17.040 1.00 92.44 333 ARG A N 1
ATOM 2538 C CA . ARG A 1 333 ? 14.531 13.173 -17.447 1.00 92.44 333 ARG A CA 1
ATOM 2539 C C . ARG A 1 333 ? 14.147 12.210 -18.563 1.00 92.44 333 ARG A C 1
ATOM 2541 O O . ARG A 1 333 ? 13.174 11.479 -18.406 1.00 92.44 333 ARG A O 1
ATOM 2548 N N . ALA A 1 334 ? 14.948 12.135 -19.629 1.00 91.31 334 ALA A N 1
ATOM 2549 C CA . ALA A 1 334 ? 14.720 11.207 -20.742 1.00 91.31 334 ALA A CA 1
ATOM 2550 C C . ALA A 1 334 ? 14.601 9.747 -20.264 1.00 91.31 334 ALA A C 1
ATOM 2552 O O . ALA A 1 334 ? 13.689 9.013 -20.649 1.00 91.31 334 ALA A O 1
ATOM 2553 N N . ARG A 1 335 ? 15.491 9.332 -19.357 1.00 92.56 335 ARG A N 1
ATOM 2554 C CA . ARG A 1 335 ? 15.465 8.010 -18.722 1.00 92.56 335 ARG A CA 1
ATOM 2555 C C . ARG A 1 335 ? 14.218 7.818 -17.855 1.00 92.56 335 ARG A C 1
ATOM 2557 O O . ARG A 1 335 ? 13.583 6.771 -17.960 1.00 92.56 335 ARG A O 1
ATOM 2564 N N . LEU A 1 336 ? 13.867 8.793 -17.012 1.00 94.81 336 LEU A N 1
ATOM 2565 C CA . LEU A 1 336 ? 12.693 8.699 -16.138 1.00 94.81 336 LEU A CA 1
ATOM 2566 C C . LEU A 1 336 ? 11.402 8.542 -16.959 1.00 94.81 336 LEU A C 1
ATOM 2568 O O . LEU A 1 336 ? 10.625 7.627 -16.698 1.00 94.81 336 LEU A O 1
ATOM 2572 N N . LEU A 1 337 ? 11.221 9.359 -18.001 1.00 93.81 337 LEU A N 1
ATOM 2573 C CA . LEU A 1 337 ? 10.080 9.257 -18.917 1.00 93.81 337 LEU A CA 1
ATOM 2574 C C . LEU A 1 337 ? 10.064 7.917 -19.651 1.00 93.81 337 LEU A C 1
ATOM 2576 O O . LEU A 1 337 ? 9.024 7.269 -19.725 1.00 93.81 337 LEU A O 1
ATOM 2580 N N . SER A 1 338 ? 11.216 7.428 -20.117 1.00 92.25 338 SER A N 1
ATOM 2581 C CA . SER A 1 338 ? 11.295 6.107 -20.750 1.00 92.25 338 SER A CA 1
ATOM 2582 C C . SER A 1 338 ? 10.837 4.969 -19.833 1.00 92.25 338 SER A C 1
ATOM 2584 O O . SER A 1 338 ? 10.345 3.957 -20.334 1.00 92.25 338 SER A O 1
ATOM 2586 N N . CYS A 1 339 ? 10.970 5.112 -18.512 1.00 93.62 339 CYS A N 1
ATOM 2587 C CA . CYS A 1 339 ? 10.483 4.118 -17.556 1.00 93.62 339 CYS A CA 1
ATOM 2588 C C . CYS A 1 339 ? 8.947 4.085 -17.461 1.00 93.62 339 CYS A C 1
ATOM 2590 O O . CYS A 1 339 ? 8.411 3.125 -16.920 1.00 93.62 339 CYS A O 1
ATOM 2592 N N . GLN A 1 340 ? 8.230 5.063 -18.020 1.00 93.19 340 GLN A N 1
ATOM 2593 C CA . GLN A 1 340 ? 6.763 5.071 -18.113 1.00 93.19 340 GLN A CA 1
ATOM 2594 C C . GLN A 1 340 ? 6.222 4.385 -19.374 1.00 93.19 340 GLN A C 1
ATOM 2596 O O . GLN A 1 340 ? 5.010 4.272 -19.534 1.00 93.19 340 GLN A O 1
ATOM 2601 N N . GLY A 1 341 ? 7.098 3.960 -20.293 1.00 89.50 341 GLY A N 1
ATOM 2602 C CA . GLY A 1 341 ? 6.669 3.325 -21.537 1.00 89.50 341 GLY A CA 1
ATOM 2603 C C . GLY A 1 341 ? 5.886 2.025 -21.303 1.00 89.50 341 GLY A C 1
ATOM 2604 O O . GLY A 1 341 ? 6.101 1.353 -20.291 1.00 89.50 341 GLY A O 1
ATOM 2605 N N . PRO A 1 342 ? 5.008 1.622 -22.237 1.00 86.50 342 PRO A N 1
ATOM 2606 C CA . PRO A 1 342 ? 4.316 0.340 -22.150 1.00 86.50 342 PRO A CA 1
ATOM 2607 C C . PRO A 1 342 ? 5.303 -0.811 -21.920 1.00 86.50 342 PRO A C 1
ATOM 2609 O O . PRO A 1 342 ? 6.332 -0.894 -22.588 1.00 86.50 342 PRO A O 1
ATOM 2612 N N . LEU A 1 343 ? 5.009 -1.675 -20.942 1.00 86.50 343 LEU A N 1
ATOM 2613 C CA . LEU A 1 343 ? 5.819 -2.847 -20.566 1.00 86.50 343 LEU A CA 1
ATOM 2614 C C . LEU A 1 343 ? 7.273 -2.560 -20.117 1.00 86.50 343 LEU A C 1
ATOM 2616 O O . LEU A 1 343 ? 7.999 -3.501 -19.790 1.00 86.50 343 LEU A O 1
ATOM 2620 N N . SER A 1 344 ? 7.696 -1.293 -20.006 1.00 85.31 344 SER A N 1
ATOM 2621 C CA . SER A 1 344 ? 9.067 -0.867 -19.641 1.00 85.31 344 SER A CA 1
ATOM 2622 C C . SER A 1 344 ? 9.592 -1.520 -18.354 1.00 85.31 344 SER A C 1
ATOM 2624 O O . SER A 1 344 ? 10.780 -1.840 -18.222 1.00 85.31 344 SER A O 1
ATOM 2626 N N . SER A 1 345 ? 8.675 -1.736 -17.414 1.00 87.25 345 SER A N 1
ATOM 2627 C CA . SER A 1 345 ? 8.915 -2.241 -16.070 1.00 87.25 345 SER A CA 1
ATOM 2628 C C . SER A 1 345 ? 8.292 -3.620 -15.844 1.00 87.25 345 SER A C 1
ATOM 2630 O O . SER A 1 345 ? 8.211 -4.062 -14.702 1.00 87.25 345 SER A O 1
ATOM 2632 N N . GLY A 1 346 ? 7.894 -4.342 -16.902 1.00 86.88 346 GLY A N 1
ATOM 2633 C CA . GLY A 1 346 ? 7.281 -5.676 -16.790 1.00 86.88 346 GLY A CA 1
ATOM 2634 C C . GLY A 1 346 ? 8.130 -6.663 -15.975 1.00 86.88 346 GLY A C 1
ATOM 2635 O O . GLY A 1 346 ? 7.609 -7.399 -15.140 1.00 86.88 346 GLY A O 1
ATOM 2636 N N . ARG A 1 347 ? 9.462 -6.576 -16.105 1.00 88.81 347 ARG A N 1
ATOM 2637 C CA . ARG A 1 347 ? 10.430 -7.3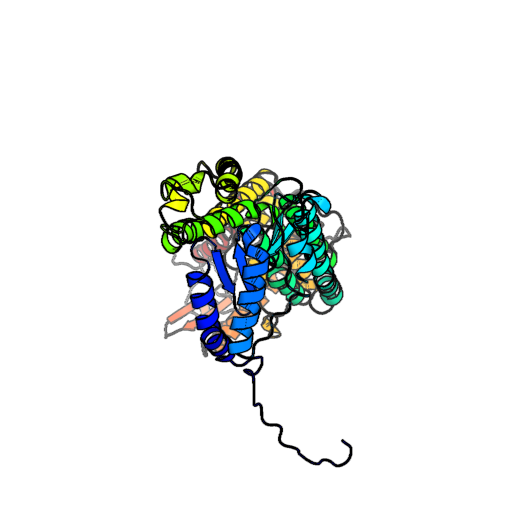62 -15.314 1.00 88.81 347 ARG A CA 1
ATOM 2638 C C . ARG A 1 347 ? 10.318 -7.172 -13.800 1.00 88.81 347 ARG A C 1
ATOM 2640 O O . ARG A 1 347 ? 10.735 -8.043 -13.052 1.00 88.81 347 ARG A O 1
ATOM 2647 N N . LEU A 1 348 ? 9.803 -6.030 -13.345 1.00 91.75 348 LEU A N 1
ATOM 2648 C CA . LEU A 1 348 ? 9.652 -5.747 -11.924 1.00 91.75 348 LEU A CA 1
ATOM 2649 C C . LEU A 1 348 ? 8.503 -6.548 -11.315 1.00 91.75 348 LEU A C 1
ATOM 2651 O O . LEU A 1 348 ? 8.514 -6.744 -10.105 1.00 91.75 348 LEU A O 1
ATOM 2655 N N . SER A 1 349 ? 7.528 -6.971 -12.120 1.00 89.62 349 SER A N 1
ATOM 2656 C CA . SER A 1 349 ? 6.330 -7.709 -11.695 1.00 89.62 349 SER A CA 1
ATOM 2657 C C . SER A 1 349 ? 6.355 -9.178 -12.133 1.00 89.62 349 SER A C 1
ATOM 2659 O O . SER A 1 349 ? 5.480 -9.948 -11.751 1.00 89.62 349 SER A O 1
ATOM 2661 N N . ALA A 1 350 ? 7.343 -9.575 -12.940 1.00 91.75 350 ALA A N 1
ATOM 2662 C CA . ALA A 1 350 ? 7.500 -10.944 -13.405 1.00 91.75 350 ALA A CA 1
ATOM 2663 C C . ALA A 1 350 ? 7.906 -11.865 -12.245 1.00 91.75 350 ALA A C 1
ATOM 2665 O O . ALA A 1 350 ? 8.974 -11.696 -11.651 1.00 91.75 350 ALA A O 1
ATOM 2666 N N . ILE A 1 351 ? 7.065 -12.857 -11.947 1.00 93.25 351 ILE A N 1
ATOM 2667 C CA . ILE A 1 351 ? 7.373 -13.913 -10.978 1.00 93.25 351 ILE A CA 1
ATOM 2668 C C . ILE A 1 351 ? 8.413 -14.855 -11.611 1.00 93.25 351 ILE A C 1
ATOM 2670 O O . ILE A 1 351 ? 8.164 -15.350 -12.715 1.00 93.25 351 ILE A O 1
ATOM 2674 N N . PRO A 1 352 ? 9.557 -15.121 -10.949 1.00 92.69 352 PRO A N 1
ATOM 2675 C CA . PRO A 1 352 ? 10.603 -16.012 -11.454 1.00 92.69 352 PRO A CA 1
ATOM 2676 C C . PRO A 1 352 ? 10.190 -17.494 -11.329 1.00 92.69 352 PRO A C 1
ATOM 2678 O O . PRO A 1 352 ? 10.807 -18.258 -10.598 1.00 92.69 352 PRO A O 1
ATOM 2681 N N . SER A 1 353 ? 9.105 -17.892 -12.002 1.00 91.62 353 SER A N 1
ATOM 2682 C CA . SER A 1 353 ? 8.524 -19.244 -11.941 1.00 91.62 353 SER A CA 1
ATOM 2683 C C . SER A 1 353 ? 9.040 -20.207 -13.017 1.00 91.62 353 SER A C 1
ATOM 2685 O O . SER A 1 353 ? 8.632 -21.361 -13.052 1.00 91.62 353 SER A O 1
ATOM 2687 N N . SER A 1 354 ? 9.888 -19.729 -13.929 1.00 88.88 354 SER A N 1
ATOM 2688 C CA . SER A 1 354 ? 10.489 -20.501 -15.027 1.00 88.88 354 SER A CA 1
ATOM 2689 C C . SER A 1 354 ? 11.737 -19.781 -15.530 1.00 88.88 354 SER A C 1
ATOM 2691 O O . SER A 1 354 ? 11.827 -18.559 -15.387 1.00 88.88 354 SER A O 1
ATOM 2693 N N . ASP A 1 355 ? 12.655 -20.499 -16.174 1.00 84.31 355 ASP A N 1
ATOM 2694 C CA . ASP A 1 355 ? 13.920 -19.937 -16.669 1.00 84.31 355 ASP A CA 1
ATOM 2695 C C . ASP A 1 355 ? 13.723 -18.759 -17.636 1.00 84.31 355 ASP A C 1
ATOM 2697 O O . ASP A 1 355 ? 14.507 -17.813 -17.639 1.00 84.31 355 ASP A O 1
ATOM 2701 N N . THR A 1 356 ? 12.632 -18.747 -18.408 1.00 82.25 356 THR A N 1
ATOM 2702 C CA . THR A 1 356 ? 12.297 -17.646 -19.331 1.00 82.25 356 THR A CA 1
ATOM 2703 C C . THR A 1 356 ? 11.836 -16.372 -18.616 1.00 82.25 356 THR A C 1
ATOM 2705 O O . THR A 1 356 ? 11.878 -15.288 -19.199 1.00 82.25 356 THR A O 1
ATOM 2708 N N . LYS A 1 357 ? 11.419 -16.476 -17.347 1.00 86.62 357 LYS A N 1
ATOM 2709 C CA . LYS A 1 357 ? 10.966 -15.361 -16.495 1.00 86.62 357 LYS A CA 1
ATOM 2710 C C . LYS A 1 357 ? 11.987 -14.981 -15.420 1.00 86.62 357 LYS A C 1
ATOM 2712 O O . LYS A 1 357 ? 11.702 -14.106 -14.599 1.00 86.62 357 LYS A O 1
ATOM 2717 N N . VAL A 1 358 ? 13.154 -15.622 -15.409 1.00 90.94 358 VAL A N 1
ATOM 2718 C CA . VAL A 1 358 ? 14.214 -15.405 -14.422 1.00 90.94 358 VAL A CA 1
ATOM 2719 C C . VAL A 1 358 ? 15.330 -14.574 -15.042 1.00 90.94 358 VAL A C 1
ATOM 2721 O O . VAL A 1 358 ? 15.940 -14.945 -16.040 1.00 90.94 358 VAL A O 1
ATOM 2724 N N . LEU A 1 359 ? 15.641 -13.449 -14.406 1.00 91.50 359 LEU A N 1
ATOM 2725 C CA . LEU A 1 359 ? 16.890 -12.734 -14.619 1.00 91.50 359 LEU A CA 1
ATOM 2726 C C . LEU A 1 359 ? 17.875 -13.140 -13.531 1.00 91.50 359 LEU A C 1
ATOM 2728 O O . LEU A 1 359 ? 17.538 -13.148 -12.344 1.00 91.50 359 LEU A O 1
ATOM 2732 N N . ASN A 1 360 ? 19.121 -13.408 -13.914 1.00 91.75 360 ASN A N 1
ATOM 2733 C CA . ASN A 1 360 ? 20.162 -13.574 -12.909 1.00 91.75 360 ASN A CA 1
ATOM 2734 C C . ASN A 1 360 ? 20.402 -12.242 -12.165 1.00 91.75 360 ASN A C 1
ATOM 2736 O O . ASN A 1 360 ? 20.053 -11.155 -12.643 1.00 91.75 360 ASN A O 1
ATOM 2740 N N . ASN A 1 361 ? 21.020 -12.308 -10.983 1.00 92.25 361 ASN A N 1
ATOM 2741 C CA . ASN A 1 361 ? 21.200 -11.127 -10.130 1.00 92.25 361 ASN A CA 1
ATOM 2742 C C . ASN A 1 361 ? 21.949 -9.985 -10.826 1.00 92.25 361 ASN A C 1
ATOM 2744 O O . ASN A 1 361 ? 21.625 -8.820 -10.601 1.00 92.25 361 ASN A O 1
ATOM 2748 N N . PHE A 1 362 ? 22.929 -10.307 -11.675 1.00 89.81 362 PHE A N 1
ATOM 2749 C CA . PHE A 1 362 ? 23.664 -9.315 -12.455 1.00 89.81 362 PHE A CA 1
ATOM 2750 C C . PHE A 1 362 ? 22.730 -8.588 -13.426 1.00 89.81 362 PHE A C 1
ATOM 2752 O O . PHE A 1 362 ? 22.675 -7.359 -13.420 1.00 89.81 362 PHE A O 1
ATOM 2759 N N . GLN A 1 363 ? 21.961 -9.334 -14.222 1.00 90.12 363 GLN A N 1
ATOM 2760 C CA . GLN A 1 363 ? 21.050 -8.787 -15.226 1.00 90.12 363 GLN A CA 1
ATOM 2761 C C . GLN A 1 363 ? 19.976 -7.926 -14.566 1.00 90.12 363 GLN A C 1
ATOM 2763 O O . GLN A 1 363 ? 19.709 -6.813 -15.022 1.00 90.12 363 GLN A O 1
ATOM 2768 N N . TYR A 1 364 ? 19.399 -8.409 -13.463 1.00 93.00 364 TYR A N 1
ATOM 2769 C CA . TYR A 1 364 ? 18.383 -7.669 -12.728 1.00 93.00 364 TYR A CA 1
ATOM 2770 C C . TYR A 1 364 ? 18.960 -6.385 -12.119 1.00 93.00 364 TYR A C 1
ATOM 2772 O O . TYR A 1 364 ? 18.423 -5.305 -12.361 1.00 93.00 364 TYR A O 1
ATOM 2780 N N . ARG A 1 365 ? 20.109 -6.456 -11.428 1.00 91.44 365 ARG A N 1
ATOM 2781 C CA . ARG A 1 365 ? 20.804 -5.280 -10.870 1.00 91.44 365 ARG A CA 1
ATOM 2782 C C . ARG A 1 365 ? 21.148 -4.257 -11.950 1.00 91.44 365 ARG A C 1
ATOM 2784 O O . ARG A 1 365 ? 20.908 -3.070 -11.757 1.00 91.44 365 ARG A O 1
ATOM 2791 N N . HIS A 1 366 ? 21.665 -4.707 -13.089 1.00 88.88 366 HIS A N 1
ATOM 2792 C CA . HIS A 1 366 ? 22.000 -3.853 -14.226 1.00 88.88 366 HIS A CA 1
ATOM 2793 C C . HIS A 1 366 ? 20.761 -3.148 -14.792 1.00 88.88 366 HIS A C 1
ATOM 2795 O O . HIS A 1 366 ? 20.778 -1.946 -15.058 1.00 88.88 366 HIS A O 1
ATOM 2801 N N . ALA A 1 367 ? 19.652 -3.877 -14.927 1.00 90.69 367 ALA A N 1
ATOM 2802 C CA . ALA A 1 367 ? 18.402 -3.317 -15.415 1.00 90.69 367 ALA A CA 1
ATOM 2803 C C . ALA A 1 367 ? 17.775 -2.323 -14.420 1.00 90.69 367 ALA A C 1
ATOM 2805 O O . ALA A 1 367 ? 17.159 -1.343 -14.842 1.00 90.69 367 ALA A O 1
ATOM 2806 N N . VAL A 1 368 ? 17.926 -2.545 -13.111 1.00 92.75 368 VAL A N 1
ATOM 2807 C CA . VAL A 1 368 ? 17.503 -1.589 -12.077 1.00 92.75 368 VAL A CA 1
ATOM 2808 C C . VAL A 1 368 ? 18.388 -0.341 -12.084 1.00 92.75 368 VAL A C 1
ATOM 2810 O O . VAL A 1 368 ? 17.850 0.763 -12.108 1.00 92.75 368 VAL A O 1
ATOM 2813 N N . ALA A 1 369 ? 19.715 -0.491 -12.157 1.00 90.88 369 ALA A N 1
ATOM 2814 C CA . ALA A 1 369 ? 20.650 0.634 -12.238 1.00 90.88 369 ALA A CA 1
ATOM 2815 C C . ALA A 1 369 ? 20.359 1.535 -13.449 1.00 90.88 369 ALA A C 1
ATOM 2817 O O . ALA A 1 369 ? 20.286 2.752 -13.302 1.00 90.88 369 ALA A O 1
ATOM 2818 N N . GLY A 1 370 ? 20.092 0.945 -14.621 1.00 89.50 370 GLY A N 1
ATOM 2819 C CA . GLY A 1 370 ? 19.703 1.696 -15.819 1.00 89.50 370 GLY A CA 1
ATOM 2820 C C . GLY A 1 370 ? 18.404 2.493 -15.639 1.00 89.50 370 GLY A C 1
ATOM 2821 O O . GLY A 1 370 ? 18.339 3.657 -16.032 1.00 89.50 370 GLY A O 1
ATOM 2822 N N . CYS A 1 371 ? 17.393 1.910 -14.983 1.00 91.94 371 CYS A N 1
ATOM 2823 C CA . CYS A 1 371 ? 16.148 2.614 -14.652 1.00 91.94 371 CYS A CA 1
ATOM 2824 C C . CYS A 1 371 ? 16.345 3.733 -13.637 1.00 91.94 371 CYS A C 1
ATOM 2826 O O . CYS A 1 371 ? 15.693 4.764 -13.763 1.00 91.94 371 CYS A O 1
ATOM 2828 N N . LEU A 1 372 ? 17.237 3.551 -12.661 1.00 92.62 372 LEU A N 1
ATOM 2829 C CA . LEU A 1 372 ? 17.530 4.518 -11.598 1.00 92.62 372 LEU A CA 1
ATOM 2830 C C . LEU A 1 372 ? 18.631 5.522 -11.960 1.00 92.62 372 LEU A C 1
ATOM 2832 O O . LEU A 1 372 ? 18.856 6.464 -11.210 1.00 92.62 372 LEU A O 1
ATOM 2836 N N . GLY A 1 373 ? 19.259 5.384 -13.132 1.00 90.25 373 GLY A N 1
ATOM 2837 C CA . GLY A 1 373 ? 20.335 6.283 -13.544 1.00 90.25 373 GLY A CA 1
ATOM 2838 C C . GLY A 1 373 ? 21.536 6.195 -12.605 1.00 90.25 373 GLY A C 1
ATOM 2839 O O . GLY A 1 373 ? 22.224 7.186 -12.405 1.00 90.25 373 GLY A O 1
ATOM 2840 N N . ILE A 1 374 ? 21.763 5.023 -12.011 1.00 89.25 374 ILE A N 1
ATOM 2841 C CA . ILE A 1 374 ? 22.906 4.749 -11.143 1.00 89.25 374 ILE A CA 1
ATOM 2842 C C . ILE A 1 374 ? 24.038 4.193 -12.007 1.00 89.25 374 ILE A C 1
ATOM 2844 O O . ILE A 1 374 ? 23.789 3.498 -12.998 1.00 89.25 374 ILE A O 1
ATOM 2848 N N . ALA A 1 375 ? 25.283 4.505 -11.643 1.00 85.19 375 ALA A N 1
ATOM 2849 C CA . ALA A 1 375 ? 26.453 3.958 -12.316 1.00 85.19 375 ALA A CA 1
ATOM 2850 C C . ALA A 1 375 ? 26.398 2.422 -12.339 1.00 85.19 375 ALA A C 1
ATOM 2852 O O . ALA A 1 375 ? 26.031 1.767 -11.359 1.00 85.19 375 ALA A O 1
ATOM 2853 N N . LEU A 1 376 ? 26.751 1.837 -13.479 1.00 76.31 376 LEU A N 1
ATOM 2854 C CA . LEU A 1 376 ? 26.754 0.392 -13.625 1.00 76.31 376 LEU A CA 1
ATOM 2855 C C . LEU A 1 376 ? 27.882 -0.201 -12.765 1.00 76.31 376 LEU A C 1
ATOM 2857 O O . LEU A 1 376 ? 28.991 0.332 -12.794 1.00 76.31 376 LEU A O 1
ATOM 2861 N N . PRO A 1 377 ? 27.671 -1.341 -12.076 1.00 63.28 377 PRO A N 1
ATOM 2862 C CA . PRO A 1 377 ? 28.670 -1.916 -11.162 1.00 63.28 377 PRO A CA 1
ATOM 2863 C C . PRO A 1 377 ? 30.033 -2.296 -11.776 1.00 63.28 377 PRO A C 1
ATOM 2865 O O . PRO A 1 377 ? 30.947 -2.655 -11.049 1.00 63.28 377 PRO A O 1
ATOM 2868 N N . HIS A 1 378 ? 30.168 -2.217 -13.100 1.00 63.25 378 HIS A N 1
ATOM 2869 C CA . HIS A 1 378 ? 31.301 -2.694 -13.903 1.00 63.25 378 HIS A CA 1
ATOM 2870 C C . HIS A 1 378 ? 31.989 -1.539 -14.645 1.00 63.25 378 HIS A C 1
ATOM 2872 O O . HIS A 1 378 ? 33.035 -1.727 -15.255 1.00 63.25 378 HIS A O 1
ATOM 2878 N N . ALA A 1 379 ? 31.386 -0.345 -14.614 1.00 58.06 379 ALA A N 1
ATOM 2879 C CA . ALA A 1 379 ? 31.842 0.842 -15.330 1.00 58.06 379 ALA A CA 1
ATOM 2880 C C . ALA A 1 379 ? 32.665 1.770 -14.416 1.00 58.06 379 ALA A C 1
ATOM 2882 O O . ALA A 1 379 ? 32.605 2.991 -14.537 1.00 58.06 379 ALA A O 1
ATOM 2883 N N . THR A 1 380 ? 33.402 1.191 -13.463 1.00 55.25 380 THR A N 1
ATOM 2884 C CA . THR A 1 380 ? 34.304 1.913 -12.548 1.00 55.25 380 THR A CA 1
ATOM 2885 C C . THR A 1 380 ? 35.631 2.303 -13.204 1.00 55.25 380 THR A C 1
ATOM 2887 O O . THR A 1 380 ? 36.404 3.049 -12.614 1.00 55.25 380 THR A O 1
ATOM 2890 N N . VAL A 1 381 ? 35.885 1.840 -14.431 1.00 56.00 381 VAL A N 1
ATOM 2891 C CA . VAL A 1 381 ? 37.061 2.188 -15.236 1.00 56.00 381 VAL A CA 1
ATOM 2892 C C . VAL A 1 381 ? 36.583 2.866 -16.517 1.00 56.00 381 VAL A C 1
ATOM 2894 O O . VAL A 1 381 ? 35.585 2.434 -17.093 1.00 56.00 381 VAL A O 1
ATOM 2897 N N . SER A 1 382 ? 37.280 3.914 -16.972 1.00 59.59 382 SER A N 1
ATOM 2898 C CA . SER A 1 382 ? 37.029 4.515 -18.288 1.00 59.59 382 SER A CA 1
ATOM 2899 C C . SER A 1 382 ? 37.213 3.445 -19.362 1.00 59.59 382 SER A C 1
ATOM 2901 O O . SER A 1 382 ? 38.317 2.934 -19.558 1.00 59.59 382 SER A O 1
ATOM 2903 N N . GLN A 1 383 ? 36.117 3.057 -20.012 1.00 71.56 383 GLN A N 1
ATOM 2904 C CA . GLN A 1 383 ? 36.142 2.052 -21.065 1.00 71.56 383 GLN A CA 1
ATOM 2905 C C . GLN A 1 383 ? 35.984 2.734 -22.419 1.00 71.56 383 GLN A C 1
ATOM 2907 O O . GLN A 1 383 ? 35.084 3.548 -22.630 1.00 71.56 383 GLN A O 1
ATOM 2912 N N . ARG A 1 384 ? 36.852 2.376 -23.365 1.00 79.81 384 ARG A N 1
ATOM 2913 C CA . ARG A 1 384 ? 36.611 2.638 -24.783 1.00 79.81 384 ARG A CA 1
ATOM 2914 C C . ARG A 1 384 ? 35.898 1.432 -25.375 1.00 79.81 384 ARG A C 1
ATOM 2916 O O . ARG A 1 384 ? 36.273 0.288 -25.131 1.00 79.81 384 ARG A O 1
ATOM 2923 N N . CYS A 1 385 ? 34.854 1.685 -26.150 1.00 81.19 385 CYS A N 1
ATOM 2924 C CA . CYS A 1 385 ? 34.215 0.657 -26.955 1.00 81.19 385 CYS A CA 1
ATOM 2925 C C . CYS A 1 385 ? 35.149 0.244 -28.102 1.00 81.19 385 CYS A C 1
ATOM 2927 O O . CYS A 1 385 ? 36.011 1.018 -28.515 1.00 81.19 385 CYS A O 1
ATOM 2929 N N . ILE A 1 386 ? 34.930 -0.933 -28.691 1.00 83.31 386 ILE A N 1
ATOM 2930 C CA . ILE A 1 386 ? 35.660 -1.399 -29.885 1.00 83.31 386 ILE A CA 1
ATOM 2931 C C . ILE A 1 386 ? 35.537 -0.445 -31.085 1.00 83.31 386 ILE A C 1
ATOM 2933 O O . ILE A 1 386 ? 36.347 -0.494 -31.999 1.00 83.31 386 ILE A O 1
ATOM 2937 N N . CYS A 1 387 ? 34.536 0.442 -31.079 1.00 82.62 387 CYS A N 1
ATOM 2938 C CA . CYS A 1 387 ? 34.390 1.507 -32.069 1.00 82.62 387 CYS A CA 1
ATOM 2939 C C . CYS A 1 387 ? 35.283 2.735 -31.791 1.00 82.62 387 CYS A C 1
ATOM 2941 O O . CYS A 1 387 ? 35.148 3.746 -32.471 1.00 82.62 387 CYS A O 1
ATOM 2943 N N . GLY A 1 388 ? 36.096 2.706 -30.730 1.00 82.94 388 GLY A N 1
ATOM 2944 C CA . GL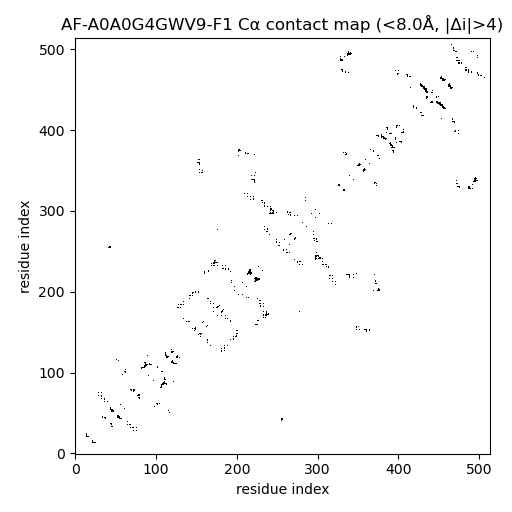Y A 1 388 ? 36.913 3.822 -30.240 1.00 82.94 388 GLY A CA 1
ATOM 2945 C C . GLY A 1 388 ? 36.168 4.849 -29.375 1.00 82.94 388 GLY A C 1
ATOM 2946 O O . GLY A 1 388 ? 36.805 5.705 -28.757 1.00 82.94 388 GLY A O 1
ATOM 2947 N N . GLY A 1 389 ? 34.835 4.762 -29.300 1.00 80.12 389 GLY A N 1
ATOM 2948 C CA . GLY A 1 389 ? 33.984 5.698 -28.563 1.00 80.12 389 GLY A CA 1
ATOM 2949 C C . GLY A 1 389 ? 34.080 5.530 -27.048 1.00 80.12 389 GLY A C 1
ATOM 2950 O O . GLY A 1 389 ? 34.199 4.413 -26.546 1.00 80.12 389 GLY A O 1
ATOM 2951 N N . GLU A 1 390 ? 34.005 6.639 -26.320 1.00 79.12 390 GLU A N 1
ATOM 2952 C CA . GLU A 1 390 ? 34.054 6.640 -24.857 1.00 79.12 390 GLU A CA 1
ATOM 2953 C C . GLU A 1 390 ? 32.741 6.140 -24.250 1.00 79.12 390 GLU A C 1
ATOM 2955 O O . GLU A 1 390 ? 31.641 6.458 -24.719 1.00 79.12 390 GLU A O 1
ATOM 2960 N N . VAL A 1 391 ? 32.869 5.332 -23.200 1.00 81.12 391 VAL A N 1
ATOM 2961 C CA . VAL A 1 391 ? 31.754 4.763 -22.454 1.00 81.12 391 VAL A CA 1
ATOM 2962 C C . VAL A 1 391 ? 31.730 5.390 -21.068 1.00 81.12 391 VAL A C 1
ATOM 2964 O O . VAL A 1 391 ? 32.643 5.202 -20.267 1.00 81.12 391 VAL A O 1
ATOM 2967 N N . ASP A 1 392 ? 30.661 6.132 -20.789 1.00 81.81 392 ASP A N 1
ATOM 2968 C CA . ASP A 1 392 ? 30.427 6.706 -19.468 1.00 81.81 392 ASP A CA 1
ATOM 2969 C C . ASP A 1 392 ? 30.092 5.638 -18.411 1.00 81.81 392 ASP A C 1
ATOM 2971 O O . ASP A 1 392 ? 29.760 4.488 -18.717 1.00 81.81 392 ASP A O 1
ATOM 2975 N N . LYS A 1 393 ? 30.089 6.050 -17.139 1.00 82.31 393 LYS A N 1
ATOM 2976 C CA . LYS A 1 393 ? 29.753 5.194 -15.986 1.00 82.31 393 LYS A CA 1
ATOM 2977 C C . LYS A 1 393 ? 28.363 4.543 -16.053 1.00 82.31 393 LYS A C 1
ATOM 2979 O O . LYS A 1 393 ? 28.051 3.651 -15.268 1.00 82.31 393 LYS A O 1
ATOM 2984 N N . PHE A 1 394 ? 27.499 4.994 -16.957 1.00 84.00 394 PHE A N 1
ATOM 2985 C CA . PHE A 1 394 ? 26.141 4.491 -17.119 1.00 84.00 394 PHE A CA 1
ATOM 2986 C C . PHE A 1 394 ? 25.994 3.550 -18.329 1.00 84.00 394 PHE A C 1
ATOM 2988 O O . PHE A 1 394 ? 24.905 3.025 -18.560 1.00 84.00 394 PHE A O 1
ATOM 2995 N N . GLY A 1 395 ? 27.044 3.368 -19.137 1.00 82.56 395 GLY A N 1
ATOM 2996 C CA . GLY A 1 395 ? 27.090 2.420 -20.252 1.00 82.56 395 GLY A CA 1
ATOM 2997 C C . GLY A 1 395 ? 26.138 2.722 -21.410 1.00 82.56 395 GLY A C 1
ATOM 2998 O O . GLY A 1 395 ? 25.857 1.834 -22.215 1.00 82.56 395 GLY A O 1
ATOM 2999 N N . GLY A 1 396 ? 25.624 3.955 -21.524 1.00 81.62 396 GLY A N 1
ATOM 3000 C CA . GLY A 1 396 ? 24.595 4.306 -22.518 1.00 81.62 396 GLY A CA 1
ATOM 3001 C C . GLY A 1 396 ? 25.043 4.055 -23.964 1.00 81.62 396 GLY A C 1
ATOM 3002 O O . GLY A 1 396 ? 24.243 3.664 -24.813 1.00 81.62 396 GLY A O 1
ATOM 3003 N N . HIS A 1 397 ? 26.345 4.209 -24.223 1.00 82.81 397 HIS A N 1
ATOM 3004 C CA . HIS A 1 397 ? 26.970 3.974 -25.523 1.00 82.81 397 HIS A CA 1
ATOM 3005 C C . HIS A 1 397 ? 26.718 2.557 -26.074 1.00 82.81 397 HIS A C 1
ATOM 3007 O O . HIS A 1 397 ? 26.440 2.403 -27.266 1.00 82.81 397 HIS A O 1
ATOM 3013 N N . TYR A 1 398 ? 26.758 1.518 -25.233 1.00 82.06 398 TYR A N 1
ATOM 3014 C CA . TYR A 1 398 ? 26.608 0.131 -25.692 1.00 82.06 398 TYR A CA 1
ATOM 3015 C C . TYR A 1 398 ? 25.254 -0.142 -26.357 1.00 82.06 398 TYR A C 1
ATOM 3017 O O . TYR A 1 398 ? 25.163 -0.947 -27.280 1.00 82.06 398 TYR A O 1
ATOM 3025 N N . TYR A 1 399 ? 24.210 0.574 -25.943 1.00 82.69 399 TYR A N 1
ATOM 3026 C CA . TYR A 1 399 ? 22.856 0.398 -26.466 1.00 82.69 399 TYR A CA 1
ATOM 3027 C C . TYR A 1 399 ? 22.638 1.018 -27.848 1.00 82.69 399 TYR A C 1
ATOM 3029 O O . TYR A 1 399 ? 21.637 0.729 -28.502 1.00 82.69 399 TYR A O 1
ATOM 3037 N N . VAL A 1 400 ? 23.552 1.881 -28.291 1.00 82.50 400 VAL A N 1
ATOM 3038 C CA . VAL A 1 400 ? 23.388 2.701 -29.499 1.00 82.50 400 VAL A CA 1
ATOM 3039 C C . VAL A 1 400 ? 24.520 2.540 -30.509 1.00 82.50 400 VAL A C 1
ATOM 3041 O O . VAL A 1 400 ? 24.396 2.993 -31.647 1.00 82.50 400 VAL A O 1
ATOM 3044 N N . CYS A 1 401 ? 25.627 1.920 -30.104 1.00 82.94 401 CYS A N 1
ATOM 3045 C CA . CYS A 1 401 ? 26.766 1.667 -30.970 1.00 82.94 401 CYS A CA 1
ATOM 3046 C C . CYS A 1 401 ? 26.386 0.697 -32.101 1.00 82.94 401 CYS A C 1
ATOM 3048 O O . CYS A 1 401 ? 25.749 -0.327 -31.859 1.00 82.94 401 CYS A O 1
ATOM 3050 N N . HIS A 1 402 ? 26.774 1.030 -33.336 1.00 80.62 402 HIS A N 1
ATOM 3051 C CA . HIS A 1 402 ? 26.549 0.184 -34.518 1.00 80.62 402 HIS A CA 1
ATOM 3052 C C . HIS A 1 402 ? 27.656 -0.861 -34.699 1.00 80.62 402 HIS A C 1
ATOM 3054 O O . HIS A 1 402 ? 27.407 -1.933 -35.235 1.00 80.62 402 HIS A O 1
ATOM 3060 N N . THR A 1 403 ? 28.869 -0.550 -34.239 1.00 82.00 403 THR A N 1
ATOM 3061 C CA . THR A 1 403 ? 30.029 -1.449 -34.306 1.00 82.00 403 THR A CA 1
ATOM 3062 C C . THR A 1 403 ? 30.049 -2.430 -33.133 1.00 82.00 403 THR A C 1
ATOM 3064 O O . THR A 1 403 ? 30.486 -3.568 -33.272 1.00 82.00 403 THR A O 1
ATOM 3067 N N . GLY A 1 404 ? 29.586 -1.987 -31.961 1.00 76.56 404 GLY A N 1
ATOM 3068 C CA . GLY A 1 404 ? 29.486 -2.806 -30.757 1.00 76.56 404 GLY A CA 1
ATOM 3069 C C . GLY A 1 404 ? 28.466 -3.938 -30.905 1.00 76.56 404 GLY A C 1
ATOM 3070 O O . GLY A 1 404 ? 27.486 -3.823 -31.639 1.00 76.56 404 GLY A O 1
ATOM 3071 N N . ARG A 1 405 ? 28.666 -5.035 -30.166 1.00 80.50 405 ARG A N 1
ATOM 3072 C CA . ARG A 1 405 ? 27.793 -6.218 -30.259 1.00 80.50 405 ARG A CA 1
ATOM 3073 C C . ARG A 1 405 ? 26.481 -6.089 -29.481 1.00 80.50 405 ARG A C 1
ATOM 3075 O O . ARG A 1 405 ? 25.511 -6.723 -29.866 1.00 80.50 405 ARG A O 1
ATOM 3082 N N . GLU A 1 406 ? 26.402 -5.261 -28.439 1.00 83.88 406 GLU A N 1
ATOM 3083 C CA . GLU A 1 406 ? 25.249 -5.230 -27.515 1.00 83.88 406 GLU A CA 1
ATOM 3084 C C . GLU A 1 406 ? 23.902 -4.913 -28.181 1.00 83.88 406 GLU A C 1
ATOM 3086 O O . GLU A 1 406 ? 22.917 -5.628 -27.969 1.00 83.88 406 GLU A O 1
ATOM 3091 N N . ARG A 1 407 ? 23.842 -3.884 -29.036 1.00 84.88 407 ARG A N 1
ATOM 3092 C CA . ARG A 1 407 ? 22.620 -3.555 -29.788 1.00 84.88 407 ARG A CA 1
ATOM 3093 C C . ARG A 1 407 ? 22.183 -4.717 -30.688 1.00 84.88 407 ARG A C 1
ATOM 3095 O O . ARG A 1 407 ? 21.003 -5.060 -30.708 1.00 84.88 407 ARG A O 1
ATOM 3102 N N . VAL A 1 408 ? 23.135 -5.346 -31.382 1.00 86.44 408 VAL A N 1
ATOM 3103 C CA . VAL A 1 408 ? 22.897 -6.495 -32.273 1.00 86.44 408 VAL A CA 1
ATOM 3104 C C . VAL A 1 408 ? 22.467 -7.735 -31.484 1.00 86.44 408 VAL A C 1
ATOM 3106 O O . VAL A 1 408 ? 21.553 -8.445 -31.898 1.00 86.44 408 VAL A O 1
ATOM 3109 N N . THR A 1 409 ? 23.067 -7.984 -30.320 1.00 89.00 409 THR A N 1
ATOM 3110 C CA . THR A 1 409 ? 22.690 -9.080 -29.419 1.00 89.00 409 THR A CA 1
ATOM 3111 C C . THR A 1 409 ? 21.254 -8.914 -28.936 1.00 89.00 409 THR A C 1
ATOM 3113 O O . THR A 1 409 ? 20.463 -9.847 -29.042 1.00 89.00 409 THR A O 1
ATOM 3116 N N . ARG A 1 410 ? 20.872 -7.718 -28.467 1.00 88.75 410 ARG A N 1
ATOM 3117 C CA . ARG A 1 410 ? 19.493 -7.426 -28.034 1.00 88.75 410 ARG A CA 1
ATOM 3118 C C . ARG A 1 410 ? 18.483 -7.606 -29.157 1.00 88.75 410 ARG A C 1
ATOM 3120 O O . ARG A 1 410 ? 17.448 -8.230 -28.944 1.00 88.75 410 ARG A O 1
ATOM 3127 N N . HIS A 1 411 ? 18.813 -7.095 -30.338 1.00 91.00 411 HIS A N 1
ATOM 3128 C CA . HIS A 1 411 ? 18.025 -7.279 -31.547 1.00 91.00 411 HIS A CA 1
ATOM 3129 C C . HIS A 1 411 ? 17.798 -8.767 -31.847 1.00 91.00 411 HIS A C 1
ATOM 3131 O O . HIS A 1 411 ? 16.663 -9.220 -31.955 1.00 91.00 411 HIS A O 1
ATOM 3137 N N . ASN A 1 412 ? 18.878 -9.552 -31.917 1.00 91.88 412 ASN A N 1
ATOM 3138 C CA . ASN A 1 412 ? 18.800 -10.981 -32.209 1.00 91.88 412 ASN A CA 1
ATOM 3139 C C . ASN A 1 412 ? 18.019 -11.749 -31.140 1.00 91.88 412 ASN A C 1
ATOM 3141 O O . ASN A 1 412 ? 17.236 -12.623 -31.492 1.00 91.88 412 ASN A O 1
ATOM 3145 N N . ASN A 1 413 ? 18.195 -11.416 -29.859 1.00 90.62 413 ASN A N 1
ATOM 3146 C CA . ASN A 1 413 ? 17.450 -12.046 -28.771 1.00 90.62 413 ASN A CA 1
ATOM 3147 C C . ASN A 1 413 ? 15.948 -11.774 -28.887 1.00 90.62 413 ASN A C 1
ATOM 3149 O O . ASN A 1 413 ? 15.161 -12.700 -28.725 1.00 90.62 413 ASN A O 1
ATOM 3153 N N . MET A 1 414 ? 15.555 -10.537 -29.206 1.00 90.75 414 MET A N 1
ATOM 3154 C CA . MET A 1 414 ? 14.148 -10.190 -29.408 1.00 90.75 414 MET A CA 1
ATOM 3155 C C . MET A 1 414 ? 13.571 -10.894 -30.642 1.00 90.75 414 MET A C 1
ATOM 3157 O O . MET A 1 414 ? 12.530 -11.532 -30.540 1.00 90.75 414 MET A O 1
ATOM 3161 N N . ARG A 1 415 ? 14.280 -10.876 -31.780 1.00 94.19 415 ARG A N 1
ATOM 3162 C CA . ARG A 1 415 ? 13.867 -11.609 -32.988 1.00 94.19 415 ARG A CA 1
ATOM 3163 C C . ARG A 1 415 ? 13.665 -13.097 -32.698 1.00 94.19 415 ARG A C 1
ATOM 3165 O O . ARG A 1 415 ? 12.625 -13.660 -33.013 1.00 94.19 415 ARG A O 1
ATOM 3172 N N . ASN A 1 416 ? 14.651 -13.730 -32.065 1.00 93.06 416 ASN A N 1
ATOM 3173 C CA . ASN A 1 416 ? 14.604 -15.157 -31.761 1.00 93.06 416 ASN A CA 1
ATOM 3174 C C . ASN A 1 416 ? 13.508 -15.497 -30.733 1.00 93.06 416 ASN A C 1
ATOM 3176 O O . ASN A 1 416 ? 12.964 -16.595 -30.788 1.00 93.06 416 ASN A O 1
ATOM 3180 N N . LEU A 1 417 ? 13.176 -14.583 -29.810 1.00 90.88 417 LEU A N 1
ATOM 3181 C CA . LEU A 1 417 ? 12.045 -14.748 -28.893 1.00 90.88 417 LEU A CA 1
ATOM 3182 C C . LEU A 1 417 ? 10.720 -14.812 -29.661 1.00 90.88 417 LEU A C 1
ATOM 3184 O O . LEU A 1 417 ? 9.951 -15.737 -29.435 1.00 90.88 417 LEU A O 1
ATOM 3188 N N . PHE A 1 418 ? 10.478 -13.886 -30.591 1.00 92.69 418 PHE A N 1
ATOM 3189 C CA . PHE A 1 418 ? 9.258 -13.905 -31.405 1.00 92.69 418 PHE A CA 1
ATOM 3190 C C . PHE A 1 418 ? 9.154 -15.156 -32.281 1.00 92.69 418 PHE A C 1
ATOM 3192 O O . PHE A 1 418 ? 8.083 -15.738 -32.364 1.00 92.69 418 PHE A O 1
ATOM 3199 N N . ILE A 1 419 ? 10.263 -15.634 -32.853 1.00 94.12 419 ILE A N 1
ATOM 3200 C CA . ILE A 1 419 ? 10.280 -16.907 -33.595 1.00 94.12 419 ILE A CA 1
ATOM 3201 C C . ILE A 1 419 ? 9.867 -18.089 -32.711 1.00 94.12 419 ILE A C 1
ATOM 3203 O O . ILE A 1 419 ? 9.115 -18.948 -33.157 1.00 94.12 419 ILE A O 1
ATOM 3207 N N . ARG A 1 420 ? 10.320 -18.132 -31.450 1.00 92.06 420 ARG A N 1
ATOM 3208 C CA . ARG A 1 420 ? 9.880 -19.167 -30.500 1.00 92.06 420 ARG A CA 1
ATOM 3209 C C . ARG A 1 420 ? 8.395 -19.044 -30.179 1.00 92.06 420 ARG A C 1
ATOM 3211 O O . ARG A 1 420 ? 7.718 -20.057 -30.187 1.00 92.06 420 ARG A O 1
ATOM 3218 N N . ILE A 1 421 ? 7.898 -17.824 -29.959 1.00 92.62 421 ILE A N 1
ATOM 3219 C CA . ILE A 1 421 ? 6.467 -17.575 -29.722 1.00 92.62 421 ILE A CA 1
ATOM 3220 C C . ILE A 1 421 ? 5.632 -18.043 -30.921 1.00 92.62 421 ILE A C 1
ATOM 3222 O O . ILE A 1 421 ? 4.619 -18.702 -30.726 1.00 92.62 421 ILE A O 1
ATOM 3226 N N . PHE A 1 422 ? 6.060 -17.749 -32.153 1.00 94.56 422 PHE A N 1
ATOM 3227 C CA . PHE A 1 422 ? 5.377 -18.232 -33.354 1.00 94.56 422 PHE A CA 1
ATOM 3228 C C . PHE A 1 422 ? 5.405 -19.754 -33.454 1.00 94.56 422 PHE A C 1
ATOM 3230 O O . PHE A 1 422 ? 4.367 -20.350 -33.705 1.00 94.56 422 PHE A O 1
ATOM 3237 N N . ALA A 1 423 ? 6.547 -20.388 -33.183 1.00 92.81 423 ALA A N 1
ATOM 3238 C CA . ALA A 1 423 ? 6.641 -21.845 -33.170 1.00 92.81 423 ALA A CA 1
ATOM 3239 C C . ALA A 1 423 ? 5.743 -22.488 -32.095 1.00 92.81 423 ALA A C 1
ATOM 3241 O O . ALA A 1 423 ? 5.111 -23.497 -32.368 1.00 92.81 423 ALA A O 1
ATOM 3242 N N . GLU A 1 424 ? 5.653 -21.899 -30.898 1.00 93.62 424 GLU A N 1
ATOM 3243 C CA . GLU A 1 424 ? 4.748 -22.352 -29.825 1.00 93.62 424 GLU A CA 1
ATOM 3244 C C . GLU A 1 424 ? 3.262 -22.167 -30.174 1.00 93.62 424 GLU A C 1
ATOM 3246 O O . GLU A 1 424 ? 2.413 -22.847 -29.604 1.00 93.62 424 GLU A O 1
ATOM 3251 N N . ALA A 1 425 ? 2.950 -21.252 -31.094 1.00 94.25 425 ALA A N 1
ATOM 3252 C CA . ALA A 1 425 ? 1.606 -20.992 -31.599 1.00 94.25 425 ALA A CA 1
ATOM 3253 C C . ALA A 1 425 ? 1.314 -21.695 -32.940 1.00 94.25 425 ALA A C 1
ATOM 3255 O O . ALA A 1 425 ? 0.331 -21.350 -33.591 1.00 94.25 425 ALA A O 1
ATOM 3256 N N . ASP A 1 426 ? 2.176 -22.621 -33.381 1.00 94.50 426 ASP A N 1
ATOM 3257 C CA . ASP A 1 426 ? 2.091 -23.312 -34.677 1.00 94.50 426 ASP A CA 1
ATOM 3258 C C . ASP A 1 426 ? 2.039 -22.367 -35.900 1.00 94.50 426 ASP A C 1
ATOM 3260 O O . ASP A 1 426 ? 1.519 -22.702 -36.965 1.00 94.50 426 ASP A O 1
ATOM 3264 N N . VAL A 1 427 ? 2.625 -21.172 -35.773 1.00 95.44 427 VAL A N 1
ATOM 3265 C CA . VAL A 1 427 ? 2.725 -20.174 -36.843 1.00 95.44 427 VAL A CA 1
ATOM 3266 C C . VAL A 1 427 ? 4.029 -20.381 -37.630 1.00 95.44 427 VAL A C 1
ATOM 3268 O O . VAL A 1 427 ? 5.123 -20.203 -37.072 1.00 95.44 427 VAL A O 1
ATOM 3271 N N . PRO A 1 428 ? 3.969 -20.695 -38.940 1.00 90.69 428 PRO A N 1
ATOM 3272 C CA . PRO A 1 428 ? 5.163 -20.817 -39.765 1.00 90.69 428 PRO A CA 1
ATOM 3273 C C . PRO A 1 428 ? 5.856 -19.456 -39.893 1.00 90.69 428 PRO A C 1
ATOM 3275 O O . PRO A 1 428 ? 5.242 -18.450 -40.258 1.00 90.69 428 PRO A O 1
ATOM 3278 N N . SER A 1 429 ? 7.156 -19.419 -39.595 1.00 93.38 429 SER A N 1
ATOM 3279 C CA . SER A 1 429 ? 7.952 -18.192 -39.653 1.00 93.38 429 SER A CA 1
ATOM 3280 C C . SER A 1 429 ? 9.376 -18.437 -40.155 1.00 93.38 429 SER A C 1
ATOM 3282 O O . SER A 1 429 ? 9.995 -19.459 -39.866 1.00 93.38 429 SER A O 1
ATOM 3284 N N . ASN A 1 430 ? 9.907 -17.477 -40.912 1.00 91.69 430 ASN A N 1
ATOM 3285 C CA . ASN A 1 430 ? 11.255 -17.482 -41.472 1.00 91.69 430 ASN A CA 1
ATOM 3286 C C . ASN A 1 430 ? 12.034 -16.253 -40.995 1.00 91.69 430 ASN A C 1
ATOM 3288 O O . ASN A 1 430 ? 11.482 -15.162 -40.864 1.00 91.69 430 ASN A O 1
ATOM 3292 N N . MET A 1 431 ? 13.338 -16.415 -40.759 1.00 91.88 431 MET A N 1
ATOM 3293 C CA . MET A 1 431 ? 14.213 -15.334 -40.296 1.00 91.88 431 MET A CA 1
ATOM 3294 C C . MET A 1 431 ? 15.064 -14.754 -41.425 1.00 91.88 431 MET A C 1
ATOM 3296 O O . MET A 1 431 ? 15.606 -15.504 -42.233 1.00 91.88 431 MET A O 1
ATOM 3300 N N . LYS A 1 432 ? 15.315 -13.438 -41.381 1.00 85.50 432 LYS A N 1
ATOM 3301 C CA . LYS A 1 432 ? 16.260 -12.730 -42.269 1.00 85.50 432 LYS A CA 1
ATOM 3302 C C . LYS A 1 432 ? 15.969 -12.956 -43.759 1.00 85.50 432 LYS A C 1
ATOM 3304 O O . LYS A 1 432 ? 16.896 -13.200 -44.537 1.00 85.50 432 LYS A O 1
ATOM 3309 N N . VAL A 1 433 ? 14.699 -12.882 -44.147 1.00 85.50 433 VAL A N 1
ATOM 3310 C CA . VAL A 1 433 ? 14.258 -13.155 -45.519 1.00 85.50 433 VAL A CA 1
ATOM 3311 C C . VAL A 1 433 ? 14.579 -11.951 -46.415 1.00 85.50 433 VAL A C 1
ATOM 3313 O O . VAL A 1 433 ? 14.221 -10.824 -46.062 1.00 85.50 433 VAL A O 1
ATOM 3316 N N . PRO A 1 434 ? 15.275 -12.130 -47.550 1.00 86.50 434 PRO A N 1
ATOM 3317 C CA . PRO A 1 434 ? 15.455 -11.059 -48.525 1.00 86.50 434 PRO A CA 1
ATOM 3318 C C . PRO A 1 434 ? 14.116 -10.604 -49.114 1.00 86.50 434 PRO A C 1
ATOM 3320 O O . PRO A 1 434 ? 13.297 -11.440 -49.491 1.00 86.50 434 PRO A O 1
ATOM 3323 N N . LEU A 1 435 ? 13.908 -9.291 -49.240 1.00 82.19 435 LEU A N 1
ATOM 3324 C CA . LEU A 1 435 ? 12.639 -8.750 -49.746 1.00 82.19 435 LEU A CA 1
ATOM 3325 C C . LEU A 1 435 ? 12.321 -9.223 -51.176 1.00 82.19 435 LEU A C 1
ATOM 3327 O O . LEU A 1 435 ? 11.176 -9.571 -51.456 1.00 82.19 435 LEU A O 1
ATOM 3331 N N . HIS A 1 436 ? 13.331 -9.354 -52.045 1.00 81.56 436 HIS A N 1
ATOM 3332 C CA . HIS A 1 436 ? 13.127 -9.866 -53.406 1.00 81.56 436 HIS A CA 1
ATOM 3333 C C . HIS A 1 436 ? 12.559 -11.296 -53.426 1.00 81.56 436 HIS A C 1
ATOM 3335 O O . HIS A 1 436 ? 11.803 -11.638 -54.331 1.00 81.56 436 HIS A O 1
ATOM 3341 N N . SER A 1 437 ? 12.895 -12.139 -52.436 1.00 83.06 437 SER A N 1
ATOM 3342 C CA . SER A 1 437 ? 12.389 -13.518 -52.348 1.00 83.06 437 SER A CA 1
ATOM 3343 C C . SER A 1 437 ? 10.894 -13.562 -52.013 1.00 83.06 437 SER A C 1
ATOM 3345 O O . SER A 1 437 ? 10.260 -14.597 -52.185 1.00 83.06 437 SER A O 1
ATOM 3347 N N . LEU A 1 438 ? 10.341 -12.437 -51.556 1.00 82.38 438 LEU A N 1
ATOM 3348 C CA . LEU A 1 438 ? 8.922 -12.221 -51.279 1.00 82.38 438 LEU A CA 1
ATOM 3349 C C . LEU A 1 438 ? 8.230 -11.428 -52.405 1.00 82.38 438 LEU A C 1
ATOM 3351 O O . LEU A 1 438 ? 7.117 -10.948 -52.225 1.00 82.38 438 LEU A O 1
ATOM 3355 N N . GLY A 1 439 ? 8.893 -11.240 -53.552 1.00 79.44 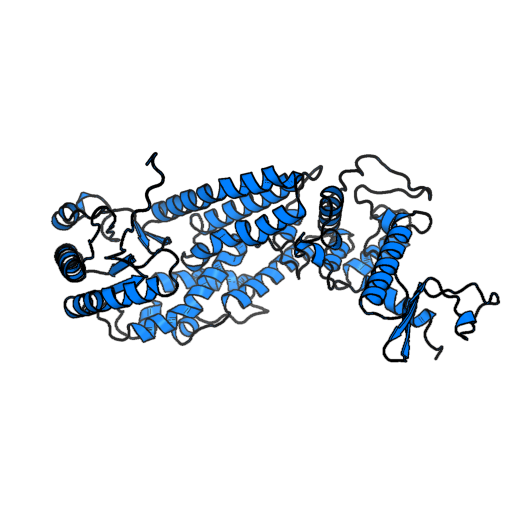439 GLY A N 1
ATOM 3356 C CA . GLY A 1 439 ? 8.364 -10.462 -54.677 1.00 79.44 439 GLY A CA 1
ATOM 3357 C C . GLY A 1 439 ? 8.394 -8.942 -54.474 1.00 79.44 439 GLY A C 1
ATOM 3358 O O . GLY A 1 439 ? 7.839 -8.209 -55.289 1.00 79.44 439 GLY A O 1
ATOM 3359 N N . ILE A 1 440 ? 9.050 -8.448 -53.418 1.00 77.62 440 ILE A N 1
ATOM 3360 C CA . ILE A 1 440 ? 9.169 -7.015 -53.121 1.00 77.62 440 ILE A CA 1
ATOM 3361 C C . ILE A 1 440 ? 10.482 -6.504 -53.712 1.00 77.62 440 ILE A C 1
ATOM 3363 O O . ILE A 1 440 ? 11.561 -6.924 -53.294 1.00 77.62 440 ILE A O 1
ATOM 3367 N N . THR A 1 441 ? 10.396 -5.587 -54.676 1.00 71.31 441 THR A N 1
ATOM 3368 C CA . THR A 1 441 ? 11.580 -4.993 -55.314 1.00 71.31 441 THR A CA 1
ATOM 3369 C C . THR A 1 441 ? 12.057 -3.804 -54.480 1.00 71.31 441 THR A C 1
ATOM 3371 O O . THR A 1 441 ? 11.326 -2.817 -54.384 1.00 71.31 441 THR A O 1
ATOM 3374 N N . PRO A 1 442 ? 13.235 -3.877 -53.836 1.00 65.88 442 PRO A N 1
ATOM 3375 C CA . PRO A 1 442 ? 13.743 -2.751 -53.072 1.00 65.88 442 PRO A CA 1
ATOM 3376 C C . PRO A 1 442 ? 14.205 -1.618 -54.020 1.00 65.88 442 PRO A C 1
ATOM 3378 O O . PRO A 1 442 ? 14.563 -1.890 -55.165 1.00 65.88 442 PRO A O 1
ATOM 3381 N N . PRO A 1 443 ? 14.174 -0.345 -53.581 1.00 63.38 443 PRO A N 1
ATOM 3382 C CA . PRO A 1 443 ? 14.482 0.822 -54.420 1.00 63.38 443 PRO A CA 1
ATOM 3383 C C . PRO A 1 443 ? 15.955 0.954 -54.852 1.00 63.38 443 PRO A C 1
ATOM 3385 O O . PRO A 1 443 ? 16.288 1.867 -55.601 1.00 63.38 443 PRO A O 1
ATOM 3388 N N . ASP A 1 444 ? 16.847 0.098 -54.362 1.00 63.16 444 ASP A N 1
ATOM 3389 C CA . ASP A 1 444 ? 18.285 0.128 -54.609 1.00 63.16 444 ASP A CA 1
ATOM 3390 C C . ASP A 1 444 ? 18.764 -0.972 -55.578 1.00 63.16 444 ASP A C 1
ATOM 3392 O O . ASP A 1 444 ? 18.231 -2.078 -55.597 1.00 63.16 444 ASP A O 1
ATOM 3396 N N . ASP A 1 445 ? 19.831 -0.686 -56.342 1.00 59.12 445 ASP A N 1
ATOM 3397 C CA . ASP A 1 445 ? 20.382 -1.530 -57.430 1.00 59.12 445 ASP A CA 1
ATOM 3398 C C . ASP A 1 445 ? 20.871 -2.932 -56.997 1.00 59.12 445 ASP A C 1
ATOM 3400 O O . ASP A 1 445 ? 21.310 -3.739 -57.819 1.00 59.12 445 ASP A O 1
ATOM 3404 N N . ASN A 1 446 ? 20.819 -3.249 -55.700 1.00 63.09 446 ASN A N 1
ATOM 3405 C CA . ASN A 1 446 ? 21.162 -4.558 -55.159 1.00 63.09 446 ASN A CA 1
ATOM 3406 C C . ASN A 1 446 ? 19.898 -5.272 -54.634 1.00 63.09 446 ASN A C 1
ATOM 3408 O O . ASN A 1 446 ? 19.466 -4.987 -53.518 1.00 63.09 446 ASN A O 1
ATOM 3412 N N . PRO A 1 447 ? 19.365 -6.290 -55.337 1.00 53.94 447 PRO A N 1
ATOM 3413 C CA . PRO A 1 447 ? 18.128 -6.983 -54.947 1.00 53.94 447 PRO A CA 1
ATOM 3414 C C . PRO A 1 447 ? 18.223 -7.740 -53.604 1.00 53.94 447 PRO A C 1
ATOM 3416 O O . PRO A 1 447 ? 17.218 -8.190 -53.053 1.00 53.94 447 PRO A O 1
ATOM 3419 N N . ASN A 1 448 ? 19.430 -7.891 -53.045 1.00 58.56 448 ASN A N 1
ATOM 3420 C CA . ASN A 1 448 ? 19.706 -8.578 -51.781 1.00 58.56 448 ASN A CA 1
ATOM 3421 C C . ASN A 1 448 ? 20.063 -7.645 -50.613 1.00 58.56 448 ASN A C 1
ATOM 3423 O O . ASN A 1 448 ? 20.367 -8.138 -49.517 1.00 58.56 448 ASN A O 1
ATOM 3427 N N . SER A 1 449 ? 20.083 -6.329 -50.826 1.00 67.88 449 SER A N 1
ATOM 3428 C CA . SER A 1 449 ? 20.500 -5.354 -49.808 1.00 67.88 449 SER A CA 1
ATOM 3429 C C . SER A 1 449 ? 19.519 -5.263 -48.638 1.00 67.88 449 SER A C 1
ATOM 3431 O O . SER A 1 449 ? 19.935 -5.030 -47.499 1.00 67.88 449 SER A O 1
ATOM 3433 N N . GLN A 1 450 ? 18.227 -5.482 -48.897 1.00 73.94 450 GLN A N 1
ATOM 3434 C CA . GLN A 1 450 ? 17.165 -5.347 -47.908 1.00 73.94 450 GLN A CA 1
ATOM 3435 C C . GLN A 1 450 ? 16.612 -6.712 -47.493 1.00 73.94 450 GLN A C 1
ATOM 3437 O O . GLN A 1 450 ? 16.171 -7.518 -48.315 1.00 73.94 450 GLN A O 1
ATOM 3442 N N . ARG A 1 451 ? 16.639 -6.971 -46.184 1.00 83.31 451 ARG A N 1
ATOM 3443 C CA . ARG A 1 451 ? 16.116 -8.192 -45.560 1.00 83.31 451 ARG A CA 1
ATOM 3444 C C . ARG A 1 451 ? 15.165 -7.811 -44.438 1.00 83.31 451 ARG A C 1
ATOM 3446 O O . ARG A 1 451 ? 15.493 -6.913 -43.663 1.00 83.31 451 ARG A O 1
ATOM 3453 N N . ILE A 1 452 ? 14.042 -8.515 -44.342 1.00 88.38 452 ILE A N 1
ATOM 3454 C CA . ILE A 1 452 ? 13.136 -8.420 -43.199 1.00 88.38 452 ILE A CA 1
ATOM 3455 C C . ILE A 1 452 ? 13.594 -9.375 -42.095 1.00 88.38 452 ILE A C 1
ATOM 3457 O O . ILE A 1 452 ? 14.110 -10.461 -42.379 1.00 88.38 452 ILE A O 1
ATOM 3461 N N . ASP A 1 453 ? 13.439 -8.989 -40.830 1.00 91.06 453 ASP A N 1
ATOM 3462 C CA . ASP A 1 453 ? 13.895 -9.825 -39.719 1.00 91.06 453 ASP A CA 1
ATOM 3463 C C . ASP A 1 453 ? 13.080 -11.102 -39.580 1.00 91.06 453 ASP A C 1
ATOM 3465 O O . ASP A 1 453 ? 13.669 -12.169 -39.382 1.00 91.06 453 ASP A O 1
ATOM 3469 N N . ILE A 1 454 ? 11.755 -10.992 -39.677 1.00 93.88 454 ILE A N 1
ATOM 3470 C CA . ILE A 1 454 ? 10.825 -12.112 -39.591 1.00 93.88 454 ILE A CA 1
ATOM 3471 C C . ILE A 1 454 ? 9.757 -11.955 -40.671 1.00 93.88 454 ILE A C 1
ATOM 3473 O O . ILE A 1 454 ? 9.168 -10.889 -40.831 1.00 93.88 454 ILE A O 1
ATOM 3477 N N . TYR A 1 455 ? 9.502 -13.044 -41.378 1.00 93.50 455 TYR A N 1
ATOM 3478 C CA . TYR A 1 455 ? 8.326 -13.228 -42.216 1.00 93.50 455 TYR A CA 1
ATOM 3479 C C . TYR A 1 455 ? 7.498 -14.363 -41.614 1.00 93.50 455 TYR A C 1
ATOM 3481 O O . TYR A 1 455 ? 8.067 -15.402 -41.272 1.00 93.50 455 TYR A O 1
ATOM 3489 N N . CYS A 1 456 ? 6.193 -14.178 -41.452 1.00 94.31 456 CYS A N 1
ATOM 3490 C CA . CYS A 1 456 ? 5.295 -15.223 -40.966 1.00 94.31 456 CYS A CA 1
ATOM 3491 C C . CYS A 1 456 ? 3.926 -15.154 -41.643 1.00 94.31 456 CYS A C 1
ATOM 3493 O O . CYS A 1 456 ? 3.550 -14.114 -42.180 1.00 94.31 456 CYS A O 1
ATOM 3495 N N . VAL A 1 457 ? 3.194 -16.270 -41.605 1.00 92.00 457 VAL A N 1
ATOM 3496 C CA . VAL A 1 457 ? 1.829 -16.367 -42.138 1.00 92.00 457 VAL A CA 1
ATOM 3497 C C . VAL A 1 457 ? 0.876 -16.658 -40.988 1.00 92.00 457 VAL A C 1
ATOM 3499 O O . VAL A 1 457 ? 0.974 -17.713 -40.364 1.00 92.00 457 VAL A O 1
ATOM 3502 N N . ILE A 1 458 ? -0.031 -15.727 -40.704 1.00 92.56 458 ILE A N 1
ATOM 3503 C CA . ILE A 1 458 ? -1.035 -15.851 -39.639 1.00 92.56 458 ILE A CA 1
ATOM 3504 C C . ILE A 1 458 ? -2.406 -15.791 -40.305 1.00 92.56 458 ILE A C 1
ATOM 3506 O O . ILE A 1 458 ? -2.683 -14.853 -41.050 1.00 92.56 458 ILE A O 1
ATOM 3510 N N . ASP A 1 459 ? -3.235 -16.813 -40.086 1.00 90.62 459 ASP A N 1
ATOM 3511 C CA . ASP A 1 459 ? -4.585 -16.928 -40.661 1.00 90.62 459 ASP A CA 1
ATOM 3512 C C . ASP A 1 459 ? -4.629 -16.698 -42.187 1.00 90.62 459 ASP A C 1
ATOM 3514 O O . ASP A 1 459 ? -5.522 -16.046 -42.726 1.00 90.62 459 ASP A O 1
ATOM 3518 N N . GLY A 1 460 ? -3.619 -17.214 -42.898 1.00 89.25 460 GLY A N 1
ATOM 3519 C CA . GLY A 1 460 ? -3.487 -17.083 -44.353 1.00 89.25 460 GLY A CA 1
ATOM 3520 C C . GLY A 1 460 ? -3.021 -15.709 -44.847 1.00 89.25 460 GLY A C 1
ATOM 3521 O O . GLY A 1 460 ? -2.941 -15.510 -46.055 1.00 89.25 460 GLY A O 1
ATOM 3522 N N . SER A 1 461 ? -2.701 -14.777 -43.944 1.00 91.50 461 SER A N 1
ATOM 3523 C CA . SER A 1 461 ? -2.169 -13.453 -44.278 1.00 91.50 461 SER A CA 1
ATOM 3524 C C . SER A 1 461 ? -0.662 -13.377 -44.036 1.00 91.50 461 SER A C 1
ATOM 3526 O O . SER A 1 461 ? -0.164 -13.842 -43.010 1.00 91.50 461 SER A O 1
ATOM 3528 N N . ASP A 1 462 ? 0.056 -12.762 -44.974 1.00 90.56 462 ASP A N 1
ATOM 3529 C CA . ASP A 1 462 ? 1.497 -12.527 -44.898 1.00 90.56 462 ASP A CA 1
ATOM 3530 C C . ASP A 1 462 ? 1.836 -11.338 -43.987 1.00 90.56 462 ASP A C 1
ATOM 3532 O O . ASP A 1 462 ? 1.310 -10.236 -44.154 1.00 90.56 462 ASP A O 1
ATOM 3536 N N . TYR A 1 463 ? 2.778 -11.533 -43.063 1.00 90.88 463 TYR A N 1
ATOM 3537 C CA . TYR A 1 463 ? 3.274 -10.493 -42.164 1.00 90.88 463 TYR A CA 1
ATOM 3538 C C . TYR A 1 463 ? 4.787 -10.315 -42.290 1.00 90.88 463 TYR A C 1
ATOM 3540 O O . TYR A 1 463 ? 5.564 -11.272 -42.241 1.00 90.88 463 TYR A O 1
ATOM 3548 N N . LEU A 1 464 ? 5.207 -9.052 -42.392 1.00 89.81 464 LEU A N 1
ATOM 3549 C CA . LEU A 1 464 ? 6.602 -8.615 -42.364 1.00 89.81 464 LEU A CA 1
ATOM 3550 C C . LEU A 1 464 ? 6.872 -7.912 -41.038 1.00 89.81 464 LEU A C 1
ATOM 3552 O O . LEU A 1 464 ? 6.270 -6.879 -40.748 1.00 89.81 464 LEU A O 1
ATOM 3556 N N . LEU A 1 465 ? 7.779 -8.456 -40.233 1.00 90.88 465 LEU A N 1
ATOM 3557 C CA . LEU A 1 465 ? 8.094 -7.923 -38.911 1.00 90.88 465 LEU A CA 1
ATOM 3558 C C . LEU A 1 465 ? 9.583 -7.579 -38.832 1.00 90.88 465 LEU A C 1
ATOM 3560 O O . LEU A 1 465 ? 10.453 -8.412 -39.095 1.00 90.88 465 LEU A O 1
ATOM 3564 N N . ASP A 1 466 ? 9.877 -6.343 -38.436 1.00 90.00 466 ASP A N 1
ATOM 3565 C CA . ASP A 1 466 ? 11.232 -5.833 -38.214 1.00 90.00 466 ASP A CA 1
ATOM 3566 C C . ASP A 1 466 ? 11.439 -5.570 -36.718 1.00 90.00 466 ASP A C 1
ATOM 3568 O O . ASP A 1 466 ? 10.553 -5.062 -36.024 1.00 90.00 466 ASP A O 1
ATOM 3572 N N . VAL A 1 467 ? 12.612 -5.925 -36.198 1.00 90.50 467 VAL A N 1
ATOM 3573 C CA . VAL A 1 467 ? 12.959 -5.692 -34.799 1.00 90.50 467 VAL A CA 1
ATOM 3574 C C . VAL A 1 467 ? 13.846 -4.464 -34.714 1.00 90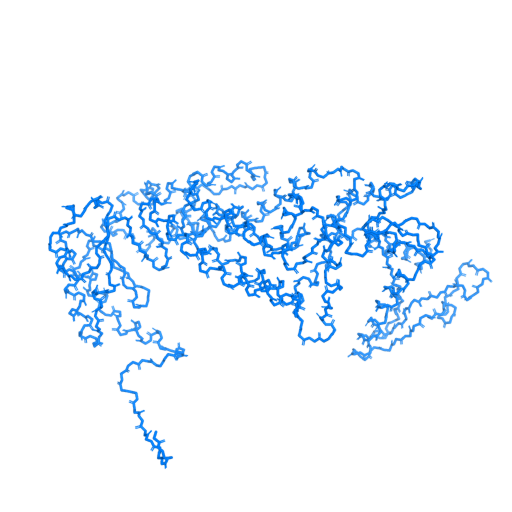.50 467 VAL A C 1
ATOM 3576 O O . VAL A 1 467 ? 14.947 -4.415 -35.247 1.00 90.50 467 VAL A O 1
ATOM 3579 N N . THR A 1 468 ? 13.431 -3.471 -33.929 1.00 88.94 468 THR A N 1
ATOM 3580 C CA . THR A 1 468 ? 14.250 -2.274 -33.717 1.00 88.94 468 THR A CA 1
ATOM 3581 C C . THR A 1 468 ? 14.581 -2.054 -32.248 1.00 88.94 468 THR A C 1
ATOM 3583 O O . THR A 1 468 ? 13.716 -1.997 -31.379 1.00 88.94 468 THR A O 1
ATOM 3586 N N . ILE A 1 469 ? 15.878 -1.901 -31.965 1.00 88.19 469 ILE A N 1
ATOM 3587 C CA . ILE A 1 469 ? 16.383 -1.514 -30.646 1.00 88.19 469 ILE A CA 1
ATOM 3588 C C . ILE A 1 469 ? 16.658 -0.013 -30.647 1.00 88.19 469 ILE A C 1
ATOM 3590 O O . ILE A 1 469 ? 17.563 0.456 -31.343 1.00 88.19 469 ILE A O 1
ATOM 3594 N N . ALA A 1 470 ? 15.897 0.712 -29.830 1.00 87.06 470 ALA A N 1
ATOM 3595 C CA . ALA A 1 470 ? 16.059 2.137 -29.578 1.00 87.06 470 ALA A CA 1
ATOM 3596 C C . ALA A 1 470 ? 16.459 2.382 -28.116 1.00 87.06 470 ALA A C 1
ATOM 3598 O O . ALA A 1 470 ? 16.078 1.632 -27.216 1.00 87.06 470 ALA A O 1
ATOM 3599 N N . HIS A 1 471 ? 17.222 3.447 -27.871 1.00 87.06 471 HIS A N 1
ATOM 3600 C CA . HIS A 1 471 ? 17.608 3.863 -26.525 1.00 87.06 471 HIS A CA 1
ATOM 3601 C C . HIS A 1 471 ? 17.307 5.359 -26.348 1.00 87.06 471 HIS A C 1
ATOM 3603 O O . HIS A 1 471 ? 17.689 6.151 -27.214 1.00 87.06 471 HIS A O 1
ATOM 3609 N N . PRO A 1 472 ? 16.640 5.766 -25.252 1.00 85.56 472 PRO A N 1
ATOM 3610 C CA . PRO A 1 472 ? 16.157 7.137 -25.061 1.00 85.56 472 PRO A CA 1
ATOM 3611 C C . PRO A 1 472 ? 17.277 8.134 -24.740 1.00 85.56 472 PRO A C 1
ATOM 3613 O O . PRO A 1 472 ? 17.067 9.339 -24.841 1.00 85.56 472 PRO A O 1
ATOM 3616 N N . CYS A 1 473 ? 18.453 7.645 -24.338 1.00 87.12 473 CYS A N 1
ATOM 3617 C CA . CYS A 1 473 ? 19.555 8.477 -23.861 1.00 87.12 473 CYS A CA 1
ATOM 3618 C C . CYS A 1 473 ? 20.869 8.234 -24.618 1.00 87.12 473 CYS A C 1
ATOM 3620 O O . CYS A 1 473 ? 21.119 7.151 -25.151 1.00 87.12 473 CYS A O 1
ATOM 3622 N N . ARG A 1 474 ? 21.755 9.223 -24.576 1.00 81.56 474 ARG A N 1
ATOM 3623 C CA . ARG A 1 474 ? 23.162 9.197 -24.994 1.00 81.56 474 ARG A CA 1
ATOM 3624 C C . ARG A 1 474 ? 24.039 9.752 -23.857 1.00 81.56 474 ARG A C 1
ATOM 3626 O O . ARG A 1 474 ? 23.488 10.340 -22.923 1.00 81.56 474 ARG A O 1
ATOM 3633 N N . PRO A 1 475 ? 25.370 9.558 -23.898 1.00 76.06 475 PRO A N 1
ATOM 3634 C CA . PRO A 1 475 ? 26.276 10.181 -22.931 1.00 76.06 475 PRO A CA 1
ATOM 3635 C C . PRO A 1 475 ? 26.150 11.711 -22.947 1.00 76.06 475 PRO A C 1
ATOM 3637 O O . PRO A 1 475 ? 26.161 12.299 -24.031 1.00 76.06 475 PRO A O 1
ATOM 3640 N N . ASP A 1 476 ? 26.022 12.334 -21.770 1.00 69.75 476 ASP A N 1
ATOM 3641 C CA . ASP A 1 476 ? 25.820 13.789 -21.637 1.00 69.75 476 ASP A CA 1
ATOM 3642 C C . ASP A 1 476 ? 27.065 14.582 -22.071 1.00 69.75 476 ASP A C 1
ATOM 3644 O O . ASP A 1 476 ? 26.950 15.556 -22.814 1.00 69.75 476 ASP A O 1
ATOM 3648 N N . ASP A 1 477 ? 28.255 14.088 -21.721 1.00 69.31 477 ASP A N 1
ATOM 3649 C CA . ASP A 1 477 ? 29.544 14.728 -22.029 1.00 69.31 477 ASP A CA 1
ATOM 3650 C C . ASP A 1 477 ? 30.069 14.392 -23.434 1.00 69.31 477 ASP A C 1
ATOM 3652 O O . ASP A 1 477 ? 31.238 14.603 -23.753 1.00 69.31 477 ASP A O 1
ATOM 3656 N N . SER A 1 478 ? 29.226 13.830 -24.307 1.00 70.44 478 SER A N 1
ATOM 3657 C CA . SER A 1 478 ? 29.683 13.463 -25.641 1.00 70.44 478 SER A CA 1
ATOM 3658 C C . SER A 1 478 ? 30.025 14.705 -26.477 1.00 70.44 478 SER A C 1
ATOM 3660 O O . SER A 1 478 ? 29.193 15.611 -26.591 1.00 70.44 478 SER A O 1
ATOM 3662 N N . PRO A 1 479 ? 31.182 14.724 -27.170 1.00 67.81 479 PRO A N 1
ATOM 3663 C CA . PRO A 1 479 ? 31.535 15.825 -28.065 1.00 67.81 479 PRO A CA 1
ATOM 3664 C C . PRO A 1 479 ? 30.658 15.870 -29.329 1.00 67.81 479 PRO A C 1
ATOM 3666 O O . PRO A 1 479 ? 30.696 16.851 -30.065 1.00 67.81 479 PRO A O 1
ATOM 3669 N N . ILE A 1 480 ? 29.852 14.832 -29.591 1.00 73.31 480 ILE A N 1
ATOM 3670 C CA . ILE A 1 480 ? 29.002 14.711 -30.781 1.00 73.31 480 ILE A CA 1
ATOM 3671 C C . ILE A 1 480 ? 27.695 15.502 -30.569 1.00 73.31 480 ILE A C 1
ATOM 3673 O O . ILE A 1 480 ? 26.867 15.083 -29.754 1.00 73.31 480 ILE A O 1
ATOM 3677 N N . PRO A 1 481 ? 27.425 16.585 -31.332 1.00 71.50 481 PRO A N 1
ATOM 3678 C CA . PRO A 1 481 ? 26.243 17.433 -31.128 1.00 71.50 481 PRO A CA 1
ATOM 3679 C C . PRO A 1 481 ? 24.909 16.675 -31.189 1.00 71.50 481 PRO A C 1
ATOM 3681 O O . PRO A 1 481 ? 24.010 16.935 -30.391 1.00 71.50 481 PRO A O 1
ATOM 3684 N N . PHE A 1 482 ? 24.806 15.675 -32.072 1.00 76.12 482 PHE A N 1
ATOM 3685 C CA . PHE A 1 482 ? 23.623 14.820 -32.206 1.00 76.12 482 PHE A CA 1
ATOM 3686 C C . PHE A 1 482 ? 23.233 14.108 -30.898 1.00 76.12 482 PHE A C 1
ATOM 3688 O O . PHE A 1 482 ? 22.047 13.924 -30.627 1.00 76.12 482 PHE A O 1
ATOM 3695 N N . HIS A 1 483 ? 24.203 13.729 -30.055 1.00 75.75 483 HIS A N 1
ATOM 3696 C CA . HIS A 1 483 ? 23.919 13.062 -28.781 1.00 75.75 483 HIS A CA 1
ATOM 3697 C C . HIS A 1 483 ? 23.169 13.970 -27.805 1.00 75.75 483 HIS A C 1
ATOM 3699 O O . HIS A 1 483 ? 22.180 13.537 -27.209 1.00 75.75 483 HIS A O 1
ATOM 3705 N N . ARG A 1 484 ? 23.582 15.239 -27.705 1.00 69.69 484 ARG A N 1
ATOM 3706 C CA . ARG A 1 484 ? 22.898 16.241 -26.876 1.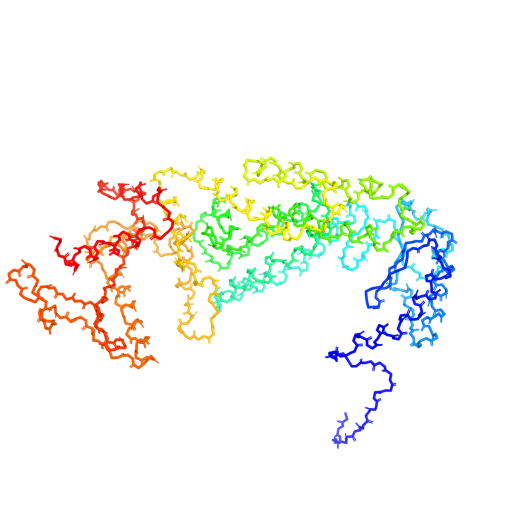00 69.69 484 ARG A CA 1
ATOM 3707 C C . ARG A 1 484 ? 21.496 16.539 -27.402 1.00 69.69 484 ARG A C 1
ATOM 3709 O O . ARG A 1 484 ? 20.549 16.583 -26.620 1.00 69.69 484 ARG A O 1
ATOM 3716 N N . THR A 1 485 ? 21.336 16.646 -28.722 1.00 80.31 485 THR A N 1
ATOM 3717 C CA . THR A 1 485 ? 20.018 16.827 -29.351 1.00 80.31 485 THR A CA 1
ATOM 3718 C C . THR A 1 485 ? 19.071 15.663 -29.047 1.00 80.31 485 THR A C 1
ATOM 3720 O O . THR A 1 485 ? 17.889 15.892 -28.791 1.00 80.31 485 THR A O 1
ATOM 3723 N N . LEU A 1 486 ? 19.570 14.420 -29.016 1.00 81.56 486 LEU A N 1
ATOM 3724 C CA . LEU A 1 486 ? 18.749 13.251 -28.692 1.00 81.56 486 LEU A CA 1
ATOM 3725 C C . LEU A 1 486 ? 18.274 13.259 -27.235 1.00 81.56 486 LEU A C 1
ATOM 3727 O O . LEU A 1 486 ? 17.094 13.014 -26.998 1.00 81.56 486 LEU A O 1
ATOM 3731 N N . ASN A 1 487 ? 19.153 13.572 -26.275 1.00 82.75 487 ASN A N 1
ATOM 3732 C CA . ASN A 1 487 ? 18.766 13.685 -24.863 1.00 82.75 487 ASN A CA 1
ATOM 3733 C C . ASN A 1 487 ? 17.708 14.773 -24.666 1.00 82.75 487 ASN A C 1
ATOM 3735 O O . ASN A 1 487 ? 16.666 14.486 -24.080 1.00 82.75 487 ASN A O 1
ATOM 3739 N N . ARG A 1 488 ? 17.926 15.968 -25.233 1.00 82.56 488 ARG A N 1
ATOM 3740 C CA . ARG A 1 488 ? 16.958 17.076 -25.202 1.00 82.56 488 ARG A CA 1
ATOM 3741 C C . ARG A 1 488 ? 15.602 16.662 -25.767 1.00 82.56 488 ARG A C 1
ATOM 3743 O O . ARG A 1 488 ? 14.582 16.873 -25.122 1.00 82.56 488 ARG A O 1
ATOM 3750 N N . ARG A 1 489 ? 15.586 16.037 -26.951 1.00 85.75 489 ARG A N 1
ATOM 3751 C CA . ARG A 1 489 ? 14.350 15.553 -27.578 1.00 85.75 489 ARG A CA 1
ATOM 3752 C C . ARG A 1 489 ? 13.650 14.543 -26.669 1.00 85.75 489 ARG A C 1
ATOM 3754 O O . ARG A 1 489 ? 12.494 14.739 -26.324 1.00 85.75 489 ARG A O 1
ATOM 3761 N N . SER A 1 490 ? 14.341 13.487 -26.248 1.00 85.25 490 SER A N 1
ATOM 3762 C CA . SER A 1 490 ? 13.756 12.430 -25.415 1.00 85.25 490 SER A CA 1
ATOM 3763 C C . SER A 1 490 ? 13.313 12.915 -24.031 1.00 85.25 490 SER A C 1
ATOM 3765 O O . SER A 1 490 ? 12.372 12.357 -23.478 1.00 85.25 490 SER A O 1
ATOM 3767 N N . ALA A 1 491 ? 13.947 13.949 -23.470 1.00 86.06 491 ALA A N 1
ATOM 3768 C CA . ALA A 1 491 ? 13.581 14.535 -22.179 1.00 86.06 491 ALA A CA 1
ATOM 3769 C C . ALA A 1 491 ? 12.224 15.261 -22.190 1.00 86.06 491 ALA A C 1
ATOM 3771 O O . ALA A 1 491 ? 11.699 15.584 -21.126 1.00 86.06 491 ALA A O 1
ATOM 3772 N N . GLN A 1 492 ? 11.650 15.481 -23.375 1.00 87.12 492 GLN A N 1
ATOM 3773 C CA . GLN A 1 492 ? 10.356 16.135 -23.578 1.00 87.12 492 GLN A CA 1
ATOM 3774 C C . GLN A 1 492 ? 9.284 15.166 -24.103 1.00 87.12 492 GLN A C 1
ATOM 3776 O O . GLN A 1 492 ? 8.122 15.544 -24.236 1.00 87.12 492 GLN A O 1
ATOM 3781 N N . LEU A 1 493 ? 9.652 13.920 -24.423 1.00 87.06 493 LEU A N 1
ATOM 3782 C CA . LEU A 1 493 ? 8.738 12.946 -25.015 1.00 87.06 493 LEU A CA 1
ATOM 3783 C C . LEU A 1 493 ? 8.180 11.979 -23.962 1.00 87.06 493 LEU A C 1
ATOM 3785 O O . LEU A 1 493 ? 8.929 11.509 -23.106 1.00 87.06 493 LEU A O 1
ATOM 3789 N N . PRO A 1 494 ? 6.893 11.603 -24.051 1.00 86.56 494 PRO A N 1
ATOM 3790 C CA . PRO A 1 494 ? 6.311 10.627 -23.139 1.00 86.56 494 PRO A CA 1
ATOM 3791 C C . PRO A 1 494 ? 6.983 9.251 -23.264 1.00 86.56 494 PRO A C 1
ATOM 3793 O O . PRO A 1 494 ? 7.609 8.915 -24.277 1.00 86.56 494 PRO A O 1
ATOM 3796 N N . GLY A 1 495 ? 6.818 8.424 -22.230 1.00 85.00 495 GLY A N 1
ATOM 3797 C CA . GLY A 1 495 ? 7.348 7.064 -22.206 1.00 85.00 495 GLY A CA 1
ATOM 3798 C C . GLY A 1 495 ? 6.919 6.235 -23.417 1.00 85.00 495 GLY A C 1
ATOM 3799 O O . GLY A 1 495 ? 5.772 6.277 -23.849 1.00 85.00 495 GLY A O 1
ATOM 3800 N N . GLY A 1 496 ? 7.860 5.475 -23.982 1.00 84.19 496 GLY A N 1
ATOM 3801 C CA . GLY A 1 496 ? 7.628 4.647 -25.172 1.00 84.19 496 GLY A CA 1
ATOM 3802 C C . GLY A 1 496 ? 7.721 5.394 -26.506 1.00 84.19 496 GLY A C 1
ATOM 3803 O O . GLY A 1 496 ? 7.850 4.750 -27.545 1.00 84.19 496 GLY A O 1
ATOM 3804 N N . LYS A 1 497 ? 7.760 6.734 -26.518 1.00 89.25 497 LYS A N 1
ATOM 3805 C CA . LYS A 1 497 ? 7.783 7.505 -27.770 1.00 89.25 497 LYS A CA 1
ATOM 3806 C C . LYS A 1 497 ? 9.033 7.266 -28.617 1.00 89.25 497 LYS A C 1
ATOM 3808 O O . LYS A 1 497 ? 8.941 7.254 -29.837 1.00 89.25 497 LYS A O 1
ATOM 3813 N N . THR A 1 498 ? 10.191 7.033 -27.997 1.00 86.00 498 THR A N 1
ATOM 3814 C CA . THR A 1 498 ? 11.424 6.662 -28.717 1.00 86.00 498 THR A CA 1
ATOM 3815 C C . THR A 1 498 ? 11.249 5.360 -29.506 1.00 86.00 498 THR A C 1
ATOM 3817 O O . THR A 1 498 ? 11.744 5.268 -30.623 1.00 86.00 498 THR A O 1
ATOM 3820 N N . ALA A 1 499 ? 10.524 4.378 -28.957 1.00 86.50 499 ALA A N 1
ATOM 3821 C CA . ALA A 1 499 ? 10.223 3.135 -29.663 1.00 86.50 499 ALA A CA 1
ATOM 3822 C C . ALA A 1 499 ? 9.226 3.373 -30.808 1.00 86.50 499 ALA A C 1
ATOM 3824 O O . ALA A 1 499 ? 9.493 2.944 -31.920 1.00 86.50 499 ALA A O 1
ATOM 3825 N N . GLN A 1 500 ? 8.158 4.146 -30.569 1.00 88.44 500 GLN A N 1
ATOM 3826 C CA . GLN A 1 500 ? 7.165 4.500 -31.600 1.00 88.44 500 GLN A CA 1
ATOM 3827 C C . GLN A 1 500 ? 7.769 5.269 -32.782 1.00 88.44 500 GLN A C 1
ATOM 3829 O O . GLN A 1 500 ? 7.365 5.085 -33.922 1.00 88.44 500 GLN A O 1
ATOM 3834 N N . LEU A 1 501 ? 8.722 6.166 -32.519 1.00 88.12 501 LEU A N 1
ATOM 3835 C CA . LEU A 1 501 ? 9.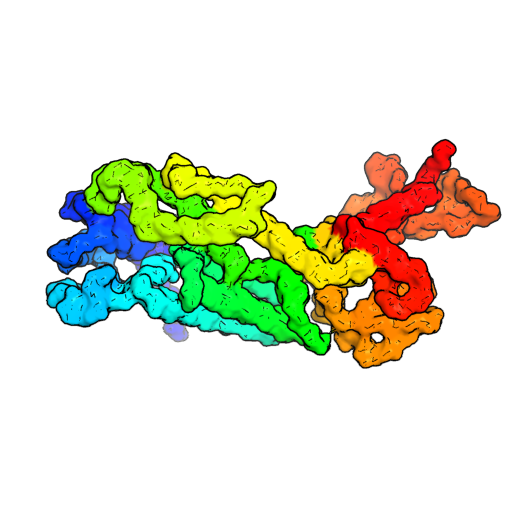422 6.887 -33.583 1.00 88.12 501 LEU A CA 1
ATOM 3836 C C . LEU A 1 501 ? 10.273 5.933 -34.422 1.00 88.12 501 LEU A C 1
ATOM 3838 O O . LEU A 1 501 ? 10.248 6.017 -35.640 1.00 88.12 501 LEU A O 1
ATOM 3842 N N . ALA A 1 502 ? 10.971 5.000 -33.774 1.00 87.06 502 ALA A N 1
ATOM 3843 C CA . ALA A 1 502 ? 11.779 4.009 -34.472 1.00 87.06 502 ALA A CA 1
ATOM 3844 C C . ALA A 1 502 ? 10.922 3.006 -35.270 1.00 87.06 502 ALA A C 1
ATOM 3846 O O . ALA A 1 502 ? 11.317 2.587 -36.351 1.00 87.06 502 ALA A O 1
ATOM 3847 N N . GLU A 1 503 ? 9.747 2.647 -34.751 1.00 88.69 503 GLU A N 1
ATOM 3848 C CA . GLU A 1 503 ? 8.727 1.874 -35.465 1.00 88.69 503 GLU A CA 1
ATOM 3849 C C . GLU A 1 503 ? 8.225 2.633 -36.697 1.00 88.69 503 GLU A C 1
ATOM 3851 O O . GLU A 1 503 ? 8.228 2.078 -37.793 1.00 88.69 503 GLU A O 1
ATOM 3856 N N . LYS A 1 504 ? 7.884 3.921 -36.550 1.00 88.12 504 LYS A N 1
ATOM 3857 C CA . LYS A 1 504 ? 7.478 4.766 -37.678 1.00 88.12 504 LYS A CA 1
ATOM 3858 C C . LYS A 1 504 ? 8.561 4.833 -38.757 1.00 88.12 504 LYS A C 1
ATOM 3860 O O . LYS A 1 504 ? 8.247 4.609 -39.916 1.00 88.12 504 LYS A O 1
ATOM 3865 N N . ASP A 1 505 ? 9.822 5.051 -38.384 1.00 86.31 505 ASP A N 1
ATOM 3866 C CA . ASP A 1 505 ? 10.935 5.093 -39.342 1.00 86.31 505 ASP A CA 1
ATOM 3867 C C . ASP A 1 505 ? 11.063 3.773 -40.137 1.00 86.31 505 ASP A C 1
ATOM 3869 O O . ASP A 1 505 ? 11.497 3.772 -41.289 1.00 86.31 505 ASP A O 1
ATOM 3873 N N . LYS A 1 506 ? 10.688 2.631 -39.539 1.00 84.81 506 LYS A N 1
ATOM 3874 C CA . LYS A 1 506 ? 10.662 1.326 -40.220 1.00 84.81 506 LYS A CA 1
ATOM 3875 C C . LYS A 1 506 ? 9.441 1.149 -41.111 1.00 84.81 506 LYS A C 1
ATOM 3877 O O . LYS A 1 506 ? 9.591 0.627 -42.212 1.00 84.81 506 LYS A O 1
ATOM 3882 N N . ILE A 1 507 ? 8.271 1.598 -40.668 1.00 83.25 507 ILE A N 1
ATOM 3883 C CA . ILE A 1 507 ? 7.061 1.612 -41.496 1.00 83.25 507 ILE A CA 1
ATOM 3884 C C . ILE A 1 507 ? 7.286 2.500 -42.720 1.00 83.25 507 ILE A C 1
ATOM 3886 O O . ILE A 1 507 ? 7.033 2.053 -43.826 1.00 83.25 507 ILE A O 1
ATOM 3890 N N . ASP A 1 508 ? 7.848 3.697 -42.552 1.00 82.12 508 ASP A N 1
ATOM 3891 C CA . ASP A 1 508 ? 8.143 4.613 -43.659 1.00 82.12 508 ASP A CA 1
ATOM 3892 C C . ASP A 1 508 ? 9.195 4.018 -44.622 1.00 82.12 508 ASP A C 1
ATOM 3894 O O . ASP A 1 508 ? 9.173 4.293 -45.818 1.00 82.12 508 ASP A O 1
ATOM 3898 N N . LYS A 1 509 ? 10.104 3.167 -44.120 1.00 76.94 509 LYS A N 1
ATOM 3899 C CA . LYS A 1 509 ? 11.109 2.471 -44.939 1.00 76.94 509 LYS A CA 1
ATOM 3900 C C . LYS A 1 509 ? 10.519 1.355 -45.812 1.00 76.94 509 LYS A C 1
ATOM 3902 O O . LYS A 1 509 ? 10.987 1.177 -46.933 1.00 76.94 509 LYS A O 1
ATOM 3907 N N . TYR A 1 510 ? 9.589 0.557 -45.283 1.00 73.69 510 TYR A N 1
ATOM 3908 C CA . TYR A 1 510 ? 9.054 -0.631 -45.974 1.00 73.69 510 TYR A CA 1
ATOM 3909 C C . TYR A 1 510 ? 7.623 -0.461 -46.499 1.00 73.69 510 TYR A C 1
ATOM 3911 O O . TYR A 1 510 ? 7.131 -1.328 -47.217 1.00 73.69 510 TYR A O 1
ATOM 3919 N N . GLY A 1 511 ? 6.937 0.611 -46.112 1.00 67.25 511 GLY A N 1
ATOM 3920 C CA . GLY A 1 511 ? 5.575 0.912 -46.526 1.00 67.25 511 GLY A CA 1
ATOM 3921 C C . GLY A 1 511 ? 5.501 1.294 -48.006 1.00 67.25 511 GLY A C 1
ATOM 3922 O O . GLY A 1 511 ? 6.503 1.719 -48.588 1.00 67.25 511 GLY A O 1
ATOM 3923 N N . PRO A 1 512 ? 4.322 1.149 -48.635 1.00 58.06 512 PRO A N 1
ATOM 3924 C CA . PRO A 1 512 ? 4.128 1.593 -50.006 1.00 58.06 512 PRO A CA 1
ATOM 3925 C C . PRO A 1 512 ? 4.449 3.088 -50.097 1.00 58.06 512 PRO A C 1
ATOM 3927 O O . PRO A 1 512 ? 3.939 3.889 -49.311 1.00 58.06 512 PRO A O 1
ATOM 3930 N N . SER A 1 513 ? 5.327 3.455 -51.032 1.00 52.88 513 SER A N 1
ATOM 3931 C CA . SER A 1 513 ? 5.562 4.861 -51.361 1.00 52.88 513 SER A CA 1
ATOM 3932 C C . SER A 1 513 ? 4.234 5.467 -51.816 1.00 52.88 513 SER A C 1
ATOM 3934 O O . SER A 1 513 ? 3.551 4.862 -52.643 1.00 52.88 513 SER A O 1
ATOM 3936 N N . ALA A 1 514 ? 3.849 6.592 -51.208 1.00 39.69 514 ALA A N 1
ATOM 3937 C CA . ALA A 1 514 ? 2.607 7.296 -51.523 1.00 39.69 514 ALA A CA 1
ATOM 3938 C C . ALA A 1 514 ? 2.554 7.767 -52.981 1.00 39.69 514 ALA A C 1
ATOM 3940 O O . ALA A 1 514 ? 3.628 8.147 -53.509 1.00 39.69 514 ALA A O 1
#

Foldseek 3Di:
DPPPDDDDDDPPDADDVVDPCRQVVQCVLCVVLQVVLCVVVQQKDWDDDRVRIDIGDDLVCVLVSVVSSQVSCVVSVHGDDQCPAEDEDCQQQDPVSRPPSNVVSSHHYDDAFDAGPLATDGHLVRQQVSLVVQLVVLVVLLVVLLVCLQVAVLQSLVCLQPPLLCSCLVRLQVDQCDPPGSLVSLVVSLVSSVVSVCSSLVFPDDDDVLLSLQCQFDLLQLHLNSNRCNLLSLLSNLLNLLAPQQVVLVVCPPRNPDDPPGLVRVCPDPSNVSNVVSQVVLCVQQVVPDDDDDSSNSNNHRPPCSSVVSSVSSSVSSSVVSLVVDDLLDLQLLLSQQSNAVCSCVLSVQDPPDPVSGDNSLRVSLSSCSSSVGFRPVLPDFDQAPVRDTAHSNRLCQLPDPPHCNVVVVQVVVLVVVVVVCVVVVKDKDAFAQCVVVVHQAPDPDSRPDTFGMWIADPNDIDGDHGHRFDQADDCPDPDVVRSVSSNVSSPDGHCVRVVVVVVVVCVRRPPDD

pLDDT: mean 89.82, std 8.88, range [39.69, 98.31]

Radius of gyration: 31.53 Å; Cα contacts (8 Å, |Δi|>4): 699; chains: 1; bounding box: 68×72×100 Å

Secondary structure (DSSP, 8-state):
--S-PPPPPP--SSPPTT-SSHHHHHHHHHHHHHHHHHHHSTTSEEEEETTEEEEE--GGGHHHHHHHHHHHHHHTT----GGG-EEE-TT-SSGGGS-HHHHTTTSEEESSEEEETTEEEE-HHHHHHHHHHHHHHHHHHHHHHHHHTTT-HHHHHHHIIIIIGGGGHHHHHHS---TTTHHHHHHHHHHHHHHHHHHHHT-SS---HHHHHHHHS-GGGTS-----HHHHHHHHHHHHHHHHHHHHHHHTTT-TTSPTTTHHHHTTSHHHHTHHHHHHHHHHHHTTT-PPPPHHHHHHS--TTHHHHHHHHHHHHHHHHHHHHS-TTSHHHHHHHHTTSTTTTGGGT----SGGGPPPHHHHHHHHHHHHTPPPTT-SS-EE-TTS-EE-TT-GGGGT-SSSHHHHHHHHHHHHHHHHHHHHTT--EEEEEEGGGGT---SSS-TTS-EEEEEEEETTEEEEE------S---TT-S-HHHHHHHHHHTTSPTTHHHHHHHHHHHHHHSPP-

Solvent-accessible surface area (backbone atoms only — not comparable to full-atom values): 29029 Å² total; per-residue (Å²): 134,96,77,82,76,87,80,88,82,79,86,86,74,82,65,59,92,87,45,86,60,30,66,59,56,51,45,64,62,48,44,64,43,55,52,51,49,38,68,78,38,67,65,38,50,71,49,64,62,82,90,52,71,48,73,52,70,58,80,93,46,46,53,63,47,52,56,49,50,36,52,43,33,43,78,65,77,40,79,70,56,41,85,77,36,73,45,59,48,97,79,18,80,46,81,86,58,50,55,69,63,51,67,67,61,51,37,48,74,36,51,48,40,46,70,57,97,85,43,68,44,66,39,68,67,47,38,35,52,50,48,49,54,52,58,53,69,48,44,66,57,48,52,49,40,36,68,48,15,85,80,41,36,64,59,33,53,40,46,44,34,75,51,58,46,56,63,60,53,66,57,27,30,74,42,62,68,38,82,85,34,54,35,48,49,24,45,52,50,40,51,51,52,50,51,37,52,51,63,44,62,63,68,62,78,85,82,53,68,70,44,56,55,36,39,27,29,45,47,79,71,31,22,62,40,39,51,44,44,51,77,35,22,44,31,34,24,49,22,41,45,14,55,41,40,21,52,53,51,63,76,47,62,87,40,68,77,45,63,80,73,54,73,70,37,50,55,74,37,70,76,52,48,51,41,53,66,40,52,54,60,47,40,80,68,37,56,94,83,47,88,75,79,53,73,67,50,24,41,73,38,66,36,78,65,42,26,59,56,44,42,53,48,52,51,50,44,54,49,48,56,55,54,66,75,38,57,73,55,27,44,68,32,8,42,39,31,42,30,39,11,85,73,60,54,47,78,71,74,49,66,64,83,45,79,93,49,48,62,55,58,66,58,46,44,50,56,49,24,61,60,58,72,38,49,40,91,80,38,87,54,92,41,66,43,94,72,69,46,77,35,53,43,65,47,44,44,47,53,69,35,85,78,40,61,56,31,57,51,53,33,49,52,54,50,54,48,52,53,50,52,31,54,78,67,75,32,61,69,46,69,61,42,40,36,44,83,73,75,40,80,65,98,53,101,50,68,72,77,50,60,39,49,32,39,36,48,58,97,89,40,84,43,83,44,75,74,82,76,69,66,51,48,41,55,82,86,51,90,52,68,68,38,51,53,42,10,34,53,31,29,74,39,62,36,42,44,61,52,54,51,55,50,47,58,49,46,69,70,73,46,83,81,130